Protein 6PV5 (pdb70)

Organism: Clostridium perfringens (strain ATCC 13124 / DSM 756 / JCM 1290 / NCIMB 6125 / NCTC 8237 / Type A) (NCBI:txid195103)

Solvent-accessible surface area: 23393 Å² total; per-residue (Å²): 153,37,50,9,8,0,57,9,60,65,68,78,100,39,116,49,57,20,75,64,76,87,53,22,29,38,66,44,108,19,6,72,81,1,49,42,42,15,106,104,43,42,104,116,43,55,88,40,112,87,156,84,60,24,16,4,7,6,83,96,69,86,41,84,82,9,69,67,59,37,122,105,30,93,88,107,21,104,92,105,19,0,0,17,0,27,3,79,70,72,42,21,12,5,36,0,33,43,96,28,0,0,4,0,0,1,17,0,14,46,53,10,58,60,102,153,70,44,34,6,63,22,2,39,0,34,0,35,2,26,0,116,18,1,0,0,0,1,5,5,124,44,95,54,3,57,46,72,47,16,38,62,1,0,47,20,0,0,67,29,1,2,9,0,0,0,1,6,3,89,72,17,46,30,6,74,96,81,0,74,82,68,17,46,102,98,50,42,123,66,0,46,86,0,4,44,32,0,73,87,22,39,3,52,8,0,0,0,0,12,0,6,76,58,14,84,41,96,60,88,100,8,98,60,14,14,60,23,0,37,82,0,0,55,28,0,39,120,45,19,0,91,5,0,0,0,7,0,29,94,36,95,44,136,28,0,54,69,0,0,91,18,0,26,80,0,11,119,80,2,12,133,110,55,80,57,21,59,70,0,6,0,4,0,12,3,23,75,5,69,9,0,24,94,65,103,114,48,64,93,7,0,128,65,0,8,86,42,5,54,140,96,1,20,0,0,0,4,0,57,54,56,37,2,57,112,7,2,46,50,76,30,0,98,102,2,6,92,28,0,88,29,102,0,4,0,25,2,14,3,0,4,1,26,63,65,82,45,0,3,0,0,0,0,0,63,74,18,43,117,54,0,32,98,28,1,12,0,0,0,0,5,0,0,68,40,0,16,1,0,18,1,0,1,1,0,0,1,5,1,0,0,11,0,82,52,22,113,20,74,55,5,0,60,80,0,2,76,63,25,7,35,105,16,76,118,40,1,58,37,1,0,26,0,0,0,57,12,60,1,5,13,67,3,0,54,143,19,91,99,23,11,66,45,0,28,135,74,60,138,81,72,59,108,6,63,125,11,13,57,64,0,83,87,17,0,38,96,0,40,86,6,0,93,81,1,85,80,85,1,92,36,104,51,0,15,115,42,1,48,64,14,1,39,18,0,51,35,4,0,56,1,0,46,33,0,1,67,0,4,75,8,78,103,102,92,60,85,90,81,72,62,55,6,44,130,71,1,61,115,36,19,170,77,0,88,66,48,162,5,33,0,0,47,68,8,0,16,62,3,0,96,113,21,64

Radius of gyration: 26.77 Å; Cα contacts (8 Å, |Δi|>4): 1108; chains: 1; bounding box: 56×76×81 Å

InterPro domains:
  IPR000421 Coagulation factor 5/8, C-terminal domain [PF00754] (666-769)
  IPR000421 Coagulation factor 5/8, C-terminal domain [PF00754] (915-1022)
  IPR000421 Coagulation factor 5/8, C-terminal domain [PS50022] (675-780)
  IPR000421 Coagulation factor 5/8, C-terminal domain [PS50022] (892-1007)
  IPR008979 Galactose-binding-like domain superfamily [SSF49785] (647-778)
  IPR008979 Galactose-binding-like domain superfamily [SSF49785] (913-1024)
  IPR011496 Beta-N-acetylglucosaminidase, catalytic domain [PF07555] (196-494)
  IPR011496 Beta-N-acetylglucosaminidase, catalytic domain [PS52009] (194-467)
  IPR015882 Beta-hexosaminidase, bacterial type, N-terminal [PF02838] (47-189)
  IPR017853 Glycoside hydrolase superfamily [SSF51445] (194-503)
  IPR029018 Beta-hexosaminidase-like, domain 2 [G3DSA:3.30.379.10] (35-189)
  IPR029018 Beta-hexosaminidase-like, domain 2 [SSF55545] (45-191)
  IPR049019 NagJ-like, helical domain [PF21774] (509-623)
  IPR051822 Glycosyl Hydrolase Family 84 [PTHR13170] (182-484)

Sequence (565 aa):
DISIYPTPKDMTVGNSEFTLEDSVNIVGLADTYAFELLKNMLTEIKINESEYIGESDDNIEEMENTLEEMNVDTSSISKDEGYVLVTDENKIVIRGNDETGTFYGVKSLKQLIKKNKVILDEVVIKDEPSFKMRAVVEGFYGTPWSQEERLDQIKMYGEYKMNAYIYAPKSDPYHREKWREPYPASELDRMKELIKTANENKVDFVFAISPGLDIKFEGEEGEADFKALINKAETLYDMGVRSFAIILWDDIENRSGVQQAEVLNRFNKEFIKNKEGVKPLITVPVEYWGSSSMFNGEEVKTYTKEFAETLDKDIEVMWTGNDVIPPNNGVSLEDAKKVSNVYNRKMMLWWNYPVNDYKEDKMALGPIYDLDRNLDEEVSGFIVNPMRFSDASKISTLTGADYGWNSVSYEAEKSWDKAIEIIAGEMKEEFKIIFANHSTRLDTGRPDSPEIKNTIDSLWEKWEAGSDISLELSNLQNNEFSKMVQVPNKLRSNLENKALLNQLDSHLSKFEIYGNAGLKSIIEILQDIVNKDMSEFWSDNFEGIKLLRNLDGIKATIANNVVDPFIRKVH

Structure (mmCIF, N/CA/C/O backbone):
data_6PV5
#
_entry.id   6PV5
#
_cell.length_a   171.389
_cell.length_b   171.389
_cell.length_c   128.797
_cell.angle_alpha   90.000
_cell.angle_beta   90.000
_cell.angle_gamma   120.000
#
_symmetry.space_group_name_H-M   'H 3 2'
#
loop_
_entity.id
_entity.type
_entity.pdbx_description
1 polymer 'Putative O-GlcNAcase nagJ'
2 non-polymer 1,2-ETHANEDIOL
3 water water
#
loop_
_atom_site.group_PDB
_atom_site.id
_atom_site.type_symbol
_atom_site.label_atom_id
_atom_site.label_alt_id
_atom_site.label_comp_id
_atom_site.label_asym_id
_atom_site.label_entity_id
_atom_site.label_seq_id
_atom_site.pdbx_PDB_ins_code
_atom_site.Cartn_x
_atom_site.Cartn_y
_atom_site.Cartn_z
_atom_site.occupancy
_atom_site.B_iso_or_equiv
_atom_site.auth_seq_id
_atom_site.auth_comp_id
_atom_site.auth_asym_id
_atom_site.auth_atom_id
_atom_site.pdbx_PDB_model_num
ATOM 1 N N . ASP A 1 39 ? 3.409 56.685 -9.381 1.00 87.67 16 ASP A N 1
ATOM 2 C CA . ASP A 1 39 ? 2.266 57.122 -8.521 1.00 90.00 16 ASP A CA 1
ATOM 3 C C . ASP A 1 39 ? 2.699 57.124 -7.055 1.00 90.10 16 ASP A C 1
ATOM 4 O O . ASP A 1 39 ? 3.381 56.204 -6.603 1.00 97.69 16 ASP A O 1
ATOM 6 N N . ILE A 1 40 ? 2.312 58.181 -6.328 1.00 82.79 17 ILE A N 1
ATOM 7 C CA . ILE A 1 40 ? 2.484 58.229 -4.886 1.00 78.61 17 ILE A CA 1
ATOM 8 C C . ILE A 1 40 ? 1.684 57.067 -4.303 1.00 70.30 17 ILE A C 1
ATOM 9 O O . ILE A 1 40 ? 0.576 56.799 -4.761 1.00 72.81 17 ILE A O 1
ATOM 11 N N . SER A 1 41 ? 2.270 56.365 -3.327 1.00 69.08 18 SER A N 1
ATOM 12 C CA . SER A 1 41 ? 1.630 55.214 -2.706 1.00 64.48 18 SER A CA 1
ATOM 13 C C . SER A 1 41 ? 1.757 55.284 -1.186 1.00 58.41 18 SER A C 1
ATOM 14 O O . SER A 1 41 ? 2.856 55.169 -0.646 1.00 56.12 18 SER A O 1
ATOM 17 N N . ILE A 1 42 ? 0.614 55.466 -0.514 1.00 52.51 19 ILE A N 1
ATOM 18 C CA . ILE A 1 42 ? 0.557 55.448 0.937 1.00 48.76 19 ILE A CA 1
ATOM 19 C C . ILE A 1 42 ? -0.308 54.269 1.358 1.00 42.78 19 ILE A C 1
ATOM 20 O O . ILE A 1 42 ? -1.414 54.090 0.868 1.00 46.19 19 ILE A O 1
ATOM 25 N N . TYR A 1 43 ? 0.219 53.474 2.281 1.00 41.96 20 TYR A N 1
ATOM 26 C CA . TYR A 1 43 ? -0.462 52.283 2.739 1.00 36.50 20 TYR A CA 1
ATOM 27 C C . TYR A 1 43 ? -0.452 52.336 4.257 1.00 34.63 20 TYR A C 1
ATOM 28 O O . TYR A 1 43 ? 0.606 52.571 4.832 1.00 36.88 20 TYR A O 1
ATOM 37 N N . PRO A 1 44 ? -1.597 52.142 4.957 1.00 33.41 21 PRO A N 1
ATOM 38 C CA . PRO A 1 44 ? -2.909 51.946 4.325 1.00 35.16 21 PRO A CA 1
ATOM 39 C C . PRO A 1 44 ? -3.377 53.152 3.514 1.00 38.15 21 PRO A C 1
ATOM 40 O O . PRO A 1 44 ? -2.874 54.250 3.730 1.00 37.84 21 PRO A O 1
ATOM 44 N N . THR A 1 45 ? -4.324 52.924 2.586 1.00 36.29 22 THR A N 1
ATOM 45 C CA . THR A 1 45 ? -4.842 53.957 1.700 1.00 40.38 22 THR A CA 1
ATOM 46 C C . THR A 1 45 ? -5.496 55.085 2.504 1.00 40.09 22 THR A C 1
ATOM 47 O O . THR A 1 45 ? -6.473 54.857 3.216 1.00 38.30 22 THR A O 1
ATOM 51 N N . PRO A 1 46 ? -4.987 56.338 2.416 1.00 44.49 23 PRO A N 1
ATOM 52 C CA . PRO A 1 46 ? -5.596 57.469 3.129 1.00 46.52 23 PRO A CA 1
ATOM 53 C C . PRO A 1 46 ? -7.050 57.737 2.736 1.00 42.29 23 PRO A C 1
ATOM 54 O O . PRO A 1 46 ? -7.440 57.507 1.591 1.00 35.99 23 PRO A O 1
ATOM 58 N N . LYS A 1 47 ? -7.853 58.182 3.713 1.00 45.10 24 LYS A N 1
ATOM 59 C CA . LYS A 1 47 ? -9.227 58.599 3.448 1.00 49.26 24 LYS A CA 1
ATOM 60 C C . LYS A 1 47 ? -9.247 59.574 2.271 1.00 50.71 24 LYS A C 1
ATOM 61 O O . LYS A 1 47 ? -9.938 59.338 1.284 1.00 48.15 24 LYS A O 1
ATOM 63 N N . ASP A 1 48 ? -8.451 60.646 2.356 1.00 56.49 25 ASP A N 1
ATOM 64 C CA . ASP A 1 48 ? -8.510 61.700 1.351 1.00 63.92 25 ASP A CA 1
ATOM 65 C C . ASP A 1 48 ? -7.092 62.124 0.974 1.00 61.93 25 ASP A C 1
ATOM 66 O O . ASP A 1 48 ? -6.319 62.560 1.826 1.00 65.32 25 ASP A O 1
ATOM 71 N N . MET A 1 49 ? -6.754 61.978 -0.309 1.00 58.79 26 MET A N 1
ATOM 72 C CA . MET A 1 49 ? -5.441 62.387 -0.773 1.00 63.36 26 MET A CA 1
ATOM 73 C C . MET A 1 49 ? -5.547 63.042 -2.147 1.00 62.73 26 MET A C 1
ATOM 74 O O . MET A 1 49 ? -6.118 62.476 -3.077 1.00 59.63 26 MET A O 1
ATOM 79 N N . THR A 1 50 ? -4.966 64.242 -2.248 1.00 69.22 27 THR A N 1
ATOM 80 C CA . THR A 1 50 ? -4.861 64.975 -3.499 1.00 74.77 27 THR A CA 1
ATOM 81 C C . THR A 1 50 ? -3.388 65.283 -3.760 1.00 77.90 27 THR A C 1
ATOM 82 O O . THR A 1 50 ? -2.711 65.867 -2.912 1.00 79.50 27 THR A O 1
ATOM 86 N N . VAL A 1 51 ? -2.903 64.855 -4.932 1.00 81.61 28 VAL A N 1
ATOM 87 C CA . VAL A 1 51 ? -1.532 65.095 -5.357 1.00 84.67 28 VAL A CA 1
ATOM 88 C C . VAL A 1 51 ? -1.470 66.455 -6.052 1.00 87.57 28 VAL A C 1
ATOM 89 O O . VAL A 1 51 ? -2.416 66.841 -6.737 1.00 96.16 28 VAL A O 1
ATOM 93 N N . GLY A 1 52 ? -0.349 67.169 -5.872 1.00 90.23 29 GLY A N 1
ATOM 94 C CA . GLY A 1 52 ? -0.136 68.474 -6.484 1.00 89.68 29 GLY A CA 1
ATOM 95 C C . GLY A 1 52 ? 0.655 68.394 -7.790 1.00 88.95 29 GLY A C 1
ATOM 96 O O . GLY A 1 52 ? 1.130 67.324 -8.167 1.00 90.63 29 GLY A O 1
ATOM 97 N N . ASN A 1 53 ? 0.798 69.542 -8.469 1.00 89.38 30 ASN A N 1
ATOM 98 C CA . ASN A 1 53 ? 1.462 69.607 -9.763 1.00 87.58 30 ASN A CA 1
ATOM 99 C C . ASN A 1 53 ? 2.971 69.436 -9.587 1.00 94.80 30 ASN A C 1
ATOM 100 O O . ASN A 1 53 ? 3.585 68.633 -10.287 1.00 101.47 30 ASN A O 1
ATOM 102 N N . SER A 1 54 ? 3.554 70.172 -8.631 1.00 96.16 31 SER A N 1
ATOM 103 C CA . SER A 1 54 ? 5.000 70.298 -8.519 1.00 93.35 31 SER A CA 1
ATOM 104 C C . SER A 1 54 ? 5.577 69.292 -7.523 1.00 90.81 31 SER A C 1
ATOM 105 O O . SER A 1 54 ? 4.845 68.684 -6.747 1.00 92.07 31 SER A O 1
ATOM 107 N N . GLU A 1 55 ? 6.904 69.115 -7.585 1.00 90.76 32 GLU A N 1
ATOM 108 C CA . GLU A 1 55 ? 7.685 68.444 -6.557 1.00 88.76 32 GLU A CA 1
ATOM 109 C C . GLU A 1 55 ? 8.526 69.493 -5.834 1.00 89.94 32 GLU A C 1
ATOM 110 O O . GLU A 1 55 ? 8.323 70.692 -6.020 1.00 88.59 32 GLU A O 1
ATOM 112 N N . PHE A 1 56 ? 9.455 69.023 -4.994 1.00 90.03 33 PHE A N 1
ATOM 113 C CA . PHE A 1 56 ? 10.539 69.857 -4.497 1.00 92.52 33 PHE A CA 1
ATOM 114 C C . PHE A 1 56 ? 11.636 68.990 -3.883 1.00 91.97 33 PHE A C 1
ATOM 115 O O . PHE A 1 56 ? 11.473 67.778 -3.743 1.00 92.45 33 PHE A O 1
ATOM 123 N N . THR A 1 57 ? 12.763 69.637 -3.557 1.00 89.16 34 THR A N 1
ATOM 124 C CA . THR A 1 57 ? 13.932 68.985 -2.985 1.00 85.04 34 THR A CA 1
ATOM 125 C C . THR A 1 57 ? 14.197 69.566 -1.596 1.00 80.55 34 THR A C 1
ATOM 126 O O . THR A 1 57 ? 13.564 70.539 -1.191 1.00 73.35 34 THR A O 1
ATOM 130 N N . LEU A 1 58 ? 15.140 68.959 -0.870 1.00 80.55 35 LEU A N 1
ATOM 131 C CA . LEU A 1 58 ? 15.442 69.375 0.489 1.00 88.55 35 LEU A CA 1
ATOM 132 C C . LEU A 1 58 ? 16.896 69.833 0.575 1.00 92.51 35 LEU A C 1
ATOM 133 O O . LEU A 1 58 ? 17.787 69.184 0.032 1.00 102.99 35 LEU A O 1
ATOM 138 N N . GLU A 1 59 ? 17.122 70.957 1.268 1.00 90.43 36 GLU A N 1
ATOM 139 C CA . GLU A 1 59 ? 18.464 71.412 1.599 1.00 88.34 36 GLU A CA 1
ATOM 140 C C . GLU A 1 59 ? 19.053 70.476 2.654 1.00 87.59 36 GLU A C 1
ATOM 141 O O . GLU A 1 59 ? 18.381 69.553 3.112 1.00 91.23 36 GLU A O 1
ATOM 143 N N . ASP A 1 60 ? 20.316 70.712 3.027 1.00 85.82 37 ASP A N 1
ATOM 144 C CA . ASP A 1 60 ? 20.976 69.893 4.032 1.00 84.86 37 ASP A CA 1
ATOM 145 C C . ASP A 1 60 ? 20.581 70.370 5.430 1.00 84.15 37 ASP A C 1
ATOM 146 O O . ASP A 1 60 ? 20.857 69.689 6.417 1.00 91.79 37 ASP A O 1
ATOM 148 N N . SER A 1 61 ? 19.938 71.544 5.499 1.00 80.78 38 SER A N 1
ATOM 149 C CA . SER A 1 61 ? 19.402 72.082 6.741 1.00 81.48 38 SER A CA 1
ATOM 150 C C . SER A 1 61 ? 17.902 72.312 6.585 1.00 82.55 38 SER A C 1
ATOM 151 O O . SER A 1 61 ? 17.446 72.706 5.513 1.00 84.94 38 SER A O 1
ATOM 153 N N . VAL A 1 62 ? 17.151 72.077 7.667 1.00 83.50 39 VAL A N 1
ATOM 154 C CA . VAL A 1 62 ? 15.701 71.998 7.591 1.00 84.31 39 VAL A CA 1
ATOM 155 C C . VAL A 1 62 ? 15.062 73.049 8.499 1.00 83.76 39 VAL A C 1
ATOM 156 O O . VAL A 1 62 ? 14.378 73.944 8.009 1.00 81.01 39 VAL A O 1
ATOM 158 N N . ASN A 1 63 ? 15.279 72.923 9.816 1.00 82.71 40 ASN A N 1
ATOM 159 C CA . ASN A 1 63 ? 14.558 73.696 10.821 1.00 89.24 40 ASN A CA 1
ATOM 160 C C . ASN A 1 63 ? 13.113 73.203 10.938 1.00 95.54 40 ASN A C 1
ATOM 161 O O . ASN A 1 63 ? 12.279 73.461 10.067 1.00 97.14 40 ASN A O 1
ATOM 163 N N . ILE A 1 64 ? 12.830 72.496 12.038 1.00 90.75 41 ILE A N 1
ATOM 164 C CA . ILE A 1 64 ? 11.496 72.007 12.338 1.00 88.23 41 ILE A CA 1
ATOM 165 C C . ILE A 1 64 ? 10.894 72.897 13.423 1.00 90.19 41 ILE A C 1
ATOM 166 O O . ILE A 1 64 ? 11.532 73.129 14.446 1.00 92.22 41 ILE A O 1
ATOM 168 N N . VAL A 1 65 ? 9.667 73.384 13.186 1.00 92.97 42 VAL A N 1
ATOM 169 C CA . VAL A 1 65 ? 8.970 74.289 14.091 1.00 91.00 42 VAL A CA 1
ATOM 170 C C . VAL A 1 65 ? 7.971 73.506 14.949 1.00 95.47 42 VAL A C 1
ATOM 171 O O . VAL A 1 65 ? 6.824 73.305 14.544 1.00 97.79 42 VAL A O 1
ATOM 173 N N . GLY A 1 66 ? 8.418 73.082 16.142 1.00 84.62 43 GLY A N 1
ATOM 174 C CA . GLY A 1 66 ? 7.603 72.317 17.074 1.00 79.32 43 GLY A CA 1
ATOM 175 C C . GLY A 1 66 ? 8.443 71.344 17.885 1.00 78.58 43 GLY A C 1
ATOM 176 O O . GLY A 1 66 ? 8.052 71.074 19.036 1.00 76.23 43 GLY A O 1
ATOM 177 N N . LEU A 1 69 ? 6.943 70.379 22.649 1.00 76.70 46 LEU A N 1
ATOM 178 C CA . LEU A 1 69 ? 5.626 70.775 22.073 1.00 87.49 46 LEU A CA 1
ATOM 179 C C . LEU A 1 69 ? 4.931 69.566 21.440 1.00 93.74 46 LEU A C 1
ATOM 180 O O . LEU A 1 69 ? 3.765 69.302 21.734 1.00 95.76 46 LEU A O 1
ATOM 182 N N . ALA A 1 70 ? 5.653 68.838 20.576 1.00 98.34 47 ALA A N 1
ATOM 183 C CA . ALA A 1 70 ? 5.093 67.733 19.807 1.00 95.38 47 ALA A CA 1
ATOM 184 C C . ALA A 1 70 ? 5.392 66.389 20.477 1.00 94.10 47 ALA A C 1
ATOM 185 O O . ALA A 1 70 ? 6.313 66.287 21.289 1.00 89.63 47 ALA A O 1
ATOM 187 N N . ASP A 1 71 ? 4.602 65.362 20.117 1.00 91.09 48 ASP A N 1
ATOM 188 C CA . ASP A 1 71 ? 4.738 64.015 20.657 1.00 84.55 48 ASP A CA 1
ATOM 189 C C . ASP A 1 71 ? 6.192 63.567 20.562 1.00 78.48 48 ASP A C 1
ATOM 190 O O . ASP A 1 71 ? 6.779 63.612 19.483 1.00 80.71 48 ASP A O 1
ATOM 195 N N . THR A 1 72 ? 6.745 63.123 21.698 1.00 77.96 49 THR A N 1
ATOM 196 C CA . THR A 1 72 ? 8.101 62.597 21.763 1.00 79.17 49 THR A CA 1
ATOM 197 C C . THR A 1 72 ? 8.375 61.738 20.531 1.00 78.06 49 THR A C 1
ATOM 198 O O . THR A 1 72 ? 9.331 61.986 19.797 1.00 83.07 49 THR A O 1
ATOM 200 N N . TYR A 1 73 ? 7.494 60.758 20.293 1.00 75.11 50 TYR A N 1
ATOM 201 C CA . TYR A 1 73 ? 7.748 59.725 19.303 1.00 63.63 50 TYR A CA 1
ATOM 202 C C . TYR A 1 73 ? 7.561 60.275 17.891 1.00 60.02 50 TYR A C 1
ATOM 203 O O . TYR A 1 73 ? 8.459 60.152 17.062 1.00 58.22 50 TYR A O 1
ATOM 212 N N . ALA A 1 74 ? 6.416 60.916 17.633 1.00 54.96 51 ALA A N 1
ATOM 213 C CA . ALA A 1 74 ? 6.191 61.541 16.340 1.00 60.54 51 ALA A CA 1
ATOM 214 C C . ALA A 1 74 ? 7.414 62.371 15.951 1.00 68.59 51 ALA A C 1
ATOM 215 O O . ALA A 1 74 ? 7.829 62.349 14.793 1.00 64.33 51 ALA A O 1
ATOM 217 N N . PHE A 1 75 ? 7.992 63.066 16.948 1.00 76.08 52 PHE A N 1
ATOM 218 C CA . PHE A 1 75 ? 9.105 63.989 16.765 1.00 78.14 52 PHE A CA 1
ATOM 219 C C . PHE A 1 75 ? 10.416 63.236 16.528 1.00 72.36 52 PHE A C 1
ATOM 220 O O . PHE A 1 75 ? 11.138 63.541 15.580 1.00 70.90 52 PHE A O 1
ATOM 228 N N . GLU A 1 76 ? 10.720 62.266 17.403 1.00 69.59 53 GLU A N 1
ATOM 229 C CA . GLU A 1 76 ? 11.900 61.427 17.268 1.00 70.34 53 GLU A CA 1
ATOM 230 C C . GLU A 1 76 ? 11.877 60.686 15.928 1.00 77.98 53 GLU A C 1
ATOM 231 O O . GLU A 1 76 ? 12.933 60.425 15.355 1.00 84.68 53 GLU A O 1
ATOM 233 N N . LEU A 1 77 ? 10.673 60.353 15.436 1.00 74.08 54 LEU A N 1
ATOM 234 C CA . LEU A 1 77 ? 10.497 59.764 14.116 1.00 69.29 54 LEU A CA 1
ATOM 235 C C . LEU A 1 77 ? 10.950 60.753 13.048 1.00 67.92 54 LEU A C 1
ATOM 236 O O . LEU A 1 77 ? 11.753 60.411 12.183 1.00 64.03 54 LEU A O 1
ATOM 241 N N . LEU A 1 78 ? 10.403 61.973 13.111 1.00 69.83 55 LEU A N 1
ATOM 242 C CA . LEU A 1 78 ? 10.706 63.005 12.133 1.00 74.01 55 LEU A CA 1
ATOM 243 C C . LEU A 1 78 ? 12.219 63.183 12.012 1.00 75.09 55 LEU A C 1
ATOM 244 O O . LEU A 1 78 ? 12.729 63.273 10.897 1.00 72.78 55 LEU A O 1
ATOM 249 N N . LYS A 1 79 ? 12.910 63.203 13.165 1.00 77.48 56 LYS A N 1
ATOM 250 C CA . LYS A 1 79 ? 14.352 63.409 13.248 1.00 82.70 56 LYS A CA 1
ATOM 251 C C . LYS A 1 79 ? 15.097 62.277 12.545 1.00 84.72 56 LYS A C 1
ATOM 252 O O . LYS A 1 79 ? 15.824 62.524 11.585 1.00 84.58 56 LYS A O 1
ATOM 258 N N . ASN A 1 80 ? 14.897 61.045 13.037 1.00 87.94 57 ASN A N 1
ATOM 259 C CA . ASN A 1 80 ? 15.620 59.866 12.585 1.00 90.20 57 ASN A CA 1
ATOM 260 C C . ASN A 1 80 ? 15.496 59.721 11.074 1.00 92.74 57 ASN A C 1
ATOM 261 O O . ASN A 1 80 ? 16.367 59.142 10.424 1.00 95.59 57 ASN A O 1
ATOM 266 N N . MET A 1 81 ? 14.397 60.255 10.537 1.00 89.79 58 MET A N 1
ATOM 267 C CA . MET A 1 81 ? 14.119 60.187 9.117 1.00 87.34 58 MET A CA 1
ATOM 268 C C . MET A 1 81 ? 14.956 61.237 8.393 1.00 87.85 58 MET A C 1
ATOM 269 O O . MET A 1 81 ? 15.602 60.922 7.398 1.00 89.97 58 MET A O 1
ATOM 274 N N . LEU A 1 82 ? 14.931 62.478 8.901 1.00 89.35 59 LEU A N 1
ATOM 275 C CA . LEU A 1 82 ? 15.682 63.577 8.308 1.00 89.46 59 LEU A CA 1
ATOM 276 C C . LEU A 1 82 ? 17.162 63.209 8.252 1.00 95.20 59 LEU A C 1
ATOM 277 O O . LEU A 1 82 ? 17.831 63.469 7.255 1.00 104.14 59 LEU A O 1
ATOM 282 N N . THR A 1 83 ? 17.653 62.592 9.331 1.00 95.85 60 THR A N 1
ATOM 283 C CA . THR A 1 83 ? 19.068 62.293 9.469 1.00 99.76 60 THR A CA 1
ATOM 284 C C . THR A 1 83 ? 19.432 61.032 8.682 1.00 99.04 60 THR A C 1
ATOM 285 O O . THR A 1 83 ? 20.610 60.769 8.450 1.00 104.91 60 THR A O 1
ATOM 289 N N . GLU A 1 84 ? 18.419 60.265 8.259 1.00 93.40 61 GLU A N 1
ATOM 290 C CA . GLU A 1 84 ? 18.643 59.095 7.423 1.00 93.45 61 GLU A CA 1
ATOM 291 C C . GLU A 1 84 ? 18.921 59.537 5.988 1.00 95.16 61 GLU A C 1
ATOM 292 O O . GLU A 1 84 ? 19.608 58.836 5.246 1.00 92.18 61 GLU A O 1
ATOM 294 N N . ILE A 1 87 ? 19.254 65.651 6.250 1.00 88.13 64 ILE A N 1
ATOM 295 C CA . ILE A 1 87 ? 18.826 66.996 6.603 1.00 89.71 64 ILE A CA 1
ATOM 296 C C . ILE A 1 87 ? 19.176 67.247 8.071 1.00 91.96 64 ILE A C 1
ATOM 297 O O . ILE A 1 87 ? 19.354 66.303 8.839 1.00 93.19 64 ILE A O 1
ATOM 299 N N . LYS A 1 88 ? 19.297 68.529 8.443 1.00 95.97 65 LYS A N 1
ATOM 300 C CA . LYS A 1 88 ? 19.649 68.918 9.801 1.00 98.31 65 LYS A CA 1
ATOM 301 C C . LYS A 1 88 ? 18.727 70.048 10.258 1.00 100.84 65 LYS A C 1
ATOM 302 O O . LYS A 1 88 ? 18.075 70.691 9.439 1.00 102.00 65 LYS A O 1
ATOM 304 N N . ILE A 1 89 ? 18.679 70.288 11.573 1.00 100.70 66 ILE A N 1
ATOM 305 C CA . ILE A 1 89 ? 17.757 71.273 12.119 1.00 103.70 66 ILE A CA 1
ATOM 306 C C . ILE A 1 89 ? 18.440 72.638 12.204 1.00 101.31 66 ILE A C 1
ATOM 307 O O . ILE A 1 89 ? 19.331 72.845 13.023 1.00 100.93 66 ILE A O 1
ATOM 309 N N . ASN A 1 90 ? 17.996 73.564 11.345 1.00 102.02 67 ASN A N 1
ATOM 310 C CA . ASN A 1 90 ? 18.417 74.955 11.368 1.00 97.61 67 ASN A CA 1
ATOM 311 C C . ASN A 1 90 ? 17.681 75.688 12.492 1.00 102.85 67 ASN A C 1
ATOM 312 O O . ASN A 1 90 ? 16.739 75.151 13.075 1.00 99.26 67 ASN A O 1
ATOM 314 N N . GLU A 1 91 ? 18.120 76.922 12.787 1.00 106.40 68 GLU A N 1
ATOM 315 C CA . GLU A 1 91 ? 17.567 77.714 13.877 1.00 100.71 68 GLU A CA 1
ATOM 316 C C . GLU A 1 91 ? 16.808 78.932 13.346 1.00 96.99 68 GLU A C 1
ATOM 317 O O . GLU A 1 91 ? 16.055 79.559 14.092 1.00 88.69 68 GLU A O 1
ATOM 319 N N . SER A 1 92 ? 16.999 79.255 12.058 1.00 96.48 69 SER A N 1
ATOM 320 C CA . SER A 1 92 ? 16.397 80.440 11.462 1.00 99.86 69 SER A CA 1
ATOM 321 C C . SER A 1 92 ? 16.177 80.267 9.958 1.00 100.57 69 SER A C 1
ATOM 322 O O . SER A 1 92 ? 16.711 79.341 9.346 1.00 105.68 69 SER A O 1
ATOM 324 N N . GLU A 1 93 ? 15.404 81.202 9.382 1.00 93.92 70 GLU A N 1
ATOM 325 C CA . GLU A 1 93 ? 14.949 81.193 7.998 1.00 86.20 70 GLU A CA 1
ATOM 326 C C . GLU A 1 93 ? 16.131 81.315 7.028 1.00 83.06 70 GLU A C 1
ATOM 327 O O . GLU A 1 93 ? 15.856 81.431 5.808 1.00 76.51 70 GLU A O 1
ATOM 329 N N . TYR A 1 101 ? 11.839 73.756 2.842 1.00 75.84 78 TYR A N 1
ATOM 330 C CA . TYR A 1 101 ? 12.416 74.713 3.823 1.00 79.53 78 TYR A CA 1
ATOM 331 C C . TYR A 1 101 ? 11.745 74.530 5.184 1.00 77.20 78 TYR A C 1
ATOM 332 O O . TYR A 1 101 ? 12.398 74.106 6.134 1.00 74.36 78 TYR A O 1
ATOM 334 N N . ILE A 1 102 ? 10.439 74.830 5.263 1.00 75.91 79 ILE A N 1
ATOM 335 C CA . ILE A 1 102 ? 9.723 74.863 6.532 1.00 79.59 79 ILE A CA 1
ATOM 336 C C . ILE A 1 102 ? 8.909 73.579 6.716 1.00 79.28 79 ILE A C 1
ATOM 337 O O . ILE A 1 102 ? 8.294 73.081 5.774 1.00 77.72 79 ILE A O 1
ATOM 339 N N . GLY A 1 103 ? 8.925 73.058 7.951 1.00 77.54 80 GLY A N 1
ATOM 340 C CA . GLY A 1 103 ? 8.174 71.879 8.351 1.00 78.16 80 GLY A CA 1
ATOM 341 C C . GLY A 1 103 ? 7.555 72.059 9.736 1.00 79.06 80 GLY A C 1
ATOM 342 O O . GLY A 1 103 ? 8.275 72.084 10.733 1.00 76.54 80 GLY A O 1
ATOM 343 N N . GLU A 1 104 ? 6.219 72.169 9.784 1.00 78.28 81 GLU A N 1
ATOM 344 C CA . GLU A 1 104 ? 5.492 72.436 11.020 1.00 84.92 81 GLU A CA 1
ATOM 345 C C . GLU A 1 104 ? 4.730 71.190 11.474 1.00 83.97 81 GLU A C 1
ATOM 346 O O . GLU A 1 104 ? 3.775 70.769 10.823 1.00 88.04 81 GLU A O 1
ATOM 348 N N . SER A 1 105 ? 5.151 70.630 12.616 1.00 85.03 82 SER A N 1
ATOM 349 C CA . SER A 1 105 ? 4.637 69.369 13.129 1.00 88.23 82 SER A CA 1
ATOM 350 C C . SER A 1 105 ? 3.991 69.589 14.493 1.00 90.93 82 SER A C 1
ATOM 351 O O . SER A 1 105 ? 4.682 69.879 15.469 1.00 86.96 82 SER A O 1
ATOM 354 N N . ASP A 1 106 ? 2.667 69.400 14.551 1.00 90.77 83 ASP A N 1
ATOM 355 C CA . ASP A 1 106 ? 1.885 69.834 15.695 1.00 93.14 83 ASP A CA 1
ATOM 356 C C . ASP A 1 106 ? 0.614 68.999 15.829 1.00 90.24 83 ASP A C 1
ATOM 357 O O . ASP A 1 106 ? 0.087 68.483 14.844 1.00 87.85 83 ASP A O 1
ATOM 359 N N . ASP A 1 107 ? 0.130 68.898 17.073 1.00 85.35 84 ASP A N 1
ATOM 360 C CA . ASP A 1 107 ? -1.160 68.310 17.391 1.00 85.83 84 ASP A CA 1
ATOM 361 C C . ASP A 1 107 ? -2.167 69.449 17.539 1.00 88.92 84 ASP A C 1
ATOM 362 O O . ASP A 1 107 ? -1.781 70.616 17.553 1.00 97.21 84 ASP A 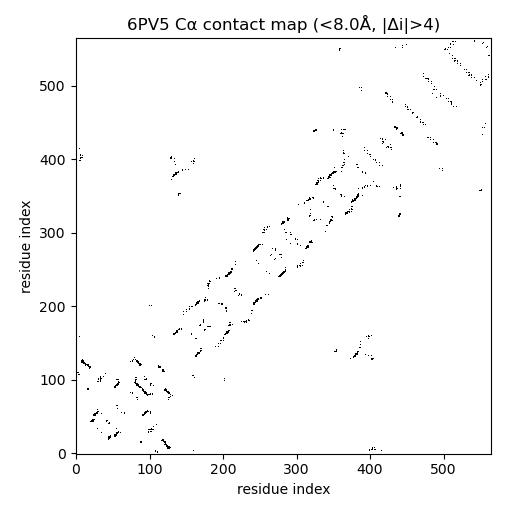O 1
ATOM 367 N N . ASN A 1 108 ? -3.458 69.113 17.642 1.00 92.33 85 ASN A N 1
ATOM 368 C CA . ASN A 1 108 ? -4.495 70.127 17.769 1.00 92.25 85 ASN A CA 1
ATOM 369 C C . ASN A 1 108 ? -4.497 70.711 19.181 1.00 91.79 85 ASN A C 1
ATOM 370 O O . ASN A 1 108 ? -4.862 71.870 19.362 1.00 90.86 85 ASN A O 1
ATOM 375 N N . ILE A 1 109 ? -4.070 69.902 20.161 1.00 95.56 86 ILE A N 1
ATOM 376 C CA . ILE A 1 109 ? -4.048 70.275 21.569 1.00 98.47 86 ILE A CA 1
ATOM 377 C C . ILE A 1 109 ? -2.952 71.314 21.826 1.00 104.62 86 ILE A C 1
ATOM 378 O O . ILE A 1 109 ? -2.827 71.826 22.939 1.00 103.71 86 ILE A O 1
ATOM 380 N N . GLU A 1 110 ? -2.163 71.621 20.789 1.00 103.31 87 GLU A N 1
ATOM 381 C CA . GLU A 1 110 ? -1.061 72.563 20.898 1.00 99.26 87 GLU A CA 1
ATOM 382 C C . GLU A 1 110 ? -1.530 73.952 20.467 1.00 101.07 87 GLU A C 1
ATOM 383 O O . GLU A 1 110 ? -1.090 74.956 21.022 1.00 99.97 87 GLU A O 1
ATOM 389 N N . GLU A 1 111 ? -2.426 73.987 19.471 1.00 102.51 88 GLU A N 1
ATOM 390 C CA . GLU A 1 111 ? -2.952 75.217 18.896 1.00 95.53 88 GLU A CA 1
ATOM 391 C C . GLU A 1 111 ? -1.795 76.134 18.499 1.00 96.16 88 GLU A C 1
ATOM 392 O O . GLU A 1 111 ? -1.839 77.332 18.766 1.00 97.21 88 GLU A O 1
ATOM 394 N N . MET A 1 112 ? -0.771 75.550 17.856 1.00 97.65 89 MET A N 1
ATOM 395 C CA . MET A 1 112 ? 0.443 76.252 17.461 1.00 92.96 89 MET A CA 1
ATOM 396 C C . MET A 1 112 ? 0.131 77.243 16.339 1.00 95.95 89 MET A C 1
ATOM 397 O O . MET A 1 112 ? -0.540 76.903 15.364 1.00 90.94 89 MET A O 1
ATOM 399 N N . GLU A 1 113 ? 0.650 78.469 16.499 1.00 101.86 90 GLU A N 1
ATOM 400 C CA . GLU A 1 113 ? 0.233 79.642 15.743 1.00 96.89 90 GLU A CA 1
ATOM 401 C C . GLU A 1 113 ? 0.714 79.564 14.294 1.00 89.74 90 GLU A C 1
ATOM 402 O O . GLU A 1 113 ? -0.099 79.623 13.372 1.00 86.36 90 GLU A O 1
ATOM 404 N N . ASN A 1 114 ? 2.036 79.432 14.108 1.00 88.33 91 ASN A N 1
ATOM 405 C CA . ASN A 1 114 ? 2.657 79.479 12.790 1.00 93.82 91 ASN A CA 1
ATOM 406 C C . ASN A 1 114 ? 2.149 78.330 11.915 1.00 98.26 91 ASN A C 1
ATOM 407 O O . ASN A 1 114 ? 2.194 78.411 10.687 1.00 104.34 91 ASN A O 1
ATOM 409 N N . THR A 1 115 ? 1.647 77.270 12.562 1.00 96.16 92 THR A N 1
ATOM 410 C CA . THR A 1 115 ? 1.132 76.098 11.873 1.00 92.01 92 THR A CA 1
ATOM 411 C C . THR A 1 115 ? -0.295 76.362 11.394 1.00 90.22 92 THR A C 1
ATOM 412 O O . THR A 1 115 ? -0.568 76.266 10.199 1.00 87.02 92 THR A O 1
ATOM 414 N N . LEU A 1 116 ? -1.186 76.707 12.337 1.00 94.09 93 LEU A N 1
ATOM 415 C CA . LEU A 1 116 ? -2.611 76.867 12.077 1.00 89.26 93 LEU A CA 1
ATOM 416 C C . LEU A 1 116 ? -2.831 77.985 11.061 1.00 94.16 93 LEU A C 1
ATOM 417 O O . LEU A 1 116 ? -3.723 77.891 10.217 1.00 87.11 93 LEU A O 1
ATOM 419 N N . GLU A 1 117 ? -1.993 79.029 11.156 1.00 99.71 94 GLU A N 1
ATOM 420 C CA . GLU A 1 117 ? -1.999 80.153 10.232 1.00 98.11 94 GLU A CA 1
ATOM 421 C C . GLU A 1 117 ? -1.689 79.662 8.819 1.00 96.26 94 GLU A C 1
ATOM 422 O O . GLU A 1 117 ? -2.475 79.903 7.903 1.00 96.07 94 GLU A O 1
ATOM 424 N N . GLU A 1 118 ? -0.559 78.947 8.673 1.00 95.44 95 GLU A N 1
ATOM 425 C CA . GLU A 1 118 ? -0.040 78.466 7.397 1.00 93.94 95 GLU A CA 1
ATOM 426 C C . GLU A 1 118 ? -1.050 77.558 6.693 1.00 96.47 95 GLU A C 1
ATOM 427 O O . GLU A 1 118 ? -1.156 77.587 5.466 1.00 87.90 95 GLU A O 1
ATOM 429 N N . MET A 1 119 ? -1.787 76.764 7.484 1.00 99.74 96 MET A N 1
ATOM 430 C CA . MET A 1 119 ? -2.657 75.716 6.970 1.00 100.63 96 MET A CA 1
ATOM 431 C C . MET A 1 119 ? -4.037 76.286 6.648 1.00 100.03 96 MET A C 1
ATOM 432 O O . MET A 1 119 ? -5.053 75.655 6.932 1.00 107.18 96 MET A O 1
ATOM 434 N N . ASN A 1 120 ? -4.055 77.470 6.025 1.00 98.67 97 ASN A N 1
ATOM 435 C CA . ASN A 1 120 ? -5.283 78.179 5.699 1.00 98.83 97 ASN A CA 1
ATOM 436 C C . ASN A 1 120 ? -5.863 77.655 4.383 1.00 104.57 97 ASN A C 1
ATOM 437 O O . ASN 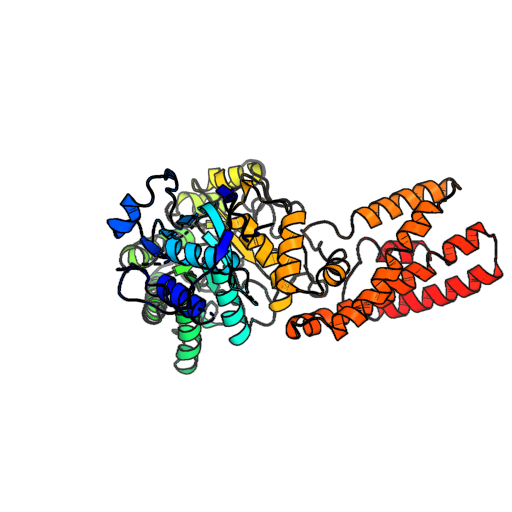A 1 120 ? -7.072 77.738 4.164 1.00 115.62 97 ASN A O 1
ATOM 442 N N . VAL A 1 121 ? -4.990 77.112 3.522 1.00 100.49 98 VAL A N 1
ATOM 443 C CA . VAL A 1 121 ? -5.333 76.735 2.157 1.00 95.54 98 VAL A CA 1
ATOM 444 C C . VAL A 1 121 ? -6.299 75.547 2.163 1.00 99.55 98 VAL A C 1
ATOM 445 O O . VAL A 1 121 ? -7.182 75.466 1.310 1.00 98.11 98 VAL A O 1
ATOM 447 N N . ASP A 1 122 ? -6.132 74.642 3.140 1.00 98.73 99 ASP A N 1
ATOM 448 C CA . ASP A 1 122 ? -6.906 73.410 3.228 1.00 93.20 99 ASP A CA 1
ATOM 449 C C . ASP A 1 122 ? -7.750 73.408 4.505 1.00 83.92 99 ASP A C 1
ATOM 450 O O . ASP A 1 122 ? -7.283 73.833 5.558 1.00 74.83 99 ASP A O 1
ATOM 452 N N . THR A 1 123 ? -8.988 72.899 4.395 1.00 82.95 100 THR A N 1
ATOM 453 C CA . THR A 1 123 ? -9.987 72.937 5.457 1.00 82.51 100 THR A CA 1
ATOM 454 C C . THR A 1 123 ? -10.036 71.598 6.200 1.00 87.53 100 THR A C 1
ATOM 455 O O . THR A 1 123 ? -9.881 70.539 5.590 1.00 86.19 100 THR A O 1
ATOM 457 N N . SER A 1 124 ? -10.291 71.652 7.517 1.00 89.19 101 SER A N 1
ATOM 458 C CA . SER A 1 124 ? -10.220 70.477 8.375 1.00 85.96 101 SER A CA 1
ATOM 459 C C . SER A 1 124 ? -11.604 70.027 8.847 1.00 92.65 101 SER A C 1
ATOM 460 O O . SER A 1 124 ? -12.198 70.632 9.740 1.00 100.49 101 SER A O 1
ATOM 463 N N . SER A 1 125 ? -12.107 68.956 8.224 1.00 91.91 102 SER A N 1
ATOM 464 C CA . SER A 1 125 ? -13.115 68.090 8.817 1.00 83.01 102 SER A CA 1
ATOM 465 C C . SER A 1 125 ? -12.531 66.681 8.947 1.00 85.15 102 SER A C 1
ATOM 466 O O . SER A 1 125 ? -13.018 65.718 8.352 1.00 74.74 102 SER A O 1
ATOM 469 N N . ILE A 1 126 ? -11.420 66.612 9.688 1.00 77.95 103 ILE A N 1
ATOM 470 C CA . ILE A 1 126 ? -10.881 65.385 10.243 1.00 71.65 103 ILE A CA 1
ATOM 471 C C . ILE A 1 126 ? -11.110 65.478 11.747 1.00 68.43 103 ILE A C 1
ATOM 472 O O . ILE A 1 126 ? -10.413 66.221 12.434 1.00 78.58 103 ILE A O 1
ATOM 477 N N . SER A 1 127 ? -12.108 64.745 12.247 1.00 69.29 104 SER A N 1
ATOM 478 C CA . SER A 1 127 ? -12.540 64.903 13.628 1.00 68.39 104 SER A CA 1
ATOM 479 C C . SER A 1 127 ? -12.096 63.730 14.499 1.00 66.48 104 SER A C 1
ATOM 480 O O . SER A 1 127 ? -11.871 63.899 15.697 1.00 72.07 104 SER A O 1
ATOM 483 N N . LYS A 1 128 ? -11.977 62.543 13.893 1.00 64.29 105 LYS A N 1
ATOM 484 C CA . LYS A 1 128 ? -11.807 61.318 14.656 1.00 57.95 105 LYS A CA 1
ATOM 485 C C . LYS A 1 128 ? -10.441 61.318 15.326 1.00 51.34 105 LYS A C 1
ATOM 486 O O . LYS A 1 128 ? -9.500 61.946 14.844 1.00 50.02 105 LYS A O 1
ATOM 492 N N . ASP A 1 129 ? -10.345 60.579 16.431 1.00 53.87 106 ASP A N 1
ATOM 493 C CA . ASP A 1 129 ? -9.073 60.259 17.060 1.00 56.70 106 ASP A CA 1
ATOM 494 C C . ASP A 1 129 ? -8.181 59.523 16.058 1.00 55.78 106 ASP A C 1
ATOM 495 O O . ASP A 1 129 ? -8.679 58.774 15.212 1.00 47.82 106 ASP A O 1
ATOM 500 N N . GLU A 1 130 ? -6.867 59.790 16.154 1.00 47.96 107 GLU A N 1
ATOM 501 C CA . GLU A 1 130 ? -5.821 59.248 15.294 1.00 47.14 107 GLU A CA 1
ATOM 502 C C . GLU A 1 130 ? -5.861 59.894 13.911 1.00 42.43 107 GLU A C 1
ATOM 503 O O . GLU A 1 130 ? -5.016 59.595 13.073 1.00 43.15 107 GLU A O 1
ATOM 509 N N . GLY A 1 131 ? -6.837 60.772 13.664 1.00 42.17 108 GLY A N 1
ATOM 510 C CA . GLY A 1 131 ? -6.862 61.536 12.423 1.00 45.80 108 GLY A CA 1
ATOM 511 C C . GLY A 1 131 ? -5.640 62.451 12.306 1.00 48.31 108 GLY A C 1
ATOM 512 O O . GLY A 1 131 ? -5.007 62.763 13.314 1.00 47.63 108 GLY A O 1
ATOM 513 N N . TYR A 1 132 ? -5.287 62.837 11.070 1.00 46.47 109 TYR A N 1
ATOM 514 C CA . TYR A 1 132 ? -4.206 63.782 10.832 1.00 46.63 109 TYR A CA 1
ATOM 515 C C . TYR A 1 132 ? -4.408 64.445 9.479 1.00 51.84 109 TYR A C 1
ATOM 516 O O . TYR A 1 132 ? -5.140 63.928 8.632 1.00 54.61 109 TYR A O 1
ATOM 525 N N . VAL A 1 133 ? -3.758 65.602 9.304 1.00 53.30 110 VAL A N 1
ATOM 526 C CA . VAL A 1 133 ? -3.575 66.185 7.983 1.00 56.23 110 VAL A CA 1
ATOM 527 C C . VAL A 1 133 ? -2.075 66.255 7.697 1.00 57.68 110 VAL A C 1
ATOM 528 O O . VAL A 1 133 ? -1.276 66.467 8.608 1.00 50.04 110 VAL A O 1
ATOM 532 N N . LEU A 1 134 ? -1.718 66.015 6.428 1.00 59.47 111 LEU A N 1
ATOM 533 C CA . LEU A 1 134 ? -0.342 66.046 5.965 1.00 60.36 111 LEU A CA 1
ATOM 534 C C . LEU A 1 134 ? -0.317 66.814 4.648 1.00 66.41 111 LEU A C 1
ATOM 535 O O . LEU A 1 134 ? -1.033 66.464 3.708 1.00 63.61 111 LEU A O 1
ATOM 540 N N . VAL A 1 135 ? 0.478 67.894 4.621 1.00 75.71 112 VAL A N 1
ATOM 541 C CA . VAL A 1 135 ? 0.581 68.761 3.455 1.00 71.57 112 VAL A CA 1
ATOM 542 C C . VAL A 1 135 ? 2.053 68.904 3.076 1.00 68.32 112 VAL A C 1
ATOM 543 O O . VAL A 1 135 ? 2.926 68.933 3.938 1.00 69.63 112 VAL A O 1
ATOM 547 N N . THR A 1 136 ? 2.312 68.975 1.771 1.00 68.04 113 THR A N 1
ATOM 548 C CA . THR A 1 136 ? 3.610 69.378 1.257 1.00 76.88 113 THR A CA 1
ATOM 549 C C . THR A 1 136 ? 3.373 70.299 0.061 1.00 87.19 113 THR A C 1
ATOM 550 O O . THR A 1 136 ? 2.492 70.028 -0.755 1.00 82.80 113 THR A O 1
ATOM 554 N N . ASP A 1 137 ? 4.135 71.402 -0.021 1.00 98.03 114 ASP A N 1
ATOM 555 C CA . ASP A 1 137 ? 3.921 72.377 -1.082 1.00 92.38 114 ASP A CA 1
ATOM 556 C C . ASP A 1 137 ? 5.211 73.111 -1.434 1.00 86.95 114 ASP A C 1
ATOM 557 O O . ASP A 1 137 ? 6.027 73.392 -0.558 1.00 82.02 114 ASP A O 1
ATOM 562 N N . GLU A 1 138 ? 5.354 73.419 -2.733 1.00 87.59 115 GLU A N 1
ATOM 563 C CA . GLU A 1 138 ? 6.432 74.226 -3.286 1.00 83.84 115 GLU A CA 1
ATOM 564 C C . GLU A 1 138 ? 5.897 75.624 -3.612 1.00 81.01 115 GLU A C 1
ATOM 565 O O . GLU A 1 138 ? 6.408 76.587 -3.005 1.00 91.81 115 GLU A O 1
ATOM 567 N N . ASN A 1 143 ? 8.784 76.447 0.195 1.00 105.01 120 ASN A N 1
ATOM 568 C CA . ASN A 1 143 ? 8.710 74.994 0.513 1.00 102.92 120 ASN A CA 1
ATOM 569 C C . ASN A 1 143 ? 8.325 74.802 1.980 1.00 106.24 120 ASN A C 1
ATOM 570 O O . ASN A 1 143 ? 9.113 75.090 2.883 1.00 105.70 120 ASN A O 1
ATOM 575 N N . LYS A 1 144 ? 7.100 74.309 2.197 1.00 101.72 121 LYS A N 1
ATOM 576 C CA . LYS A 1 144 ? 6.627 73.969 3.530 1.00 99.18 121 LYS A CA 1
ATOM 577 C C . LYS A 1 144 ? 6.040 72.556 3.521 1.00 98.12 121 LYS A C 1
ATOM 578 O O . LYS A 1 144 ? 5.582 72.068 2.485 1.00 102.78 121 LYS A O 1
ATOM 580 N N . ILE A 1 145 ? 6.090 71.901 4.690 1.00 85.68 122 ILE A N 1
ATOM 581 C CA . ILE A 1 145 ? 5.491 70.595 4.914 1.00 81.36 122 ILE A CA 1
ATOM 582 C C . ILE A 1 145 ? 4.865 70.584 6.312 1.00 75.18 122 ILE A C 1
ATOM 583 O O . ILE A 1 145 ? 5.553 70.834 7.298 1.00 78.63 122 ILE A O 1
ATOM 585 N N . VAL A 1 146 ? 3.555 70.301 6.388 1.00 71.72 123 VAL A N 1
ATOM 586 C CA . VAL A 1 146 ? 2.801 70.366 7.635 1.00 68.17 123 VAL A CA 1
ATOM 587 C C . VAL A 1 146 ? 2.332 68.966 8.042 1.00 71.94 123 VAL A C 1
ATOM 588 O O . VAL A 1 146 ? 1.761 68.238 7.226 1.00 71.75 123 VAL A O 1
ATOM 592 N N . ILE A 1 147 ? 2.539 68.636 9.328 1.00 67.91 124 ILE A N 1
ATOM 593 C CA . ILE A 1 147 ? 2.135 67.386 9.955 1.00 66.10 124 ILE A CA 1
ATOM 594 C C . ILE A 1 147 ? 1.254 67.703 11.165 1.00 63.13 124 ILE A C 1
ATOM 595 O O . ILE A 1 147 ? 1.749 67.791 12.287 1.00 65.78 124 ILE A O 1
ATOM 600 N N . ARG A 1 148 ? -0.058 67.846 10.939 1.00 63.04 125 ARG A N 1
ATOM 601 C CA . ARG A 1 148 ? -0.985 68.215 12.004 1.00 62.67 125 ARG A CA 1
ATOM 602 C C . ARG A 1 148 ? -1.905 67.045 12.357 1.00 57.11 125 ARG A C 1
ATOM 603 O O . ARG A 1 148 ? -2.811 66.707 11.600 1.00 61.67 125 ARG A O 1
ATOM 607 N N . GLY A 1 149 ? -1.683 66.460 13.535 1.00 53.44 126 GLY A N 1
ATOM 608 C CA . GLY A 1 149 ? -2.549 65.415 14.049 1.00 58.54 126 GLY A CA 1
ATOM 609 C C . GLY A 1 149 ? -3.744 65.999 14.791 1.00 62.30 126 GLY A C 1
ATOM 610 O O . GLY A 1 149 ? -3.808 67.207 15.004 1.00 66.48 126 GLY A O 1
ATOM 611 N N . ASN A 1 150 ? -4.692 65.130 15.161 1.00 58.83 127 ASN A N 1
ATOM 612 C CA . ASN A 1 150 ? -5.756 65.496 16.080 1.00 58.99 127 ASN A CA 1
ATOM 613 C C . ASN A 1 150 ? -5.334 65.101 17.486 1.00 55.70 127 ASN A C 1
ATOM 614 O O . ASN A 1 150 ? -6.056 65.366 18.439 1.00 66.71 127 ASN A O 1
ATOM 619 N N . ASP A 1 151 ? -4.170 64.455 17.593 1.00 53.25 128 ASP A N 1
ATOM 620 C CA . ASP A 1 151 ? -3.711 63.893 18.854 1.00 51.18 128 ASP A CA 1
ATOM 621 C C . ASP A 1 151 ? -2.307 63.327 18.659 1.00 48.76 128 ASP A C 1
ATOM 622 O O . ASP A 1 151 ? -1.776 63.347 17.554 1.00 55.14 128 ASP A O 1
ATOM 627 N N . GLU A 1 152 ? -1.721 62.808 19.741 1.00 51.75 129 GLU A N 1
ATOM 628 C CA . GLU A 1 152 ? -0.342 62.353 19.735 1.00 61.41 129 GLU A CA 1
ATOM 629 C C . GLU A 1 152 ? -0.161 61.192 18.761 1.00 61.75 129 GLU A C 1
ATOM 630 O O . GLU A 1 152 ? 0.883 61.083 18.119 1.00 62.06 129 GLU A O 1
ATOM 636 N N . THR A 1 153 ? -1.191 60.346 18.645 1.00 59.74 130 THR A N 1
ATOM 637 C CA . THR A 1 153 ? -1.132 59.209 17.740 1.00 54.68 130 THR A CA 1
ATOM 638 C C . THR A 1 153 ? -1.234 59.707 16.307 1.00 51.06 130 THR A C 1
ATOM 639 O O . THR A 1 153 ? -0.454 59.283 15.459 1.00 54.45 130 THR A O 1
ATOM 643 N N . GLY A 1 154 ? -2.185 60.621 16.073 1.00 47.14 131 GLY A N 1
ATOM 644 C CA . GLY A 1 154 ? -2.417 61.217 14.768 1.00 46.23 131 GLY A CA 1
ATOM 645 C C . GLY A 1 154 ? -1.138 61.786 14.154 1.00 51.34 131 GLY A C 1
ATOM 646 O O . GLY A 1 154 ? -0.929 61.686 12.946 1.00 52.55 131 GLY A O 1
ATOM 647 N N . THR A 1 155 ? -0.295 62.385 15.001 1.00 48.96 132 THR A N 1
ATOM 648 C CA . THR A 1 155 ? 0.921 63.064 14.573 1.00 55.26 132 THR A CA 1
ATOM 649 C C . THR A 1 155 ? 1.990 62.029 14.203 1.00 51.31 132 THR A C 1
ATOM 650 O O . THR A 1 155 ? 2.715 62.202 13.226 1.00 52.11 132 THR A O 1
ATOM 654 N N . PHE A 1 156 ? 2.082 60.967 15.013 1.00 50.70 133 PHE A N 1
ATOM 655 C CA . PHE A 1 156 ? 2.900 59.794 14.740 1.00 54.59 133 PHE A CA 1
ATOM 656 C C . PHE A 1 156 ? 2.542 59.179 13.381 1.00 53.54 133 PHE A C 1
ATOM 657 O O . PHE A 1 156 ? 3.433 58.928 12.571 1.00 57.46 133 PHE A O 1
ATOM 665 N N . TYR A 1 157 ? 1.240 58.991 13.113 1.00 47.95 134 TYR A N 1
ATOM 666 C CA . TYR A 1 157 ? 0.780 58.422 11.853 1.00 46.90 134 TYR A CA 1
ATOM 667 C C . TYR A 1 157 ? 1.025 59.383 10.695 1.00 45.54 134 TYR A C 1
ATOM 668 O O . TYR A 1 157 ? 1.212 58.953 9.560 1.00 43.39 134 TYR A O 1
ATOM 677 N N . GLY A 1 158 ? 0.978 60.687 10.982 1.00 51.64 135 GLY A N 1
ATOM 678 C CA . GLY A 1 158 ? 1.287 61.694 9.978 1.00 48.17 135 GLY A CA 1
ATOM 679 C C . GLY A 1 158 ? 2.714 61.523 9.470 1.00 48.86 135 GLY A C 1
ATOM 680 O O . GLY A 1 158 ? 2.961 61.619 8.268 1.00 52.78 135 GLY A O 1
ATOM 681 N N . VAL A 1 159 ? 3.632 61.241 10.403 1.00 46.35 136 VAL A N 1
ATOM 682 C CA . VAL A 1 159 ? 5.041 61.064 10.084 1.00 52.43 136 VAL A CA 1
ATOM 683 C C . VAL A 1 159 ? 5.260 59.735 9.355 1.00 52.89 136 VAL A C 1
ATOM 684 O O . VAL A 1 159 ? 6.091 59.652 8.451 1.00 52.20 136 VAL A O 1
ATOM 688 N N . LYS A 1 160 ? 4.533 58.688 9.776 1.00 57.33 137 LYS A N 1
ATOM 689 C CA . LYS A 1 160 ? 4.591 57.392 9.110 1.00 51.15 137 LYS A CA 1
ATOM 690 C C . LYS A 1 160 ? 4.175 57.557 7.652 1.00 49.50 137 LYS A C 1
ATOM 691 O O . LYS A 1 160 ? 4.767 56.945 6.769 1.00 55.51 137 LYS A O 1
ATOM 697 N N . SER A 1 161 ? 3.168 58.403 7.403 1.00 48.52 138 SER A N 1
ATOM 698 C CA . SER A 1 161 ? 2.749 58.661 6.035 1.00 48.63 138 SER A CA 1
ATOM 699 C C . SER A 1 161 ? 3.799 59.499 5.314 1.00 53.67 138 SER A C 1
ATOM 700 O O . SER A 1 161 ? 4.006 59.314 4.113 1.00 53.72 138 SER A O 1
ATOM 703 N N . LEU A 1 162 ? 4.444 60.425 6.045 1.00 53.47 139 LEU A N 1
ATOM 704 C CA . LEU A 1 162 ? 5.496 61.231 5.443 1.00 52.78 139 LEU A CA 1
ATOM 705 C C . LEU A 1 162 ? 6.644 60.323 5.005 1.00 49.74 139 LEU A C 1
ATOM 706 O O . LEU A 1 162 ? 7.114 60.458 3.883 1.00 46.67 139 LEU A O 1
ATOM 711 N N . LYS A 1 163 ? 7.042 59.381 5.879 1.00 51.70 140 LYS A N 1
ATOM 712 C CA . LYS A 1 163 ? 8.157 58.469 5.644 1.00 53.69 140 LYS A CA 1
ATOM 713 C C . LYS A 1 163 ? 7.957 57.654 4.365 1.00 54.30 140 LYS A C 1
ATOM 714 O O . LYS A 1 163 ? 8.936 57.201 3.780 1.00 65.21 140 LYS A O 1
ATOM 716 N N . GLN A 1 164 ? 6.702 57.496 3.924 1.00 50.93 141 GLN A N 1
ATOM 717 C CA . GLN A 1 164 ? 6.375 56.757 2.710 1.00 52.68 141 GLN A CA 1
ATOM 718 C C . GLN A 1 164 ? 6.272 57.692 1.507 1.00 55.29 141 GLN A C 1
ATOM 719 O O . GLN A 1 164 ? 6.139 57.230 0.376 1.00 55.60 141 GLN A O 1
ATOM 725 N N . LEU A 1 165 ? 6.306 59.008 1.746 1.00 67.00 142 LEU A N 1
ATOM 726 C CA . LEU A 1 165 ? 6.213 59.970 0.655 1.00 69.85 142 LEU A CA 1
ATOM 727 C C . LEU A 1 165 ? 7.591 60.265 0.066 1.00 66.98 142 LEU A C 1
ATOM 728 O O . LEU A 1 165 ? 7.706 60.532 -1.128 1.00 75.47 142 LEU A O 1
ATOM 733 N N . ILE A 1 166 ? 8.625 60.220 0.911 1.00 67.17 143 ILE A N 1
ATOM 734 C CA . ILE A 1 166 ? 9.971 60.602 0.518 1.00 70.92 143 ILE A CA 1
ATOM 735 C C . ILE A 1 166 ? 10.485 59.636 -0.545 1.00 77.99 143 ILE A C 1
ATOM 736 O O . ILE A 1 166 ? 10.537 58.429 -0.321 1.00 85.64 143 ILE A O 1
ATOM 741 N N . LYS A 1 167 ? 10.842 60.189 -1.710 1.00 79.51 144 LYS A N 1
ATOM 742 C CA . LYS A 1 167 ? 11.658 59.486 -2.684 1.00 82.10 144 LYS A CA 1
ATOM 743 C C . LYS A 1 167 ? 13.092 59.992 -2.542 1.00 87.27 144 LYS A C 1
ATOM 744 O O . LYS A 1 167 ? 13.322 61.201 -2.544 1.00 95.21 144 LYS A O 1
ATOM 746 N N . LYS A 1 168 ? 14.040 59.060 -2.377 1.00 90.79 145 LYS A N 1
ATOM 747 C CA . LYS A 1 168 ? 15.457 59.393 -2.361 1.00 93.13 145 LYS A CA 1
ATOM 748 C C . LYS A 1 168 ? 16.013 59.284 -3.786 1.00 92.78 145 LYS A C 1
ATOM 749 O O . LYS A 1 168 ? 17.230 59.506 -3.940 1.00 96.11 145 LYS A O 1
ATOM 751 N N . ASN A 1 171 ? 22.044 61.046 -6.676 1.00 92.20 148 ASN A N 1
ATOM 752 C CA . ASN A 1 171 ? 20.826 60.954 -5.828 1.00 88.58 148 ASN A CA 1
ATOM 753 C C . ASN A 1 171 ? 20.436 62.349 -5.347 1.00 90.65 148 ASN A C 1
ATOM 754 O O . ASN A 1 171 ? 21.282 63.106 -4.876 1.00 95.59 148 ASN A O 1
ATOM 756 N N . LYS A 1 172 ? 19.146 62.672 -5.496 1.00 91.06 149 LYS A N 1
ATOM 757 C CA . LYS A 1 172 ? 18.514 63.791 -4.813 1.00 93.49 149 LYS A CA 1
ATOM 758 C C . LYS A 1 172 ? 17.443 63.232 -3.872 1.00 95.89 149 LYS A C 1
ATOM 759 O O . LYS A 1 172 ? 16.984 62.107 -4.068 1.00 93.63 149 LYS A O 1
ATOM 761 N N . VAL A 1 173 ? 17.063 64.007 -2.844 1.00 93.84 150 VAL A N 1
ATOM 762 C CA . VAL A 1 173 ? 16.032 63.593 -1.900 1.00 88.67 150 VAL A CA 1
ATOM 763 C C . VAL A 1 173 ? 14.801 64.485 -2.068 1.00 89.09 150 VAL A C 1
ATOM 764 O O . VAL A 1 173 ? 14.720 65.562 -1.475 1.00 88.16 150 VAL A O 1
ATOM 766 N N . ILE A 1 174 ? 13.848 64.019 -2.889 1.00 84.85 151 ILE A N 1
ATOM 767 C CA . ILE A 1 174 ? 12.668 64.790 -3.253 1.00 81.55 151 ILE A CA 1
ATOM 768 C C . ILE A 1 174 ? 11.524 64.445 -2.300 1.00 79.17 151 ILE A C 1
ATOM 769 O O . ILE A 1 174 ? 11.602 63.481 -1.543 1.00 84.08 151 ILE A O 1
ATOM 771 N N . LEU A 1 175 ? 10.473 65.267 -2.338 1.00 75.77 152 LEU A N 1
ATOM 772 C CA . LEU A 1 175 ? 9.268 65.063 -1.552 1.00 75.77 152 LEU A CA 1
ATOM 773 C C . LEU A 1 175 ? 8.115 65.730 -2.292 1.00 78.58 152 LEU A C 1
ATOM 774 O O . LEU A 1 175 ? 8.005 66.953 -2.272 1.00 77.76 152 LEU A O 1
ATOM 776 N N . ASP A 1 176 ? 7.280 64.906 -2.946 1.00 83.62 153 ASP A N 1
ATOM 777 C CA . ASP A 1 176 ? 6.141 65.323 -3.756 1.00 79.06 153 ASP A CA 1
ATOM 778 C C . ASP A 1 176 ? 5.235 66.263 -2.969 1.00 79.86 153 ASP A C 1
ATOM 779 O O . ASP A 1 176 ? 5.287 66.307 -1.742 1.00 82.91 153 ASP A O 1
ATOM 784 N N . GLU A 1 177 ? 4.381 66.999 -3.682 1.00 74.94 154 GLU A N 1
ATOM 785 C CA . GLU A 1 177 ? 3.423 67.835 -2.983 1.00 79.33 154 GLU A CA 1
ATOM 786 C C . GLU A 1 177 ? 2.059 67.145 -2.960 1.00 75.15 154 GLU A C 1
ATOM 787 O O . GLU A 1 177 ? 1.570 66.670 -3.985 1.00 72.10 154 GLU A O 1
ATOM 793 N N . VAL A 1 178 ? 1.481 67.056 -1.756 1.00 72.93 155 VAL A N 1
ATOM 794 C CA . VAL A 1 178 ? 0.187 66.421 -1.547 1.00 73.16 155 VAL A CA 1
ATOM 795 C C . VAL A 1 178 ? -0.546 67.141 -0.423 1.00 66.75 155 VAL A C 1
ATOM 796 O O . VAL A 1 178 ? 0.075 67.765 0.435 1.00 63.74 155 VAL A O 1
ATOM 800 N N . VAL A 1 179 ? -1.876 67.014 -0.446 1.00 67.96 156 VAL A N 1
ATOM 801 C CA . VAL A 1 179 ? -2.712 67.214 0.724 1.00 66.06 156 VAL A CA 1
ATOM 802 C C . VAL A 1 179 ? -3.371 65.870 1.036 1.00 65.36 156 VAL A C 1
ATOM 803 O O . VAL A 1 179 ? -4.045 65.289 0.182 1.00 63.24 156 VAL A O 1
ATOM 807 N N . ILE A 1 180 ? -3.149 65.381 2.262 1.00 57.50 157 ILE A N 1
ATOM 808 C CA . ILE A 1 180 ? -3.800 64.176 2.745 1.00 53.21 157 ILE A CA 1
ATOM 809 C C . ILE A 1 180 ? -4.628 64.554 3.967 1.00 52.24 157 ILE A C 1
ATOM 810 O O . ILE A 1 180 ? -4.109 65.160 4.902 1.00 52.91 157 ILE A O 1
ATOM 815 N N . LYS A 1 181 ? -5.915 64.191 3.929 1.00 47.62 158 LYS A N 1
ATOM 816 C CA . LYS A 1 181 ? -6.800 64.268 5.082 1.00 54.87 158 LYS A CA 1
ATOM 817 C C . LYS A 1 181 ? -7.197 62.836 5.456 1.00 51.94 158 LYS A C 1
ATOM 818 O O . LYS A 1 181 ? -7.819 62.146 4.654 1.00 52.76 158 LYS A O 1
ATOM 822 N N . ASP A 1 182 ? -6.809 62.378 6.657 1.00 49.55 159 ASP A N 1
ATOM 823 C CA . ASP A 1 182 ? -6.784 60.945 6.910 1.00 48.44 159 ASP A CA 1
ATOM 824 C C . ASP A 1 182 ? -7.191 60.608 8.340 1.00 45.66 159 ASP A C 1
ATOM 825 O O . ASP A 1 182 ? -6.828 61.305 9.280 1.00 50.01 159 ASP A O 1
ATOM 830 N N . GLU A 1 183 ? -7.905 59.483 8.480 1.00 47.16 160 GLU A N 1
ATOM 831 C CA . GLU A 1 183 ? -8.357 58.962 9.764 1.00 46.01 160 GLU A CA 1
ATOM 832 C C . GLU A 1 183 ? -8.890 57.539 9.568 1.00 41.60 160 GLU A C 1
ATOM 833 O O . GLU A 1 183 ? -9.284 57.153 8.469 1.00 44.06 160 GLU A O 1
ATOM 839 N N . PRO A 1 184 ? -8.944 56.733 10.646 1.00 36.61 161 PRO A N 1
ATOM 840 C CA . PRO A 1 184 ? -9.334 55.323 10.547 1.00 38.01 161 PRO A CA 1
ATOM 841 C C . PRO A 1 184 ? -10.822 54.976 10.587 1.00 39.78 161 PRO A C 1
ATOM 842 O O . PRO A 1 184 ? -11.579 55.567 11.361 1.00 42.68 161 PRO A O 1
ATOM 846 N N . SER A 1 185 ? -11.200 53.944 9.810 1.00 37.20 162 SER A N 1
ATOM 847 C CA . SER A 1 185 ? -12.531 53.346 9.815 1.00 34.66 162 SER A CA 1
ATOM 848 C C . SER A 1 185 ? -12.832 52.705 11.167 1.00 34.52 162 SER A C 1
ATOM 849 O O . SER A 1 185 ? -13.946 52.814 11.667 1.00 36.72 162 SER A O 1
ATOM 852 N N . PHE A 1 186 ? -11.864 51.971 11.720 1.00 30.61 163 PHE A N 1
ATOM 853 C CA . PHE A 1 186 ? -12.098 51.267 12.971 1.00 32.12 163 PHE A CA 1
ATOM 854 C C . PHE A 1 186 ? -11.174 51.857 14.021 1.00 32.25 163 PHE A C 1
ATOM 855 O O . PHE A 1 186 ? -10.025 52.154 13.707 1.00 32.46 163 PHE A O 1
ATOM 863 N N . LYS A 1 187 ? -11.685 52.001 15.248 1.00 35.45 164 LYS A N 1
ATOM 864 C CA . LYS A 1 187 ? -10.960 52.706 16.292 1.00 40.04 164 LYS A CA 1
ATOM 865 C C . LYS A 1 187 ? -9.944 51.763 16.919 1.00 39.20 164 LYS A C 1
ATOM 866 O O . LYS A 1 187 ? -8.986 52.212 17.551 1.00 37.18 164 LYS A O 1
ATOM 872 N N . MET A 1 188 ? -10.217 50.457 16.802 1.00 37.16 165 MET A N 1
ATOM 873 C CA . MET A 1 188 ? -9.249 49.455 17.207 1.00 35.08 165 MET A CA 1
ATOM 874 C C . MET A 1 188 ? -8.928 48.549 16.017 1.00 33.88 165 MET A C 1
ATOM 875 O O . MET A 1 188 ? -9.825 47.936 15.429 1.00 30.36 165 MET A O 1
ATOM 880 N N . ARG A 1 189 ? -7.634 48.527 15.671 1.00 28.81 166 ARG A N 1
ATOM 881 C CA . ARG A 1 189 ? -7.071 47.759 14.567 1.00 30.32 166 ARG A CA 1
ATOM 882 C C . ARG A 1 189 ? -5.921 46.929 15.129 1.00 31.60 166 ARG A C 1
ATOM 883 O O . ARG A 1 189 ? -4.850 47.465 15.363 1.00 32.58 166 ARG A O 1
ATOM 891 N N . ALA A 1 190 ? -6.180 45.644 15.412 1.00 28.90 167 ALA A N 1
ATOM 892 C CA . ALA A 1 190 ? -5.301 44.876 16.274 1.00 27.60 167 ALA A CA 1
ATOM 893 C C . ALA A 1 190 ? -4.865 43.586 15.579 1.00 30.20 167 ALA A C 1
ATOM 894 O O . ALA A 1 190 ? -5.462 43.136 14.596 1.00 27.55 167 ALA A O 1
ATOM 896 N N . VAL A 1 191 ? -3.831 42.979 16.157 1.00 28.67 168 VAL A N 1
ATOM 897 C CA . VAL A 1 191 ? -3.484 41.593 15.917 1.00 28.04 168 VAL A CA 1
ATOM 898 C C . VAL A 1 191 ? -3.545 40.914 17.273 1.00 27.42 168 VAL A C 1
ATOM 899 O O . VAL A 1 191 ? -3.075 41.490 18.247 1.00 31.27 168 VAL A O 1
ATOM 903 N N . VAL A 1 192 ? -4.157 39.721 17.336 1.00 27.82 169 VAL A N 1
ATOM 904 C CA . VAL A 1 192 ? -4.138 38.916 18.550 1.00 26.54 169 VAL A CA 1
ATOM 905 C C . VAL A 1 192 ? -3.210 37.730 18.305 1.00 30.59 169 VAL A C 1
ATOM 906 O O . VAL A 1 192 ? -3.295 37.087 17.268 1.00 31.31 169 VAL A O 1
ATOM 910 N N . GLU A 1 193 ? -2.318 37.450 19.257 1.00 31.16 170 GLU A N 1
ATOM 911 C CA . GLU A 1 193 ? -1.622 36.174 19.262 1.00 31.50 170 GLU A CA 1
ATOM 912 C C . GLU A 1 193 ? -2.558 35.084 19.780 1.00 30.77 170 GLU A C 1
ATOM 913 O O . GLU A 1 193 ? -2.441 34.635 20.915 1.00 35.33 170 GLU A O 1
ATOM 919 N N . GLY A 1 194 ? -3.472 34.618 18.926 1.00 29.71 171 GLY A N 1
ATOM 920 C CA . GLY A 1 194 ? -4.489 33.699 19.399 1.00 27.85 171 GLY A CA 1
ATOM 921 C C . GLY A 1 194 ? -4.472 32.329 18.720 1.00 29.76 171 GLY A C 1
ATOM 922 O O . GLY A 1 194 ? -5.450 31.605 18.817 1.00 28.66 171 GLY A O 1
ATOM 923 N N . PHE A 1 195 ? -3.365 31.937 18.074 1.00 30.80 172 PHE A N 1
ATOM 924 C CA . PHE A 1 195 ? -3.282 30.601 17.488 1.00 29.95 172 PHE A CA 1
ATOM 925 C C . PHE A 1 195 ? -2.815 29.592 18.537 1.00 35.60 172 PHE A C 1
ATOM 926 O O . PHE A 1 195 ? -2.088 29.965 19.465 1.00 33.30 172 PHE A O 1
ATOM 934 N N . TYR A 1 196 ? -3.232 28.324 18.376 1.00 34.31 173 TYR A N 1
ATOM 935 C CA . TYR A 1 196 ? -2.545 27.203 19.006 1.00 37.53 173 TYR A CA 1
ATOM 936 C C . TYR A 1 196 ? -1.280 26.843 18.218 1.00 38.38 173 TYR A C 1
ATOM 937 O O . TYR A 1 196 ? -1.125 27.203 17.044 1.00 34.67 173 TYR A O 1
ATOM 946 N N . GLY A 1 197 ? -0.352 26.179 18.916 1.00 37.38 174 GLY A N 1
ATOM 947 C CA . GLY A 1 197 ? 0.963 25.846 18.396 1.00 38.32 174 GLY A CA 1
ATOM 948 C C . GLY A 1 197 ? 2.046 26.715 19.029 1.00 38.86 174 GLY A C 1
ATOM 949 O O . GLY A 1 197 ? 1.750 27.567 19.859 1.00 36.29 174 GLY A O 1
ATOM 950 N N . THR A 1 198 ? 3.294 26.511 18.588 1.00 36.84 175 THR A N 1
ATOM 951 C CA . THR A 1 198 ? 4.461 27.208 19.096 1.00 35.93 175 THR A CA 1
ATOM 952 C C . THR A 1 198 ? 4.250 28.720 19.051 1.00 39.25 175 THR A C 1
ATOM 953 O O . THR A 1 198 ? 3.916 29.279 18.000 1.00 40.31 175 THR A O 1
ATOM 957 N N . PRO A 1 199 ? 4.489 29.429 20.180 1.00 40.86 176 PRO A N 1
ATOM 958 C CA . PRO A 1 199 ? 4.311 30.879 20.232 1.00 39.41 176 PRO A CA 1
ATOM 959 C C . PRO A 1 199 ? 5.351 31.629 19.414 1.00 36.76 176 PRO A C 1
ATOM 960 O O . PRO A 1 199 ? 6.400 31.096 19.081 1.00 39.55 176 PRO A O 1
ATOM 964 N N . TRP A 1 200 ? 5.044 32.887 19.113 1.00 35.10 177 TRP A N 1
ATOM 965 C CA . TRP A 1 200 ? 6.058 33.772 18.589 1.00 36.38 177 TRP A CA 1
ATOM 966 C C . TRP A 1 200 ? 7.131 33.958 19.655 1.00 37.61 177 TRP A C 1
ATOM 967 O O . TRP A 1 200 ? 6.833 33.948 20.852 1.00 35.78 177 TRP A O 1
ATOM 978 N N . SER A 1 201 ? 8.372 34.063 19.182 1.00 33.32 178 SER A N 1
ATOM 979 C CA . SER A 1 201 ? 9.515 34.378 20.008 1.00 37.57 178 SER A CA 1
ATOM 980 C C . SER A 1 201 ? 9.500 35.877 20.271 1.00 40.22 178 SER A C 1
ATOM 981 O O . SER A 1 201 ? 8.759 36.623 19.617 1.00 43.88 178 SER A O 1
ATOM 984 N N . GLN A 1 202 ? 10.384 36.295 21.187 1.00 39.04 179 GLN A N 1
ATOM 985 C CA . GLN A 1 202 ? 10.564 37.683 21.566 1.00 38.76 179 GLN A CA 1
ATOM 986 C C . GLN A 1 202 ? 10.922 38.510 20.337 1.00 39.21 179 GLN A C 1
ATOM 987 O O . GLN A 1 202 ? 10.367 39.590 20.143 1.00 41.82 179 GLN A O 1
ATOM 993 N N . GLU A 1 203 ? 11.873 38.020 19.522 1.00 39.04 180 GLU A N 1
ATOM 994 C CA . GLU A 1 203 ? 12.275 38.752 18.327 1.00 38.52 180 GLU A CA 1
ATOM 995 C C . GLU A 1 203 ? 11.082 38.910 17.376 1.00 33.01 180 GLU A C 1
ATOM 996 O O . GLU A 1 203 ? 10.887 39.979 16.805 1.00 36.88 180 GLU A O 1
ATOM 998 N N . GLU A 1 204 ? 10.279 37.854 17.209 1.00 35.35 181 GLU A N 1
ATOM 999 C CA . GLU A 1 204 ? 9.130 37.931 16.301 1.00 35.54 181 GLU A CA 1
ATOM 1000 C C . GLU A 1 204 ? 8.113 38.957 16.817 1.00 31.13 181 GLU A C 1
ATOM 1001 O O . GLU A 1 204 ? 7.678 39.846 16.089 1.00 33.69 181 GLU A O 1
ATOM 1007 N N . ARG A 1 205 ? 7.787 38.867 18.105 1.00 33.05 182 ARG A N 1
ATOM 1008 C CA . ARG A 1 205 ? 6.847 39.787 18.733 1.00 32.31 182 ARG A CA 1
ATOM 1009 C C . ARG A 1 205 ? 7.257 41.238 18.544 1.00 35.55 182 ARG A C 1
ATOM 1010 O O . ARG A 1 205 ? 6.444 42.048 18.083 1.00 35.16 182 ARG A O 1
ATOM 1018 N N . LEU A 1 206 ? 8.540 41.532 18.816 1.00 39.21 183 LEU A N 1
ATOM 1019 C CA . LEU A 1 206 ? 9.047 42.886 18.695 1.00 38.13 183 LEU A CA 1
ATOM 1020 C C . LEU A 1 206 ? 8.996 43.302 17.238 1.00 38.19 183 LEU A C 1
ATOM 1021 O O . LEU A 1 206 ? 8.670 44.446 16.906 1.00 33.72 183 LEU A O 1
ATOM 1026 N N . ASP A 1 207 ? 9.369 42.353 16.374 1.00 40.50 184 ASP A N 1
ATOM 1027 C CA . ASP A 1 207 ? 9.341 42.615 14.946 1.00 35.91 184 ASP A CA 1
ATOM 1028 C C . ASP A 1 207 ? 7.897 42.898 14.526 1.00 32.91 184 ASP A C 1
ATOM 1029 O O . ASP A 1 207 ? 7.632 43.848 13.810 1.00 31.82 184 ASP A O 1
ATOM 1034 N N . GLN A 1 208 ? 6.945 42.095 15.011 1.00 34.60 185 GLN A N 1
ATOM 1035 C CA . GLN A 1 208 ? 5.541 42.335 14.676 1.00 36.75 185 GLN A CA 1
ATOM 1036 C C . GLN A 1 208 ? 5.078 43.723 15.147 1.00 35.86 185 GLN A C 1
ATOM 1037 O O . GLN A 1 208 ? 4.489 44.492 14.378 1.00 35.16 185 GLN A O 1
ATOM 1043 N N . ILE A 1 209 ? 5.367 44.064 16.408 1.00 37.25 186 ILE A N 1
ATOM 1044 C CA . ILE A 1 209 ? 4.926 45.341 16.959 1.00 35.44 186 ILE A CA 1
ATOM 1045 C C . ILE A 1 209 ? 5.404 46.513 16.106 1.00 36.64 186 ILE A C 1
ATOM 1046 O O . ILE A 1 209 ? 4.633 47.436 15.843 1.00 41.69 186 ILE A O 1
ATOM 1051 N N . LYS A 1 210 ? 6.661 46.474 15.650 1.00 36.91 187 LYS A N 1
ATOM 1052 C CA . LYS A 1 210 ? 7.192 47.562 14.842 1.00 35.96 187 LYS A CA 1
ATOM 1053 C C . LYS A 1 210 ? 6.421 47.669 13.530 1.00 38.38 187 LYS A C 1
ATOM 1054 O O . LYS A 1 210 ? 6.218 48.770 13.014 1.00 37.67 187 LYS A O 1
ATOM 1056 N N . MET A 1 211 ? 6.028 46.513 12.972 1.00 36.45 188 MET A N 1
ATOM 1057 C CA . MET A 1 211 ? 5.305 46.501 11.711 1.00 33.78 188 MET A CA 1
ATOM 1058 C C . MET A 1 211 ? 3.924 47.137 11.912 1.00 32.60 188 MET A C 1
ATOM 1059 O O . MET A 1 211 ? 3.428 47.838 11.030 1.00 33.86 188 MET A O 1
ATOM 1064 N N . TYR A 1 212 ? 3.306 46.901 13.074 1.00 31.75 189 TYR A N 1
ATOM 1065 C CA . TYR A 1 212 ? 1.984 47.453 13.349 1.00 33.86 189 TYR A CA 1
ATOM 1066 C C . TYR A 1 212 ? 1.983 48.982 13.329 1.00 34.71 189 TYR A C 1
ATOM 1067 O O . TYR A 1 212 ? 1.113 49.592 12.703 1.00 33.84 189 TYR A O 1
ATOM 1076 N N . GLY A 1 213 ? 2.983 49.588 13.985 1.00 35.42 190 GLY A N 1
ATOM 1077 C CA . GLY A 1 213 ? 3.135 51.037 14.025 1.00 33.12 190 GLY A CA 1
ATOM 1078 C C . GLY A 1 213 ? 3.432 51.614 12.650 1.00 38.93 190 GLY A C 1
ATOM 1079 O O . GLY A 1 213 ? 2.950 52.693 12.298 1.00 42.70 190 GLY A O 1
ATOM 1080 N N . GLU A 1 214 ? 4.208 50.860 11.867 1.00 38.61 191 GLU A N 1
ATOM 1081 C CA . GLU A 1 214 ? 4.532 51.261 10.513 1.00 40.45 191 GLU A CA 1
ATOM 1082 C C . GLU A 1 214 ? 3.268 51.409 9.664 1.00 39.16 191 GLU A C 1
ATOM 1083 O O . GLU A 1 214 ? 3.211 52.267 8.780 1.00 36.11 191 GLU A O 1
ATOM 1089 N N . TYR A 1 215 ? 2.252 50.580 9.950 1.00 35.95 192 TYR A N 1
ATOM 1090 C CA . TYR A 1 215 ? 1.094 50.496 9.074 1.00 37.21 192 TYR A CA 1
ATOM 1091 C C . TYR A 1 215 ? -0.193 50.877 9.810 1.00 38.29 192 TYR A C 1
ATOM 1092 O O . TYR A 1 215 ? -1.294 50.586 9.336 1.00 33.89 192 TYR A O 1
ATOM 1101 N N . LYS A 1 216 ? -0.021 51.527 10.970 1.00 38.85 193 LYS A N 1
ATOM 1102 C CA . LYS A 1 216 ? -1.075 52.237 11.680 1.00 36.92 193 LYS A CA 1
ATOM 1103 C C . LYS A 1 216 ? -2.067 51.256 12.303 1.00 38.63 193 LYS A C 1
ATOM 1104 O O . LYS A 1 216 ? -3.233 51.601 12.480 1.00 40.39 193 LYS A O 1
ATOM 1110 N N . MET A 1 217 ? -1.594 50.058 12.668 1.00 34.40 194 MET A N 1
ATOM 1111 C CA . MET A 1 217 ? -2.368 49.191 13.544 1.00 38.28 194 MET A CA 1
ATOM 1112 C C . MET A 1 217 ? -2.016 49.542 14.983 1.00 38.84 194 MET A C 1
ATOM 1113 O O . MET A 1 217 ? -0.846 49.622 15.323 1.00 37.37 194 MET A O 1
ATOM 1118 N N . ASN A 1 218 ? -3.037 49.662 15.839 1.00 39.05 195 ASN A N 1
ATOM 1119 C CA . ASN A 1 218 ? -2.872 50.392 17.084 1.00 36.06 195 ASN A CA 1
ATOM 1120 C C . ASN A 1 218 ? -2.985 49.458 18.277 1.00 34.84 195 ASN A C 1
ATOM 1121 O O . ASN A 1 218 ? -3.036 49.938 19.397 1.00 37.49 195 ASN A O 1
ATOM 1126 N N . ALA A 1 219 ? -3.048 48.134 18.062 1.00 31.66 196 ALA A N 1
ATOM 1127 C CA . ALA A 1 219 ? -3.089 47.269 19.229 1.00 29.39 196 ALA A CA 1
ATOM 1128 C C . ALA A 1 219 ? -2.493 45.892 18.955 1.00 31.24 196 ALA A C 1
ATOM 1129 O O . ALA A 1 219 ? -2.621 45.342 17.867 1.00 29.36 196 ALA A O 1
ATOM 1131 N N . TYR A 1 220 ? -1.914 45.319 20.007 1.00 30.66 197 TYR A N 1
ATOM 1132 C CA . TYR A 1 220 ? -1.451 43.950 20.011 1.00 33.02 197 TYR A CA 1
ATOM 1133 C C . TYR A 1 220 ? -2.035 43.252 21.225 1.00 31.77 197 TYR A C 1
ATOM 1134 O O . TYR A 1 220 ? -1.747 43.630 22.357 1.00 34.09 197 TYR A O 1
ATOM 1143 N N . ILE A 1 221 ? -2.847 42.218 20.985 1.00 30.39 198 ILE A N 1
ATOM 1144 C CA . ILE A 1 221 ? -3.449 41.488 22.084 1.00 28.17 198 ILE A CA 1
ATOM 1145 C C . ILE A 1 221 ? -2.571 40.301 22.452 1.00 29.96 198 ILE A C 1
ATOM 1146 O O . ILE A 1 221 ? -2.475 39.302 21.733 1.00 33.20 198 ILE A O 1
ATOM 1151 N N . TYR A 1 222 ? -1.928 40.424 23.612 1.00 33.98 199 TYR A N 1
ATOM 1152 C CA . TYR A 1 222 ? -1.049 39.393 24.125 1.00 31.43 199 TYR A CA 1
ATOM 1153 C C . TYR A 1 222 ? -1.873 38.283 24.762 1.00 33.74 199 TYR A C 1
ATOM 1154 O O . TYR A 1 222 ? -2.282 38.368 25.923 1.00 38.09 199 TYR A O 1
ATOM 1163 N N . ALA A 1 223 ? -2.118 37.219 23.996 1.00 34.62 200 ALA A N 1
ATOM 1164 C CA . ALA A 1 223 ? -2.988 36.156 24.485 1.00 36.49 200 ALA A CA 1
ATOM 1165 C C . ALA A 1 223 ? -2.395 34.768 24.222 1.00 37.97 200 ALA A C 1
ATOM 1166 O O . ALA A 1 223 ? -3.122 33.843 23.881 1.00 35.38 200 ALA A O 1
ATOM 1168 N N . PRO A 1 224 ? -1.080 34.531 24.455 1.00 43.68 201 PRO A N 1
ATOM 1169 C CA . PRO A 1 224 ? -0.446 33.292 24.012 1.00 40.66 201 PRO A CA 1
ATOM 1170 C C . PRO A 1 224 ? -0.967 32.118 24.828 1.00 42.63 201 PRO A C 1
ATOM 1171 O O . PRO A 1 224 ? -0.825 32.101 26.054 1.00 44.43 201 PRO A O 1
ATOM 1175 N N . LYS A 1 225 ? -1.525 31.129 24.115 1.00 41.79 202 LYS A N 1
ATOM 1176 C CA . LYS A 1 225 ? -2.196 29.987 24.716 1.00 44.06 202 LYS A CA 1
ATOM 1177 C C . LYS A 1 225 ? -1.260 29.227 25.646 1.00 45.09 202 LYS A C 1
ATOM 1178 O O . LYS A 1 225 ? -1.721 28.641 26.619 1.00 49.91 202 LYS A O 1
ATOM 1184 N N . SER A 1 226 ? 0.044 29.261 25.348 1.00 44.94 203 SER A N 1
ATOM 1185 C CA . SER A 1 226 ? 0.998 28.431 26.062 1.00 45.57 203 SER A CA 1
ATOM 1186 C C . SER A 1 226 ? 1.616 29.166 27.250 1.00 44.94 203 SER A C 1
ATOM 1187 O O . SER A 1 226 ? 2.299 28.537 28.044 1.00 41.04 203 SER A O 1
ATOM 1190 N N . ASP A 1 227 ? 1.408 30.488 27.359 1.00 49.70 204 ASP A N 1
ATOM 1191 C CA . ASP A 1 227 ? 1.922 31.237 28.500 1.00 48.06 204 ASP A CA 1
ATOM 1192 C C . ASP A 1 227 ? 1.004 31.051 29.715 1.00 49.27 204 ASP A C 1
ATOM 1193 O O . ASP A 1 227 ? -0.057 31.667 29.808 1.00 48.54 204 ASP A O 1
ATOM 1198 N N . PRO A 1 228 ? 1.416 30.260 30.732 1.00 51.64 205 PRO A N 1
ATOM 1199 C CA . PRO A 1 228 ? 0.514 29.888 31.823 1.00 50.06 205 PRO A CA 1
ATOM 1200 C C . PRO A 1 228 ? 0.010 31.032 32.707 1.00 44.62 205 PRO A C 1
ATOM 1201 O O . PRO A 1 228 ? -1.021 30.876 33.348 1.00 46.93 205 PRO A O 1
ATOM 1205 N N . TYR A 1 229 ? 0.715 32.172 32.708 1.00 42.35 206 TYR A N 1
ATOM 1206 C CA . TYR A 1 229 ? 0.398 33.315 33.550 1.00 46.88 206 TYR A CA 1
ATOM 1207 C C . TYR A 1 229 ? -0.738 34.134 32.943 1.00 51.83 206 TYR A C 1
ATOM 1208 O O . TYR A 1 229 ? -1.212 35.111 33.529 1.00 42.37 206 TYR A O 1
ATOM 1217 N N . HIS A 1 230 ? -1.164 33.747 31.741 1.00 50.15 207 HIS A N 1
ATOM 1218 C CA . HIS A 1 230 ? -2.337 34.389 31.190 1.00 45.63 207 HIS A CA 1
ATOM 1219 C C . HIS A 1 230 ? -3.557 33.532 31.528 1.00 44.19 207 HIS A C 1
ATOM 1220 O O . HIS A 1 230 ? -4.673 34.025 31.430 1.00 46.88 207 HIS A O 1
ATOM 1227 N N . ARG A 1 231 ? -3.340 32.272 31.956 1.00 43.95 208 ARG A N 1
ATOM 1228 C CA . ARG A 1 231 ? -4.411 31.282 32.023 1.00 45.49 208 ARG A CA 1
ATOM 1229 C C . ARG A 1 231 ? -4.303 30.339 33.226 1.00 49.17 208 ARG A C 1
ATOM 1230 O O . ARG A 1 231 ? -5.058 30.479 34.185 1.00 51.52 208 ARG A O 1
ATOM 1238 N N . GLU A 1 232 ? -3.469 29.291 33.127 1.00 53.58 209 GLU A N 1
ATOM 1239 C CA . GLU A 1 232 ? -3.411 28.283 34.180 1.00 53.93 209 GLU A CA 1
ATOM 1240 C C . GLU A 1 232 ? -3.017 28.949 35.498 1.00 53.05 209 GLU A C 1
ATOM 1241 O O . GLU A 1 232 ? -3.590 28.655 36.545 1.00 56.71 209 GLU A O 1
ATOM 1247 N N . LYS A 1 233 ? -2.035 29.850 35.423 1.00 48.33 210 LYS A N 1
ATOM 1248 C CA . LYS A 1 233 ? -1.551 30.568 36.588 1.00 50.42 210 LYS A CA 1
ATOM 1249 C C . LYS A 1 233 ? -1.969 32.035 36.518 1.00 44.24 210 LYS A C 1
ATOM 1250 O O . LYS A 1 233 ? -1.145 32.912 36.762 1.00 38.92 210 LYS A O 1
ATOM 1256 N N . TRP A 1 234 ? -3.234 32.317 36.167 1.00 44.84 211 TRP A N 1
ATOM 1257 C CA . TRP A 1 234 ? -3.665 33.705 36.001 1.00 42.71 211 TRP A CA 1
ATOM 1258 C C . TRP A 1 234 ? -3.558 34.500 37.302 1.00 40.67 211 TRP A C 1
ATOM 1259 O O . TRP A 1 234 ? -3.389 35.713 37.259 1.00 43.18 211 TRP A O 1
ATOM 1270 N N . ARG A 1 235 ? -3.691 33.821 38.443 1.00 43.46 212 ARG A N 1
ATOM 1271 C CA . ARG A 1 235 ? -3.612 34.499 39.730 1.00 48.06 212 ARG A CA 1
ATOM 1272 C C . ARG A 1 235 ? -2.192 34.995 40.010 1.00 50.95 212 ARG A C 1
ATOM 1273 O O . ARG A 1 235 ? -2.022 36.002 40.692 1.00 50.89 212 ARG A O 1
ATOM 1281 N N . GLU A 1 236 ? -1.183 34.305 39.454 1.00 51.42 213 GLU A N 1
ATOM 1282 C CA . GLU A 1 236 ? 0.203 34.511 39.846 1.00 50.28 213 GLU A CA 1
ATOM 1283 C C . GLU A 1 236 ? 0.829 35.647 39.043 1.00 53.35 213 GLU A C 1
ATOM 1284 O O . GLU A 1 236 ? 0.675 35.727 37.828 1.00 56.43 213 GLU A O 1
ATOM 1290 N N . PRO A 1 237 ? 1.559 36.574 39.700 1.00 56.14 214 PRO A N 1
ATOM 1291 C CA . PRO A 1 237 ? 2.272 37.635 38.984 1.00 60.39 214 PRO A CA 1
ATOM 1292 C C . PRO A 1 237 ? 3.403 37.052 38.137 1.00 58.44 214 PRO A C 1
ATOM 1293 O O . PRO A 1 237 ? 3.777 35.894 38.326 1.00 56.25 214 PRO A O 1
ATOM 1297 N N . TYR A 1 238 ? 3.937 37.849 37.200 1.00 54.22 215 TYR A N 1
ATOM 1298 C CA . TYR A 1 238 ? 5.059 37.371 36.404 1.00 59.76 215 TYR A CA 1
ATOM 1299 C C . TYR A 1 238 ? 6.313 37.251 37.268 1.00 62.64 215 TYR A C 1
ATOM 1300 O O . TYR A 1 238 ? 6.710 38.217 37.923 1.00 59.45 215 TYR A O 1
ATOM 1309 N N . PRO A 1 239 ? 6.962 36.061 37.281 1.00 66.92 216 PRO A N 1
ATOM 1310 C CA . PRO A 1 239 ? 8.241 35.862 37.972 1.00 69.01 216 PRO A CA 1
ATOM 1311 C C . PRO A 1 239 ? 9.278 36.931 37.635 1.00 68.93 216 PRO A C 1
ATOM 1312 O O . PRO A 1 239 ? 9.088 37.727 36.718 1.00 67.34 216 PRO A O 1
ATOM 1316 N N . ALA A 1 240 ? 10.382 36.930 38.389 1.00 68.97 217 ALA A N 1
ATOM 1317 C CA . ALA A 1 240 ? 11.430 37.923 38.230 1.00 68.26 217 ALA A CA 1
ATOM 1318 C C . ALA A 1 240 ? 12.078 37.786 36.854 1.00 67.35 217 ALA A C 1
ATOM 1319 O O . ALA A 1 240 ? 12.397 38.790 36.218 1.00 67.92 217 ALA A O 1
ATOM 1321 N N . SER A 1 241 ? 12.255 36.534 36.414 1.00 64.74 218 SER A N 1
ATOM 1322 C CA . SER A 1 241 ? 12.941 36.211 35.171 1.00 69.81 218 SER A CA 1
ATOM 1323 C C . SER A 1 241 ? 12.232 36.802 33.950 1.00 71.67 218 SER A C 1
ATOM 1324 O O . SER A 1 241 ? 12.862 37.051 32.923 1.00 64.38 218 SER A O 1
ATOM 1327 N N . GLU A 1 242 ? 10.922 37.055 34.077 1.00 76.75 219 GLU A N 1
ATOM 1328 C CA . GLU A 1 242 ? 10.077 37.337 32.927 1.00 71.91 219 GLU A CA 1
ATOM 1329 C C . GLU A 1 242 ? 9.927 38.840 32.691 1.00 70.97 219 GLU A C 1
ATOM 1330 O O . GLU A 1 242 ? 9.511 39.243 31.607 1.00 73.20 219 GLU A O 1
ATOM 1336 N N . LEU A 1 243 ? 10.297 39.660 33.686 1.00 60.81 220 LEU A N 1
ATOM 1337 C CA . LEU A 1 243 ? 9.920 41.066 33.723 1.00 56.10 220 LEU A CA 1
ATOM 1338 C C . LEU A 1 243 ? 10.562 41.866 32.586 1.00 53.56 220 LEU A C 1
ATOM 1339 O O . LEU A 1 243 ? 9.896 42.677 31.935 1.00 58.20 220 LEU A O 1
ATOM 1341 N N . ASP A 1 244 ? 11.862 41.653 32.357 1.00 50.78 221 ASP A N 1
ATOM 1342 C CA . ASP A 1 244 ? 12.582 42.397 31.335 1.00 52.53 221 ASP A CA 1
ATOM 1343 C C . ASP A 1 244 ? 12.023 42.047 29.955 1.00 46.77 221 ASP A C 1
ATOM 1344 O O . ASP A 1 244 ? 12.043 42.865 29.039 1.00 45.39 221 ASP A O 1
ATOM 1349 N N . ARG A 1 245 ? 11.542 40.810 29.828 1.00 46.00 222 ARG A N 1
ATOM 1350 C CA . ARG A 1 245 ? 10.949 40.316 28.594 1.00 54.54 222 ARG A CA 1
ATOM 1351 C C . ARG A 1 245 ? 9.680 41.121 28.297 1.00 49.79 222 ARG A C 1
ATOM 1352 O O . ARG A 1 245 ? 9.505 41.653 27.201 1.00 48.53 222 ARG A O 1
ATOM 1360 N N . MET A 1 246 ? 8.827 41.257 29.318 1.00 50.38 223 MET A N 1
ATOM 1361 C CA . MET A 1 246 ? 7.523 41.883 29.166 1.00 44.15 223 MET A CA 1
ATOM 1362 C C . MET A 1 246 ? 7.655 43.394 28.965 1.00 45.99 223 MET A C 1
ATOM 1363 O O . MET A 1 246 ? 6.969 43.959 28.108 1.00 49.53 223 MET A O 1
ATOM 1368 N N . LYS A 1 247 ? 8.597 44.035 29.683 1.00 45.84 224 LYS A N 1
ATOM 1369 C CA . LYS A 1 247 ? 8.767 45.484 29.638 1.00 43.62 224 LYS A CA 1
ATOM 1370 C C . LYS A 1 247 ? 9.214 45.918 28.249 1.00 42.53 224 LYS A C 1
ATOM 1371 O O . LYS A 1 247 ? 8.797 46.959 27.726 1.00 43.63 224 LYS A O 1
ATOM 1373 N N . GLU A 1 248 ? 10.099 45.110 27.667 1.00 44.52 225 GLU A N 1
ATOM 1374 C CA . GLU A 1 248 ? 10.591 45.383 26.330 1.00 43.97 225 GLU A CA 1
ATOM 1375 C C . GLU A 1 248 ? 9.413 45.365 25.344 1.00 40.11 225 GLU A C 1
ATOM 1376 O O . GLU A 1 248 ? 9.259 46.284 24.539 1.00 46.45 225 GLU A O 1
ATOM 1382 N N . LEU A 1 249 ? 8.543 44.356 25.458 1.00 40.64 226 LEU A N 1
ATOM 1383 C CA . LEU A 1 249 ? 7.322 44.312 24.655 1.00 42.74 226 LEU A CA 1
ATOM 1384 C C . LEU A 1 249 ? 6.515 45.595 24.862 1.00 42.04 226 LEU A C 1
ATOM 1385 O O . LEU A 1 249 ? 6.232 46.310 23.892 1.00 37.70 226 LEU A O 1
ATOM 1390 N N . ILE A 1 250 ? 6.216 45.911 26.136 1.00 41.34 227 ILE A N 1
ATOM 1391 C CA . ILE A 1 250 ? 5.356 47.046 26.461 1.00 38.92 227 ILE A CA 1
ATOM 1392 C C . ILE A 1 250 ? 6.002 48.340 25.978 1.00 37.20 227 ILE A C 1
ATOM 1393 O O . ILE A 1 250 ? 5.365 49.137 25.279 1.00 37.58 227 ILE A O 1
ATOM 1398 N N . LYS A 1 251 ? 7.303 48.499 26.258 1.00 42.63 228 LYS A N 1
ATOM 1399 C CA . LYS A 1 251 ? 8.009 49.702 25.840 1.00 42.56 228 LYS A CA 1
ATOM 1400 C C . LYS A 1 251 ? 8.014 49.813 24.315 1.00 41.27 228 LYS A C 1
ATOM 1401 O O . LYS A 1 251 ? 7.747 50.885 23.759 1.00 42.16 228 LYS A O 1
ATOM 1403 N N . THR A 1 252 ? 8.301 48.700 23.629 1.00 41.79 229 THR A N 1
ATOM 1404 C CA . THR A 1 252 ? 8.330 48.759 22.172 1.00 41.90 229 THR A CA 1
ATOM 1405 C C . THR A 1 252 ? 6.941 49.107 21.640 1.00 38.10 229 THR A C 1
ATOM 1406 O O . THR A 1 252 ? 6.815 49.850 20.665 1.00 39.28 229 THR A O 1
ATOM 1410 N N . ALA A 1 253 ? 5.899 48.567 22.286 1.00 37.86 230 ALA A N 1
ATOM 1411 C CA . ALA A 1 253 ? 4.539 48.863 21.850 1.00 38.38 230 ALA A CA 1
ATOM 1412 C C . ALA A 1 253 ? 4.235 50.346 22.054 1.00 35.97 230 ALA A C 1
ATOM 1413 O O . ALA A 1 253 ? 3.716 51.022 21.158 1.00 33.53 230 ALA A O 1
ATOM 1415 N N . ASN A 1 254 ? 4.614 50.862 23.230 1.00 43.37 231 ASN A N 1
ATOM 1416 C CA . ASN A 1 254 ? 4.398 52.266 23.562 1.00 44.21 231 ASN A CA 1
ATOM 1417 C C . ASN A 1 254 ? 5.066 53.173 22.536 1.00 43.61 231 ASN A C 1
ATOM 1418 O O . ASN A 1 254 ? 4.456 54.110 22.032 1.00 46.31 231 ASN A O 1
ATOM 1423 N N . GLU A 1 255 ? 6.335 52.898 22.227 1.00 49.65 232 GLU A N 1
ATOM 1424 C CA . GLU A 1 255 ? 7.061 53.738 21.286 1.00 50.89 232 GLU A CA 1
ATOM 1425 C C . GLU A 1 255 ? 6.412 53.713 19.905 1.00 50.89 232 GLU A C 1
ATOM 1426 O O . GLU A 1 255 ? 6.650 54.620 19.112 1.00 49.08 232 GLU A O 1
ATOM 1432 N N . ASN A 1 256 ? 5.572 52.700 19.638 1.00 50.17 233 ASN A N 1
ATOM 1433 C CA . ASN A 1 256 ? 5.030 52.493 18.298 1.00 50.62 233 ASN A CA 1
ATOM 1434 C C . ASN A 1 256 ? 3.556 52.888 18.194 1.00 51.41 233 ASN A C 1
ATOM 1435 O O . ASN A 1 256 ? 2.952 52.751 17.127 1.00 48.82 233 ASN A O 1
ATOM 1440 N N . LYS A 1 257 ? 2.996 53.406 19.297 1.00 49.55 234 LYS A N 1
ATOM 1441 C CA . LYS A 1 257 ? 1.601 53.806 19.362 1.00 43.90 234 LYS A CA 1
ATOM 1442 C C . LYS A 1 257 ? 0.734 52.568 19.204 1.00 44.46 234 LYS A C 1
ATOM 1443 O O . LYS A 1 257 ? -0.323 52.613 18.583 1.00 51.49 234 LYS A O 1
ATOM 1449 N N . VAL A 1 258 ? 1.196 51.470 19.800 1.00 42.17 235 VAL A N 1
ATOM 1450 C CA . VAL A 1 258 ? 0.474 50.215 19.766 1.00 39.80 235 VAL A CA 1
ATOM 1451 C C . VAL A 1 258 ? 0.079 49.883 21.192 1.00 39.51 235 VAL A C 1
ATOM 1452 O O . VAL A 1 258 ? 0.950 49.720 22.036 1.00 42.19 235 VAL A O 1
ATOM 1456 N N . ASP A 1 259 ? -1.230 49.769 21.441 1.00 37.25 236 ASP A N 1
ATOM 1457 C CA . ASP A 1 259 ? -1.703 49.339 22.748 1.00 38.61 236 ASP A CA 1
ATOM 1458 C C . ASP A 1 259 ? -1.320 47.889 22.990 1.00 41.29 236 ASP A C 1
ATOM 1459 O O . ASP A 1 259 ? -1.762 46.992 22.268 1.00 39.17 236 ASP A O 1
ATOM 1464 N N . PHE A 1 260 ? -0.509 47.682 24.032 1.00 38.55 237 PHE A N 1
ATOM 1465 C CA . PHE A 1 260 ? -0.264 46.350 24.526 1.00 35.74 237 PHE A CA 1
ATOM 1466 C C . PHE A 1 260 ? -1.460 45.965 25.381 1.00 38.10 237 PHE A C 1
ATOM 1467 O O . PHE A 1 260 ? -1.662 46.531 26.458 1.00 39.52 237 PHE A O 1
ATOM 1475 N N . VAL A 1 261 ? -2.235 44.995 24.888 1.00 34.35 238 VAL A N 1
ATOM 1476 C CA . VAL A 1 261 ? -3.410 44.510 25.596 1.00 34.18 238 VAL A CA 1
ATOM 1477 C C . VAL A 1 261 ? -3.062 43.183 26.258 1.00 34.30 238 VAL A C 1
ATOM 1478 O O . VAL A 1 261 ? -2.724 42.215 25.578 1.00 40.30 238 VAL A O 1
ATOM 1482 N N . PHE A 1 262 ? -3.163 43.123 27.584 1.00 33.45 239 PHE A N 1
ATOM 1483 C CA . PHE A 1 262 ? -2.918 41.863 28.261 1.00 30.82 239 PHE A CA 1
ATOM 1484 C C . PHE A 1 262 ? -4.227 41.112 28.465 1.00 33.96 239 PHE A C 1
ATOM 1485 O O . PHE A 1 262 ? -5.161 41.637 29.082 1.00 33.79 239 PHE A O 1
ATOM 1493 N N . ALA A 1 263 ? -4.256 39.852 28.005 1.00 33.59 240 ALA A N 1
ATOM 1494 C CA . ALA A 1 263 ? -5.447 39.025 28.083 1.00 34.97 240 ALA A CA 1
ATOM 1495 C C . ALA A 1 263 ? -5.311 38.021 29.219 1.00 36.95 240 ALA A C 1
ATOM 1496 O O . ALA A 1 263 ? -4.272 37.378 29.356 1.00 42.43 240 ALA A O 1
ATOM 1498 N N . ILE A 1 264 ? -6.400 37.864 29.985 1.00 41.30 241 ILE A N 1
ATOM 1499 C CA . ILE A 1 264 ? -6.506 36.931 31.094 1.00 42.20 241 ILE A CA 1
ATOM 1500 C C . ILE A 1 264 ? -7.639 35.950 30.793 1.00 40.55 241 ILE A C 1
ATOM 1501 O O . ILE A 1 264 ? -8.735 36.376 30.441 1.00 40.41 241 ILE A O 1
ATOM 1506 N N . SER A 1 265 ? -7.379 34.644 30.962 1.00 36.88 242 SER A N 1
ATOM 1507 C CA . SER A 1 265 ? -8.387 33.615 30.766 1.00 40.20 242 SER A CA 1
ATOM 1508 C C . SER A 1 265 ? -8.565 32.836 32.057 1.00 39.00 242 SER A C 1
ATOM 1509 O O . SER A 1 265 ? -8.004 31.756 32.203 1.00 44.50 242 SER A O 1
ATOM 1512 N N . PRO A 1 266 ? -9.357 33.354 33.019 1.00 43.78 243 PRO A N 1
ATOM 1513 C CA . PRO A 1 266 ? -9.475 32.724 34.337 1.00 40.79 243 PRO A CA 1
ATOM 1514 C C . PRO A 1 266 ? -10.507 31.607 34.366 1.00 45.43 243 PRO A C 1
ATOM 1515 O O . PRO A 1 266 ? -10.668 30.925 35.378 1.00 42.96 243 PRO A O 1
ATOM 1519 N N . GLY A 1 267 ? -11.197 31.440 33.234 1.00 45.09 244 GLY A N 1
ATOM 1520 C CA . GLY A 1 267 ? -12.426 30.665 33.154 1.00 43.40 244 GLY A CA 1
ATOM 1521 C C . GLY A 1 267 ? -12.288 29.203 33.576 1.00 41.52 244 GLY A C 1
ATOM 1522 O O . GLY A 1 267 ? -13.271 28.608 33.998 1.00 47.72 244 GLY A O 1
ATOM 1523 N N . LEU A 1 268 ? -11.091 28.621 33.454 1.00 40.76 245 LEU A N 1
ATOM 1524 C CA . LEU A 1 268 ? -10.925 27.202 33.744 1.00 47.74 245 LEU A CA 1
ATOM 1525 C C . LEU A 1 268 ? -11.188 26.857 35.215 1.00 49.36 245 LEU A C 1
ATOM 1526 O O . LEU A 1 268 ? -11.636 25.748 35.493 1.00 47.31 245 LEU A O 1
ATOM 1531 N N . ASP A 1 269 ? -10.942 27.788 36.155 1.00 50.09 246 ASP A N 1
ATOM 1532 C CA . ASP A 1 269 ? -11.106 27.416 37.557 1.00 55.02 246 ASP A CA 1
ATOM 1533 C C . ASP A 1 269 ? -11.672 28.537 38.435 1.00 58.83 246 ASP A C 1
ATOM 1534 O O . ASP A 1 269 ? -11.931 28.298 39.615 1.00 63.14 246 ASP A O 1
ATOM 1539 N N . ILE A 1 270 ? -11.864 29.742 37.877 1.00 55.27 247 ILE A N 1
ATOM 1540 C CA . ILE A 1 270 ? -12.338 30.876 38.656 1.00 54.44 247 ILE A CA 1
ATOM 1541 C C . ILE A 1 270 ? -13.607 30.489 39.418 1.00 59.26 247 ILE A C 1
ATOM 1542 O O . ILE A 1 270 ? -14.422 29.691 38.949 1.00 58.59 247 ILE A O 1
ATOM 1547 N N . LYS A 1 271 ? -13.731 31.031 40.634 1.00 58.64 248 LYS A N 1
ATOM 1548 C CA . LYS A 1 271 ? -14.914 30.851 41.457 1.00 57.12 248 LYS A CA 1
ATOM 1549 C C . LYS A 1 271 ? -15.702 32.162 41.493 1.00 53.10 248 LYS A C 1
ATOM 1550 O O . LYS A 1 271 ? -15.139 33.255 41.418 1.00 53.49 248 LYS A O 1
ATOM 1556 N N . PHE A 1 272 ? -17.026 32.036 41.557 1.00 53.54 249 PHE A N 1
ATOM 1557 C CA . PHE A 1 272 ? -17.909 33.187 41.536 1.00 55.50 249 PHE A CA 1
ATOM 1558 C C . PHE A 1 272 ? -18.615 33.287 42.887 1.00 63.43 249 PHE A C 1
ATOM 1559 O O . PHE A 1 272 ? -18.918 34.381 43.356 1.00 57.54 249 PHE A O 1
ATOM 1567 N N . GLU A 1 273 ? -18.819 32.120 43.510 1.00 67.39 250 GLU A N 1
ATOM 1568 C CA . GLU A 1 273 ? -19.705 31.930 44.647 1.00 75.56 250 GLU A CA 1
ATOM 1569 C C . GLU A 1 273 ? -18.936 32.063 45.968 1.00 77.78 250 GLU A C 1
ATOM 1570 O O . GLU A 1 273 ? -17.909 31.412 46.177 1.00 76.16 250 GLU A O 1
ATOM 1576 N N . GLY A 1 274 ? -19.442 32.942 46.844 1.00 76.47 251 GLY A N 1
ATOM 1577 C CA . GLY A 1 274 ? -19.097 32.953 48.260 1.00 74.75 251 GLY A CA 1
ATOM 1578 C C . GLY A 1 274 ? -17.697 33.489 48.558 1.00 75.30 251 GLY A C 1
ATOM 1579 O O . GLY A 1 274 ? -17.255 34.475 47.968 1.00 73.69 251 GLY A O 1
ATOM 1580 N N . GLU A 1 275 ? -17.025 32.827 49.510 1.00 75.17 252 GLU A N 1
ATOM 1581 C CA . GLU A 1 275 ? -15.748 33.264 50.056 1.00 68.61 252 GLU A CA 1
ATOM 1582 C C . GLU A 1 275 ? -14.669 33.157 48.979 1.00 62.72 252 GLU A C 1
ATOM 1583 O O . GLU A 1 275 ? -13.868 34.074 48.786 1.00 56.67 252 GLU A O 1
ATOM 1585 N N . GLU A 1 276 ? -14.686 32.025 48.267 1.00 66.94 253 GLU A N 1
ATOM 1586 C CA . GLU A 1 276 ? -13.751 31.730 47.191 1.00 67.24 253 GLU A CA 1
ATOM 1587 C C . GLU A 1 276 ? -13.871 32.771 46.076 1.00 60.60 253 GLU A C 1
ATOM 1588 O O . GLU A 1 276 ? -12.860 33.243 45.546 1.00 55.75 253 GLU A O 1
ATOM 1594 N N . GLY A 1 277 ? -15.120 33.136 45.756 1.00 58.62 254 GLY A N 1
ATOM 1595 C CA . GLY A 1 277 ? -15.420 34.174 44.785 1.00 57.96 254 GLY A CA 1
ATOM 1596 C C . GLY A 1 277 ? -14.698 35.477 45.106 1.00 56.87 254 GLY A C 1
ATOM 1597 O O . GLY A 1 277 ? -14.035 36.060 44.251 1.00 57.85 254 GLY A O 1
ATOM 1598 N N . GLU A 1 278 ? -14.814 35.906 46.366 1.00 60.26 255 GLU A N 1
ATOM 1599 C CA . GLU A 1 278 ? -14.175 37.135 46.801 1.00 58.39 255 GLU A CA 1
ATOM 1600 C C . GLU A 1 278 ? -12.656 37.016 46.707 1.00 55.31 255 GLU A C 1
ATOM 1601 O O . GLU A 1 278 ? -11.989 37.990 46.353 1.00 62.13 255 GLU A O 1
ATOM 1607 N N . ALA A 1 279 ? -12.118 35.832 47.034 1.00 51.66 256 ALA A N 1
ATOM 1608 C CA . ALA A 1 279 ? -10.678 35.587 46.949 1.00 53.12 256 ALA A CA 1
ATOM 1609 C C . ALA A 1 279 ? -10.210 35.671 45.495 1.00 50.56 256 ALA A C 1
ATOM 1610 O O . ALA A 1 279 ? -9.279 36.420 45.172 1.00 47.69 256 ALA A O 1
ATOM 1612 N N . ASP A 1 280 ? -10.893 34.915 44.621 1.00 54.50 257 ASP A N 1
ATOM 1613 C CA . ASP A 1 280 ? -10.585 34.897 43.196 1.00 47.59 257 ASP A CA 1
ATOM 1614 C C . ASP A 1 280 ? -10.670 36.308 42.631 1.00 46.54 257 ASP A C 1
ATOM 1615 O O . ASP A 1 280 ? -9.785 36.713 41.884 1.00 46.45 257 ASP A O 1
ATOM 1620 N N . PHE A 1 281 ? -11.686 37.080 43.051 1.00 47.98 258 PHE A N 1
ATOM 1621 C CA . PHE A 1 281 ? -11.787 38.458 42.589 1.00 44.04 258 PHE A CA 1
ATOM 1622 C C . PHE A 1 281 ? -10.603 39.307 43.057 1.00 45.71 258 PHE A C 1
ATOM 1623 O O . PHE A 1 281 ? -10.146 40.194 42.328 1.00 46.99 258 PHE A O 1
ATOM 1631 N N . LYS A 1 282 ? -10.128 39.078 44.293 1.00 49.62 259 LYS A N 1
ATOM 1632 C CA . LYS A 1 282 ? -8.996 39.841 44.819 1.00 48.08 259 LYS A CA 1
ATOM 1633 C C . LYS A 1 282 ? -7.727 39.462 44.054 1.00 43.42 259 LYS A C 1
ATOM 1634 O O . LYS A 1 282 ? -6.938 40.325 43.659 1.00 45.76 259 LYS A O 1
ATOM 1636 N N . ALA A 1 283 ? -7.565 38.154 43.815 1.00 44.22 260 ALA A N 1
ATOM 1637 C CA . ALA A 1 283 ? -6.501 37.634 42.966 1.00 45.52 260 ALA A CA 1
ATOM 1638 C C . ALA A 1 283 ? -6.466 38.394 41.637 1.00 47.10 260 ALA A C 1
ATOM 1639 O O . ALA A 1 283 ? -5.408 38.886 41.235 1.00 46.62 260 ALA A O 1
ATOM 1641 N N . LEU A 1 284 ? -7.646 38.547 41.010 1.00 42.98 261 LEU A N 1
ATOM 1642 C CA . LEU A 1 284 ? -7.772 39.182 39.707 1.00 44.67 261 LEU A CA 1
ATOM 1643 C C . LEU A 1 284 ? -7.318 40.634 39.788 1.00 45.67 261 LEU A C 1
ATOM 1644 O O . LEU A 1 284 ? -6.532 41.096 38.951 1.00 46.53 261 LEU A O 1
ATOM 1649 N N . ILE A 1 285 ? -7.800 41.342 40.818 1.00 45.68 262 ILE A N 1
ATOM 1650 C CA . ILE A 1 285 ? -7.426 42.737 40.991 1.00 43.05 262 ILE A CA 1
ATOM 1651 C C . ILE A 1 285 ? -5.910 42.822 41.149 1.00 38.72 262 ILE A C 1
ATOM 1652 O O . ILE A 1 285 ? -5.267 43.669 40.532 1.00 37.89 262 ILE A O 1
ATOM 1657 N N . ASN A 1 286 ? -5.358 41.951 42.000 1.00 40.45 263 ASN A N 1
ATOM 1658 C CA . ASN A 1 286 ? -3.924 41.962 42.267 1.00 48.68 263 ASN A CA 1
ATOM 1659 C C . ASN A 1 286 ? -3.139 41.785 40.966 1.00 43.62 263 ASN A C 1
ATOM 1660 O O . ASN A 1 286 ? -2.331 42.645 40.611 1.00 45.02 263 ASN A O 1
ATOM 1665 N N . LYS A 1 287 ? -3.391 40.674 40.255 1.00 46.08 264 LYS A N 1
ATOM 1666 C CA . LYS A 1 287 ? -2.725 40.405 38.985 1.00 38.75 264 LYS A CA 1
ATOM 1667 C C . LYS A 1 287 ? -2.762 41.643 38.097 1.00 39.03 264 LYS A C 1
ATOM 1668 O O . LYS A 1 287 ? -1.744 42.074 37.551 1.00 40.62 264 LYS A O 1
ATOM 1674 N N . ALA A 1 288 ? -3.944 42.249 37.980 1.00 41.87 265 ALA A N 1
ATOM 1675 C CA . ALA A 1 288 ? -4.059 43.404 37.107 1.00 45.53 265 ALA A CA 1
ATOM 1676 C C . ALA A 1 288 ? -3.164 44.544 37.590 1.00 41.64 265 ALA A C 1
ATOM 1677 O O . ALA A 1 288 ? -2.739 45.369 36.787 1.00 43.16 265 ALA A O 1
ATOM 1679 N N . GLU A 1 289 ? -2.932 44.618 38.908 1.00 50.46 266 GLU A N 1
ATOM 1680 C CA . GLU A 1 289 ? -2.142 45.690 39.519 1.00 59.81 266 GLU A CA 1
ATOM 1681 C C . GLU A 1 289 ? -0.665 45.538 39.142 1.00 50.71 266 GLU A C 1
ATOM 1682 O O . GLU A 1 289 ? -0.011 46.503 38.740 1.00 50.51 266 GLU A O 1
ATOM 1688 N N . THR A 1 290 ? -0.157 44.309 39.296 1.00 52.42 267 THR A N 1
ATOM 1689 C CA . THR A 1 290 ? 1.134 43.884 38.772 1.00 55.39 267 THR A CA 1
ATOM 1690 C C . THR A 1 290 ? 1.309 44.436 37.364 1.00 55.26 267 THR A C 1
ATOM 1691 O O . THR A 1 290 ? 2.198 45.240 37.106 1.00 58.81 267 THR A O 1
ATOM 1695 N N . LEU A 1 291 ? 0.409 44.021 36.469 1.00 52.38 268 LEU A N 1
ATOM 1696 C CA . LEU A 1 291 ? 0.552 44.309 35.055 1.00 47.19 268 LEU A CA 1
ATOM 1697 C C . LEU A 1 291 ? 0.502 45.815 34.847 1.00 48.47 268 LEU A C 1
ATOM 1698 O O . LEU A 1 291 ? 1.186 46.350 33.969 1.00 47.20 268 LEU A O 1
ATOM 1703 N N . TYR A 1 292 ? -0.301 46.498 35.679 1.00 45.51 269 TYR A N 1
ATOM 1704 C CA . TYR A 1 292 ? -0.342 47.949 35.604 1.00 45.65 269 TYR A CA 1
ATOM 1705 C C . TYR A 1 292 ? 1.047 48.509 35.903 1.00 44.38 269 TYR A C 1
ATOM 1706 O O . TYR A 1 292 ? 1.473 49.467 35.259 1.00 45.53 269 TYR A O 1
ATOM 1715 N N . ASP A 1 293 ? 1.721 47.896 36.884 1.00 47.09 270 ASP A N 1
ATOM 1716 C CA . ASP A 1 293 ? 3.039 48.329 37.337 1.00 57.56 270 ASP A CA 1
ATOM 1717 C C . ASP A 1 293 ? 4.069 48.171 36.217 1.00 60.38 270 ASP A C 1
ATOM 1718 O O . ASP A 1 293 ? 4.953 49.020 36.084 1.00 56.82 270 ASP A O 1
ATOM 1723 N N . MET A 1 294 ? 3.929 47.100 35.410 1.00 55.24 271 MET A N 1
ATOM 1724 C CA . MET A 1 294 ? 4.802 46.860 34.268 1.00 52.18 271 MET A CA 1
ATOM 1725 C C . MET A 1 294 ? 4.553 47.891 33.171 1.00 52.97 271 MET A C 1
ATOM 1726 O O . MET A 1 294 ? 5.403 48.111 32.307 1.00 60.90 271 MET A O 1
ATOM 1731 N N . GLY A 1 295 ? 3.381 48.525 33.198 1.00 50.22 272 GLY A N 1
ATOM 1732 C CA . GLY A 1 295 ? 3.073 49.531 32.195 1.00 49.00 272 GLY A CA 1
ATOM 1733 C C . GLY A 1 295 ? 1.885 49.145 31.319 1.00 39.83 272 GLY A C 1
ATOM 1734 O O . GLY A 1 295 ? 1.553 49.875 30.393 1.00 42.75 272 GLY A O 1
ATOM 1735 N N . VAL A 1 296 ? 1.226 48.031 31.643 1.00 42.64 273 VAL A N 1
ATOM 1736 C CA . VAL A 1 296 ? 0.013 47.644 30.922 1.00 43.57 273 VAL A CA 1
ATOM 1737 C C . VAL A 1 296 ? -1.131 48.616 31.226 1.00 43.15 273 VAL A C 1
ATOM 1738 O O . VAL A 1 296 ? -1.545 48.761 32.375 1.00 44.23 273 VAL A O 1
ATOM 1742 N N . ARG A 1 297 ? -1.655 49.233 30.161 1.00 41.68 274 ARG A N 1
ATOM 1743 C CA . ARG A 1 297 ? -2.789 50.140 30.191 1.00 39.11 274 ARG A CA 1
ATOM 1744 C C . ARG A 1 297 ? -4.033 49.568 29.482 1.00 43.89 274 ARG A C 1
ATOM 1745 O O . ARG A 1 297 ? -5.062 50.243 29.447 1.00 42.97 274 ARG A O 1
ATOM 1753 N N . SER A 1 298 ? -3.961 48.361 28.879 1.00 37.26 275 SER A N 1
ATOM 1754 C CA . SER A 1 298 ? -5.128 47.749 28.244 1.00 34.99 275 SER A CA 1
ATOM 1755 C C . SER A 1 298 ? -5.263 46.295 28.667 1.00 37.54 275 SER A C 1
ATOM 1756 O O . SER A 1 298 ? -4.280 45.557 28.664 1.00 39.22 275 SER A O 1
ATOM 1759 N N . PHE A 1 299 ? -6.495 45.887 28.998 1.00 35.40 276 PHE A N 1
ATOM 1760 C CA . PHE A 1 299 ? -6.747 44.572 29.554 1.00 33.06 276 PHE A CA 1
ATOM 1761 C C . PHE A 1 299 ? -7.922 43.915 28.827 1.00 35.80 276 PHE A C 1
ATOM 1762 O O . PHE A 1 299 ? -8.807 44.586 28.291 1.00 30.61 276 PHE A O 1
ATOM 1770 N N . ALA A 1 300 ? -7.928 42.581 28.855 1.00 32.82 277 ALA A N 1
ATOM 1771 C CA . ALA A 1 300 ? -9.029 41.819 28.300 1.00 33.62 277 ALA A CA 1
ATOM 1772 C C . ALA A 1 300 ? -9.231 40.629 29.208 1.00 31.40 277 ALA A C 1
ATOM 1773 O O . ALA A 1 300 ? -8.261 40.060 29.699 1.00 34.23 277 ALA A O 1
ATOM 1775 N N A ILE A 1 301 ? -10.494 40.267 29.452 0.34 31.42 278 ILE A N 1
ATOM 1776 N N B ILE A 1 301 ? -10.497 40.310 29.471 0.66 31.67 278 ILE A N 1
ATOM 1777 C CA A ILE A 1 301 ? -10.793 39.054 30.197 0.34 31.58 278 ILE A CA 1
ATOM 1778 C CA B ILE A 1 301 ? -10.814 39.080 30.168 0.66 33.19 278 ILE A CA 1
ATOM 1779 C C A ILE A 1 301 ? -11.691 38.161 29.342 0.34 34.84 278 ILE A C 1
ATOM 1780 C C B ILE A 1 301 ? -11.630 38.219 29.207 0.66 36.95 278 ILE A C 1
ATOM 1781 O O A ILE A 1 301 ? -12.841 38.505 29.068 0.34 34.34 278 ILE A O 1
ATOM 1782 O O B ILE A 1 301 ? -12.675 38.653 28.719 0.66 37.53 278 ILE A O 1
ATOM 1791 N N . LEU A 1 302 ? -11.146 36.997 28.968 1.00 36.67 279 LEU A N 1
ATOM 1792 C CA . LEU A 1 302 ? -11.685 36.123 27.931 1.00 38.52 279 LEU A CA 1
ATOM 1793 C C . LEU A 1 302 ? -12.471 34.991 28.587 1.00 38.66 279 LEU A C 1
ATOM 1794 O O . LEU A 1 302 ? -11.996 34.422 29.564 1.00 40.48 279 LEU A O 1
ATOM 1799 N N . TRP A 1 303 ? -13.661 34.656 28.048 1.00 37.67 280 TRP A N 1
ATOM 1800 C CA . TRP A 1 303 ? -14.344 33.429 28.453 1.00 36.67 280 TRP A CA 1
ATOM 1801 C C . TRP A 1 303 ? -14.450 32.420 27.306 1.00 37.47 280 TRP A C 1
ATOM 1802 O O . TRP A 1 303 ? -15.228 31.477 27.383 1.00 37.85 280 TRP A O 1
ATOM 1813 N N . ASP A 1 304 ? -13.709 32.630 26.218 1.00 41.31 281 ASP A N 1
ATOM 1814 C CA . ASP A 1 304 ? -13.812 31.711 25.093 1.00 47.08 281 ASP A CA 1
ATOM 1815 C C . ASP A 1 304 ? -13.295 30.338 25.510 1.00 55.71 281 ASP A C 1
ATOM 1816 O O . ASP A 1 304 ? -12.287 30.223 26.207 1.00 58.95 281 ASP A O 1
ATOM 1821 N N . ASP A 1 305 ? -14.004 29.296 25.068 1.00 58.49 282 ASP A N 1
ATOM 1822 C CA . ASP A 1 305 ? -13.509 27.936 25.203 1.00 67.31 282 ASP A CA 1
ATOM 1823 C C . ASP A 1 305 ? -13.254 27.591 26.679 1.00 59.39 282 ASP A C 1
ATOM 1824 O O . ASP A 1 305 ? -12.130 27.263 27.047 1.00 49.50 282 ASP A O 1
ATOM 1829 N N . ILE A 1 306 ? -14.309 27.655 27.507 1.00 54.72 283 ILE A N 1
ATOM 1830 C CA . ILE A 1 306 ? -14.297 27.096 28.850 1.00 55.88 283 ILE A CA 1
ATOM 1831 C C . ILE A 1 306 ? -15.587 26.319 29.117 1.00 61.59 283 ILE A C 1
ATOM 1832 O O . ILE A 1 306 ? -16.405 26.106 28.214 1.00 54.02 283 ILE A O 1
ATOM 1837 N N . GLU A 1 307 ? -15.753 25.940 30.396 1.00 60.96 284 GLU A N 1
ATOM 1838 C CA . GLU A 1 307 ? -16.808 25.057 30.868 1.00 60.33 284 GLU A CA 1
ATOM 1839 C C . GLU A 1 307 ? -18.021 25.858 31.344 1.00 64.20 284 GLU A C 1
ATOM 1840 O O . GLU A 1 307 ? -19.148 25.558 30.952 1.00 64.00 284 GLU A O 1
ATOM 1842 N N . ASN A 1 308 ? -17.792 26.858 32.206 1.00 56.20 285 ASN A N 1
ATOM 1843 C CA . ASN A 1 308 ? -18.883 27.573 32.852 1.00 61.78 285 ASN A CA 1
ATOM 1844 C C . ASN A 1 308 ? -19.798 28.242 31.815 1.00 58.30 285 ASN A C 1
ATOM 1845 O O . ASN A 1 308 ? -19.363 28.880 30.857 1.00 47.28 285 ASN A O 1
ATOM 1850 N N . ARG A 1 309 ? -21.104 28.098 32.029 1.00 59.75 286 ARG A N 1
ATOM 1851 C CA . ARG A 1 309 ? -22.068 28.657 31.105 1.00 57.06 286 ARG A CA 1
ATOM 1852 C C . ARG A 1 309 ? -22.936 29.671 31.840 1.00 51.12 286 ARG A C 1
ATOM 1853 O O . ARG A 1 309 ? -24.088 29.878 31.476 1.00 48.38 286 ARG A O 1
ATOM 1861 N N . SER A 1 310 ? -22.388 30.286 32.891 1.00 51.99 287 SER A N 1
ATOM 1862 C CA . SER A 1 310 ? -23.155 31.301 33.596 1.00 49.89 287 SER A CA 1
ATOM 1863 C C . SER A 1 310 ? -22.815 32.677 33.050 1.00 41.84 287 SER A C 1
ATOM 1864 O O . SER A 1 310 ? -21.777 33.242 33.385 1.00 42.45 287 SER A O 1
ATOM 1867 N N . GLY A 1 311 ? -23.728 33.194 32.224 1.00 43.09 288 GLY A N 1
ATOM 1868 C CA . GLY A 1 311 ? -23.607 34.507 31.619 1.00 37.18 288 GLY A CA 1
ATOM 1869 C C . GLY A 1 311 ? -23.659 35.606 32.674 1.00 38.89 288 GLY A C 1
ATOM 1870 O O . GLY A 1 311 ? -22.936 36.593 32.565 1.00 41.15 288 GLY A O 1
ATOM 1871 N N . VAL A 1 312 ? -24.534 35.441 33.678 1.00 40.76 289 VAL A N 1
ATOM 1872 C CA . VAL A 1 312 ? -24.749 36.505 34.654 1.00 40.81 289 VAL A CA 1
ATOM 1873 C C . VAL A 1 312 ? -23.462 36.696 35.462 1.00 36.97 289 VAL A C 1
ATOM 1874 O O . VAL A 1 312 ? -22.935 37.799 35.528 1.00 37.17 289 VAL A O 1
ATOM 1878 N N . GLN A 1 313 ? -22.912 35.594 35.982 1.00 39.80 290 GLN A N 1
ATOM 1879 C CA . GLN A 1 313 ? -21.728 35.610 36.834 1.00 42.96 290 GLN A CA 1
ATOM 1880 C C . GLN A 1 313 ? -20.507 36.124 36.077 1.00 46.11 290 GLN A C 1
ATOM 1881 O O . GLN A 1 313 ? -19.720 36.897 36.631 1.00 48.39 290 GLN A O 1
ATOM 1887 N N . GLN A 1 314 ? -20.362 35.722 34.803 1.00 41.02 291 GLN A N 1
ATOM 1888 C CA . GLN A 1 314 ? -19.221 36.179 34.016 1.00 37.70 291 GLN A CA 1
ATOM 1889 C C . GLN A 1 314 ? -19.321 37.684 33.758 1.00 36.97 291 GLN A C 1
ATOM 1890 O O . GLN A 1 314 ? -18.325 38.402 33.833 1.00 34.70 291 GLN A O 1
ATOM 1896 N N . ALA A 1 315 ? -20.526 38.156 33.419 1.00 35.61 292 ALA A N 1
ATOM 1897 C CA . ALA A 1 315 ? -20.711 39.565 33.135 1.00 34.32 292 ALA A CA 1
ATOM 1898 C C . ALA A 1 315 ? -20.486 40.373 34.412 1.00 35.20 292 ALA A C 1
ATOM 1899 O O . ALA A 1 315 ? -19.915 41.466 34.363 1.00 36.53 292 ALA A O 1
ATOM 1901 N N . GLU A 1 316 ? -20.924 39.818 35.546 1.00 34.74 293 GLU A N 1
ATOM 1902 C CA . GLU A 1 316 ? -20.774 40.520 36.815 1.00 42.98 293 GLU A CA 1
ATOM 1903 C C . GLU A 1 316 ? -19.301 40.689 37.186 1.00 39.34 293 GLU A C 1
ATOM 1904 O O . GLU A 1 316 ? -18.903 41.791 37.568 1.00 41.59 293 GLU A O 1
ATOM 1910 N N . VAL A 1 317 ? -18.503 39.614 37.040 1.00 40.79 294 VAL A N 1
ATOM 1911 C CA . VAL A 1 317 ? -17.061 39.681 37.260 1.00 39.76 294 VAL A CA 1
ATOM 1912 C C . VAL A 1 317 ? -16.489 40.806 36.408 1.00 38.61 294 VAL A C 1
ATOM 1913 O O . VAL A 1 317 ? -15.713 41.611 36.913 1.00 40.09 294 VAL A O 1
ATOM 1917 N N . LEU A 1 318 ? -16.935 40.889 35.143 1.00 33.89 295 LEU A N 1
ATOM 1918 C CA . LEU A 1 318 ? -16.463 41.911 34.217 1.00 34.97 295 LEU A CA 1
ATOM 1919 C C . LEU A 1 318 ? -16.884 43.319 34.653 1.00 34.76 295 LEU A C 1
ATOM 1920 O O . LEU A 1 318 ? -16.111 44.266 34.496 1.00 35.76 295 LEU A O 1
ATOM 1925 N N . ASN A 1 319 ? -18.140 43.483 35.092 1.00 34.23 296 ASN A N 1
ATOM 1926 C CA . ASN A 1 319 ? -18.645 44.808 35.473 1.00 37.93 296 ASN A CA 1
ATOM 1927 C C . ASN A 1 319 ? -17.919 45.313 36.727 1.00 31.46 296 ASN A C 1
ATOM 1928 O O . ASN A 1 319 ? -17.511 46.468 36.788 1.00 35.05 296 ASN A O 1
ATOM 1933 N N . ARG A 1 320 ? -17.714 44.417 37.691 1.00 32.33 297 ARG A N 1
ATOM 1934 C CA . ARG A 1 320 ? -16.976 44.738 38.900 1.00 34.88 297 ARG A CA 1
ATOM 1935 C C . ARG A 1 320 ? -15.545 45.144 38.559 1.00 40.19 297 ARG A C 1
ATOM 1936 O O . ARG A 1 320 ? -15.065 46.160 39.065 1.00 38.97 297 ARG A O 1
ATOM 1944 N N . PHE A 1 321 ? -14.885 44.375 37.672 1.00 36.02 298 PHE A N 1
ATOM 1945 C CA . PHE A 1 321 ? -13.510 44.661 37.306 1.00 33.87 298 PHE A CA 1
ATOM 1946 C C . PHE A 1 321 ? -13.444 46.022 36.630 1.00 37.11 298 PHE A C 1
ATOM 1947 O O . PHE A 1 321 ? -12.517 46.800 36.869 1.00 37.89 298 PHE A O 1
ATOM 1955 N N . ASN A 1 322 ? -14.429 46.280 35.762 1.00 37.90 299 ASN A N 1
ATOM 1956 C CA . ASN A 1 322 ? -14.522 47.526 35.022 1.00 38.50 299 ASN A CA 1
ATOM 1957 C C . ASN A 1 322 ? -14.708 48.691 36.004 1.00 45.94 299 ASN A C 1
ATOM 1958 O O . ASN A 1 322 ? -14.145 49.773 35.816 1.00 43.00 299 ASN A O 1
ATOM 1963 N N . LYS A 1 323 ? -15.514 48.445 37.051 1.00 46.63 300 LYS A N 1
ATOM 1964 C CA . LYS A 1 323 ? -15.891 49.462 38.020 1.00 49.26 300 LYS A CA 1
ATOM 1965 C C . LYS A 1 323 ? -14.738 49.704 39.000 1.00 45.83 300 LYS A C 1
ATOM 1966 O O . LYS A 1 323 ? -14.345 50.844 39.214 1.00 40.97 300 LYS A O 1
ATOM 1972 N N . GLU A 1 324 ? -14.195 48.622 39.569 1.00 42.12 301 GLU A N 1
ATOM 1973 C CA . GLU A 1 324 ? -13.299 48.686 40.715 1.00 42.44 301 GLU A CA 1
ATOM 1974 C C . GLU A 1 324 ? -11.822 48.730 40.301 1.00 46.94 301 GLU A C 1
ATOM 1975 O O . GLU A 1 324 ? -10.964 48.947 41.159 1.00 48.37 301 GLU A O 1
ATOM 1981 N N . PHE A 1 325 ? -11.525 48.558 38.997 1.00 45.00 302 PHE A N 1
ATOM 1982 C CA . PHE A 1 325 ? -10.163 48.633 38.476 1.00 38.68 302 PHE A CA 1
ATOM 1983 C C . PHE A 1 325 ? -10.095 49.606 37.300 1.00 41.06 302 PHE A C 1
ATOM 1984 O O . PHE A 1 325 ? -9.457 50.649 37.399 1.00 43.21 302 PHE A O 1
ATOM 1992 N N . ILE A 1 326 ? -10.765 49.275 36.185 1.00 41.16 303 ILE A N 1
ATOM 1993 C CA . ILE A 1 326 ? -10.585 50.025 34.949 1.00 43.17 303 ILE A CA 1
ATOM 1994 C C . ILE A 1 326 ? -10.760 51.527 3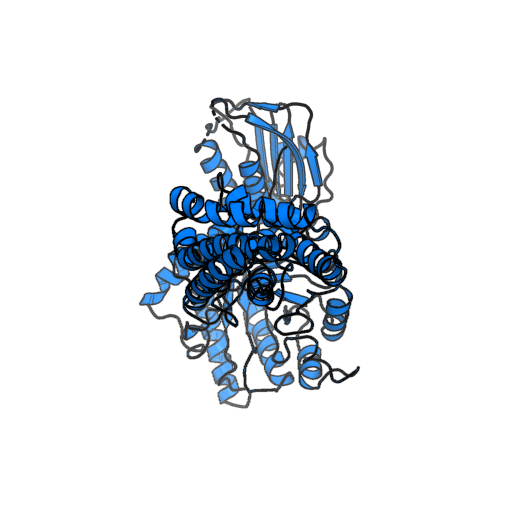5.170 1.00 42.16 303 ILE A C 1
ATOM 1995 O O . ILE A 1 326 ? -9.886 52.313 34.808 1.00 43.40 303 ILE A O 1
ATOM 2000 N N . LYS A 1 327 ? -11.928 51.940 35.674 1.00 47.23 304 LYS A N 1
ATOM 2001 C CA . LYS A 1 327 ? -12.272 53.357 35.606 1.00 47.50 304 LYS A CA 1
ATOM 2002 C C . LYS A 1 327 ? -11.460 54.220 36.577 1.00 42.61 304 LYS A C 1
ATOM 2003 O O . LYS A 1 327 ? -11.331 55.417 36.333 1.00 43.12 304 LYS A O 1
ATOM 2009 N N . ASN A 1 328 ? -10.921 53.622 37.653 1.00 43.22 305 ASN A N 1
ATOM 2010 C CA . ASN A 1 328 ? -10.168 54.351 38.675 1.00 50.66 305 ASN A CA 1
ATOM 2011 C C . ASN A 1 328 ? -8.670 54.416 38.388 1.00 48.43 305 ASN A C 1
ATOM 2012 O O . ASN A 1 328 ? -7.971 55.189 39.031 1.00 55.89 305 ASN A O 1
ATOM 2017 N N . LYS A 1 329 ? -8.160 53.587 37.473 1.00 50.18 306 LYS A N 1
ATOM 2018 C CA . LYS A 1 329 ? -6.730 53.579 37.188 1.00 46.51 306 LYS A CA 1
ATOM 2019 C C . LYS A 1 329 ? -6.451 54.524 36.029 1.00 49.79 306 LYS A C 1
ATOM 2020 O O . LYS A 1 329 ? -7.182 54.507 35.044 1.00 54.85 306 LYS A O 1
ATOM 2026 N N . GLU A 1 330 ? -5.416 55.366 36.157 1.00 48.77 307 GLU A N 1
ATOM 2027 C CA . GLU A 1 330 ? -5.207 56.422 35.175 1.00 52.34 307 GLU A CA 1
ATOM 2028 C C . GLU A 1 330 ? -4.608 55.808 33.915 1.00 48.76 307 GLU A C 1
ATOM 2029 O O . GLU A 1 330 ? -3.748 54.938 34.010 1.00 49.51 307 GLU A O 1
ATOM 2031 N N . GLY A 1 331 ? -5.095 56.271 32.758 1.00 52.72 308 GLY A N 1
ATOM 2032 C CA . GLY A 1 331 ? -4.607 55.839 31.457 1.00 51.69 308 GLY A CA 1
ATOM 2033 C C . GLY A 1 331 ? -5.041 54.422 31.072 1.00 51.18 308 GLY A C 1
ATOM 2034 O O . GLY A 1 331 ? -4.640 53.936 30.018 1.00 56.67 308 GLY A O 1
ATOM 2035 N N . VAL A 1 332 ? -5.844 53.750 31.909 1.00 44.34 309 VAL A N 1
ATOM 2036 C CA . VAL A 1 332 ? -6.324 52.424 31.539 1.00 45.78 309 VAL A CA 1
ATOM 2037 C C . VAL A 1 332 ? -7.499 52.565 30.572 1.00 45.32 309 VAL A C 1
ATOM 2038 O O . VAL A 1 332 ? -8.390 53.382 30.783 1.00 46.63 309 VAL A O 1
ATOM 2042 N N . LYS A 1 333 ? -7.461 51.788 29.480 1.00 43.20 310 LYS A N 1
ATOM 2043 C CA . LYS A 1 333 ? -8.426 51.893 28.393 1.00 37.51 310 LYS A CA 1
ATOM 2044 C C . LYS A 1 333 ? -9.611 50.961 28.667 1.00 31.91 310 LYS A C 1
ATOM 2045 O O . LYS A 1 333 ? -9.570 50.166 29.611 1.00 31.31 310 LYS A O 1
ATOM 2049 N N . PRO A 1 334 ? -10.705 51.025 27.874 1.00 31.40 311 PRO A N 1
ATOM 2050 C CA . PRO A 1 334 ? -11.877 50.163 28.091 1.00 31.90 311 PRO A CA 1
ATOM 2051 C C . PRO A 1 334 ? -11.520 48.677 28.137 1.00 33.21 311 PRO A C 1
ATOM 2052 O O . PRO A 1 334 ? -10.603 48.245 27.447 1.00 36.45 311 PRO A O 1
ATOM 2056 N N . LEU A 1 335 ? -12.203 47.920 29.000 1.00 28.82 312 LEU A N 1
ATOM 2057 C CA . LEU A 1 335 ? -12.004 46.489 29.120 1.00 32.77 312 LEU A CA 1
ATOM 2058 C C . LEU A 1 335 ? -12.514 45.822 27.841 1.00 36.57 312 LEU A C 1
ATOM 2059 O O . LEU A 1 335 ? -13.418 46.343 27.186 1.00 31.12 312 LEU A O 1
ATOM 2064 N N . ILE A 1 336 ? -11.911 44.675 27.502 1.00 35.78 313 ILE A N 1
ATOM 2065 C CA . ILE A 1 336 ? -12.272 43.912 26.316 1.00 34.52 313 ILE A CA 1
ATOM 2066 C C . ILE A 1 336 ? -12.632 42.512 26.777 1.00 31.53 313 ILE A C 1
ATOM 2067 O O . ILE A 1 336 ? -11.997 41.995 27.693 1.00 31.90 313 ILE A O 1
ATOM 2072 N N . THR A 1 337 ? -13.671 41.924 26.174 1.00 27.69 314 THR A N 1
ATOM 2073 C CA . THR A 1 337 ? -14.021 40.560 26.545 1.00 27.33 314 THR A CA 1
ATOM 2074 C C . THR A 1 337 ? -14.383 39.741 25.305 1.00 26.72 314 THR A C 1
ATOM 2075 O O . THR A 1 337 ? -14.570 40.288 24.218 1.00 27.60 314 THR A O 1
ATOM 2079 N N . VAL A 1 338 ? -14.495 38.423 25.499 1.00 28.58 315 VAL A N 1
ATOM 2080 C CA . VAL A 1 338 ? -15.061 37.531 24.498 1.00 31.28 315 VAL A CA 1
ATOM 2081 C C . VAL A 1 338 ? -15.952 36.531 25.225 1.00 28.80 315 VAL A C 1
ATOM 2082 O O . VAL A 1 338 ? -15.537 35.909 26.200 1.00 31.36 315 VAL A O 1
ATOM 2086 N N . PRO A 1 339 ? -17.205 36.342 24.756 1.00 27.86 316 PRO A N 1
ATOM 2087 C CA . PRO A 1 339 ? -18.158 35.467 25.432 1.00 29.34 316 PRO A CA 1
ATOM 2088 C C . PRO A 1 339 ? -17.872 33.986 25.185 1.00 32.69 316 PRO A C 1
ATOM 2089 O O . PRO A 1 339 ? -17.055 33.640 24.329 1.00 33.52 316 PRO A O 1
ATOM 2093 N N . VAL A 1 340 ? -18.580 33.130 25.932 1.00 29.13 317 VAL A N 1
ATOM 2094 C CA . VAL A 1 340 ? -18.595 31.701 25.684 1.00 34.04 317 VAL A CA 1
ATOM 2095 C C . VAL A 1 340 ? -19.209 31.445 24.301 1.00 34.53 317 VAL A C 1
ATOM 2096 O O . VAL A 1 340 ? -18.658 30.667 23.532 1.00 34.59 317 VAL A O 1
ATOM 2100 N N . GLU A 1 341 ? -20.335 32.111 23.996 1.00 31.94 318 GLU A N 1
ATOM 2101 C CA . GLU A 1 341 ? -21.007 31.990 22.709 1.00 29.68 318 GLU A CA 1
ATOM 2102 C C . GLU A 1 341 ? -20.442 33.054 21.773 1.00 28.44 318 GLU A C 1
ATOM 2103 O O . GLU A 1 341 ? -21.015 34.129 21.625 1.00 28.33 318 GLU A O 1
ATOM 2109 N N . TYR A 1 342 ? -19.291 32.769 21.148 1.00 27.25 319 TYR A N 1
ATOM 2110 C CA . TYR A 1 342 ? -18.556 33.857 20.529 1.00 24.57 319 TYR A CA 1
ATOM 2111 C C . TYR A 1 342 ? -18.783 33.904 19.027 1.00 24.58 319 TYR A C 1
ATOM 2112 O O . TYR A 1 342 ? -18.288 34.823 18.391 1.00 26.06 319 TYR A O 1
ATOM 2121 N N . TRP A 1 343 ? -19.514 32.929 18.473 1.00 26.10 320 TRP A N 1
ATOM 2122 C CA . TRP A 1 343 ? -19.897 33.019 17.069 1.00 26.09 320 TRP A CA 1
ATOM 2123 C C . TRP A 1 343 ? -21.408 33.229 16.945 1.00 25.21 320 TRP A C 1
ATOM 2124 O O . TRP A 1 343 ? -22.177 32.833 17.812 1.00 27.72 320 TRP A O 1
ATOM 2135 N N . GLY A 1 344 ? -21.824 33.928 15.891 1.00 26.62 321 GLY A N 1
ATOM 2136 C CA . GLY A 1 344 ? -23.212 34.333 15.736 1.00 28.43 321 GLY A CA 1
ATOM 2137 C C . GLY A 1 344 ? -24.214 33.194 15.916 1.00 29.26 321 GLY A C 1
ATOM 2138 O O . GLY A 1 344 ? -25.185 33.328 16.671 1.00 27.94 321 GLY A O 1
ATOM 2139 N N A SER A 1 345 ? -23.970 32.052 15.262 0.27 27.69 322 SER A N 1
ATOM 2140 N N B SER A 1 345 ? -23.967 32.074 15.227 0.73 26.92 322 SER A N 1
ATOM 2141 C CA A SER A 1 345 ? -24.942 30.968 15.316 0.27 27.37 322 SER A CA 1
ATOM 2142 C CA B SER A 1 345 ? -24.887 30.946 15.293 0.73 26.94 322 SER A CA 1
ATOM 2143 C C A SER A 1 345 ? -24.988 30.294 16.690 0.27 28.42 322 SER A C 1
ATOM 2144 C C B SER A 1 345 ? -25.003 30.362 16.702 0.73 28.93 322 SER A C 1
ATOM 2145 O O A SER A 1 345 ? -25.992 29.663 17.020 0.27 28.16 322 SER A O 1
ATOM 2146 O O B SER A 1 345 ? -26.069 29.850 17.058 0.73 28.51 322 SER A O 1
ATOM 2151 N N . SER A 1 346 ? -23.916 30.422 17.490 1.00 28.19 323 SER A N 1
ATOM 2152 C CA . SER A 1 346 ? -23.950 29.933 18.868 1.00 30.27 323 SER A CA 1
ATOM 2153 C C . SER A 1 346 ? -24.892 30.782 19.736 1.00 30.38 323 SER A C 1
ATOM 2154 O O . SER A 1 346 ? -25.322 30.328 20.790 1.00 30.09 323 SER A O 1
ATOM 2157 N N . MET A 1 347 ? -25.245 31.987 19.269 1.00 30.88 324 MET A N 1
ATOM 2158 C CA . MET A 1 347 ? -25.932 32.969 20.102 1.00 33.09 324 MET A CA 1
ATOM 2159 C C . MET A 1 347 ? -27.448 32.841 19.947 1.00 37.77 324 MET A C 1
ATOM 2160 O O . MET A 1 347 ? -28.189 33.410 20.750 1.00 34.01 324 MET A O 1
ATOM 2165 N N . PHE A 1 348 ? -27.889 32.136 18.888 1.00 34.76 325 PHE A N 1
ATOM 2166 C CA . PHE A 1 348 ? -29.292 32.111 18.497 1.00 37.46 325 PHE A CA 1
ATOM 2167 C C . PHE A 1 348 ? -29.779 30.679 18.348 1.00 38.13 325 PHE A C 1
ATOM 2168 O O . PHE A 1 348 ? -29.101 29.838 17.767 1.00 37.30 325 PHE A O 1
ATOM 2176 N N . ASN A 1 349 ? -30.968 30.436 18.892 1.00 44.87 326 ASN A N 1
ATOM 2177 C CA . ASN A 1 349 ? -31.742 29.241 18.613 1.00 50.94 326 ASN A CA 1
ATOM 2178 C C . ASN A 1 349 ? -32.897 29.665 17.716 1.00 53.19 326 ASN A C 1
ATOM 2179 O O . ASN A 1 349 ? -33.892 30.194 18.209 1.00 50.56 326 ASN A O 1
ATOM 2184 N N . GLY A 1 350 ? -32.738 29.467 16.399 1.00 52.23 327 GLY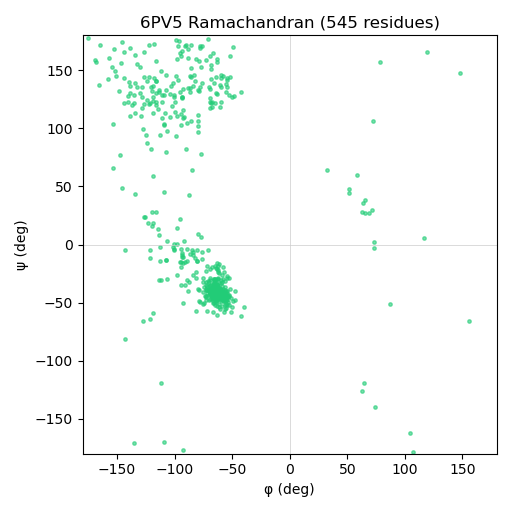 A N 1
ATOM 2185 C CA . GLY A 1 350 ? -33.712 29.981 15.450 1.00 51.18 327 GLY A CA 1
ATOM 2186 C C . GLY A 1 350 ? -33.715 31.506 15.496 1.00 52.28 327 GLY A C 1
ATOM 2187 O O . GLY A 1 350 ? -32.682 32.129 15.274 1.00 50.62 327 GLY A O 1
ATOM 2188 N N . GLU A 1 351 ? -34.861 32.097 15.847 1.00 51.35 328 GLU A N 1
ATOM 2189 C CA . GLU A 1 351 ? -34.975 33.549 15.906 1.00 51.81 328 GLU A CA 1
ATOM 2190 C C . GLU A 1 351 ? -34.714 34.058 17.328 1.00 49.48 328 GLU A C 1
ATOM 2191 O O . GLU A 1 351 ? -34.410 35.227 17.516 1.00 55.89 328 GLU A O 1
ATOM 2193 N N . GLU A 1 352 ? -34.819 33.171 18.322 1.00 44.89 329 GLU A N 1
ATOM 2194 C CA . GLU A 1 352 ? -34.674 33.524 19.724 1.00 50.21 329 GLU A CA 1
ATOM 2195 C C . GLU A 1 352 ? -33.192 33.562 20.127 1.00 47.07 329 GLU A C 1
ATOM 2196 O O . GLU A 1 352 ? -32.380 32.775 19.639 1.00 43.33 329 GLU A O 1
ATOM 2202 N N . VAL A 1 353 ? -32.861 34.482 21.047 1.00 41.79 330 VAL A N 1
ATOM 2203 C CA . VAL A 1 353 ? -31.528 34.611 21.617 1.00 36.84 330 VAL A CA 1
ATOM 2204 C C . VAL A 1 353 ? -31.338 33.525 22.672 1.00 36.56 330 VAL A C 1
ATOM 2205 O O . VAL A 1 353 ? -32.234 33.261 23.465 1.00 40.24 330 VAL A O 1
ATOM 2209 N N . LYS A 1 354 ? -30.180 32.860 22.670 1.00 36.37 331 LYS A N 1
ATOM 2210 C CA . LYS A 1 354 ? -29.962 31.779 23.630 1.00 38.24 331 LYS A CA 1
ATOM 2211 C C . LYS A 1 354 ? -29.759 32.331 25.046 1.00 35.39 331 LYS A C 1
ATOM 2212 O O . LYS A 1 354 ? -29.378 33.478 25.214 1.00 33.12 331 LYS A O 1
ATOM 2218 N N . THR A 1 355 ? -29.988 31.489 26.058 1.00 35.90 332 THR A N 1
ATOM 2219 C CA . THR A 1 355 ? -29.955 31.922 27.447 1.00 39.56 332 THR A CA 1
ATOM 2220 C C . THR A 1 355 ? -28.614 32.567 27.797 1.00 39.76 332 THR A C 1
ATOM 2221 O O . THR A 1 355 ? -28.587 33.680 28.327 1.00 42.89 332 THR A O 1
ATOM 2225 N N . TYR A 1 356 ? -27.495 31.885 27.512 1.00 35.77 333 TYR A N 1
ATOM 2226 C CA . TYR A 1 356 ? -26.214 32.458 27.921 1.00 33.22 333 TYR A CA 1
ATOM 2227 C C . TYR A 1 356 ? -26.051 33.880 27.381 1.00 32.87 333 TYR A C 1
ATOM 2228 O O . TYR A 1 356 ? -25.670 34.794 28.115 1.00 31.45 333 TYR A O 1
ATOM 2237 N N . THR A 1 357 ? -26.333 34.063 26.086 1.00 31.92 334 THR A N 1
ATOM 2238 C CA . THR A 1 357 ? -26.101 35.342 25.433 1.00 33.83 334 THR A CA 1
ATOM 2239 C C . THR A 1 357 ? -27.052 36.387 26.003 1.00 36.81 334 THR A C 1
ATOM 2240 O O . THR A 1 357 ? -26.680 37.558 26.150 1.00 34.16 334 THR A O 1
ATOM 2244 N N . LYS A 1 358 ? -28.290 35.947 26.269 1.00 34.58 335 LYS A N 1
ATOM 2245 C CA . LYS A 1 358 ? -29.316 36.831 26.791 1.00 43.10 335 LYS A CA 1
ATOM 2246 C C . LYS A 1 358 ? -28.828 37.414 28.120 1.00 35.45 335 LYS A C 1
ATOM 2247 O O . LYS A 1 358 ? -28.773 38.616 28.284 1.00 36.70 335 LYS A O 1
ATOM 2253 N N . GLU A 1 359 ? -28.420 36.537 29.027 1.00 36.84 336 GLU A N 1
ATOM 2254 C CA . GLU A 1 359 ? -27.975 36.910 30.357 1.00 40.28 336 GLU A CA 1
ATOM 2255 C C . GLU A 1 359 ? -26.656 37.674 30.298 1.00 43.02 336 GLU A C 1
ATOM 2256 O O . GLU A 1 359 ? -26.513 38.698 30.966 1.00 42.44 336 GLU A O 1
ATOM 2262 N N . PHE A 1 360 ? -25.702 37.186 29.486 1.00 38.06 337 PHE A N 1
ATOM 2263 C CA . PHE A 1 360 ? -24.418 37.857 29.370 1.00 33.87 337 PHE A CA 1
ATOM 2264 C C . PHE A 1 360 ? -24.612 39.278 28.837 1.00 34.76 337 PHE A C 1
ATOM 2265 O O . PHE A 1 360 ? -24.101 40.234 29.430 1.00 34.79 337 PHE A O 1
ATOM 2273 N N . ALA A 1 361 ? -25.350 39.419 27.724 1.00 31.34 338 ALA A N 1
ATOM 2274 C CA . ALA A 1 361 ? -25.486 40.709 27.066 1.00 32.74 338 ALA A CA 1
ATOM 2275 C C . ALA A 1 361 ? -26.304 41.694 27.914 1.00 36.87 338 ALA A C 1
ATOM 2276 O O . ALA A 1 361 ? -25.995 42.883 27.958 1.00 39.17 338 ALA A O 1
ATOM 2278 N N . GLU A 1 362 ? -27.366 41.202 28.554 1.00 34.86 339 GLU A N 1
ATOM 2279 C CA . GLU A 1 362 ? -28.260 42.050 29.331 1.00 38.47 339 GLU A CA 1
ATOM 2280 C C . GLU A 1 362 ? -27.526 42.586 30.556 1.00 37.51 339 GLU A C 1
ATOM 2281 O O . GLU A 1 362 ? -27.700 43.744 30.898 1.00 45.48 339 GLU A O 1
ATOM 2283 N N . THR A 1 363 ? -26.685 41.751 31.187 1.00 39.94 340 THR A N 1
ATOM 2284 C CA . THR A 1 363 ? -25.960 42.145 32.386 1.00 39.02 340 THR A CA 1
ATOM 2285 C C . THR A 1 363 ? -24.782 43.078 32.099 1.00 40.44 340 THR A C 1
ATOM 2286 O O . THR A 1 363 ? -24.466 43.915 32.934 1.00 39.71 340 THR A O 1
ATOM 2290 N N . LEU A 1 364 ? -24.115 42.938 30.946 1.00 41.31 341 LEU A N 1
ATOM 2291 C CA . LEU A 1 364 ? -22.779 43.497 30.765 1.00 34.70 341 LEU A CA 1
ATOM 2292 C C . LEU A 1 364 ? -22.844 44.993 30.476 1.00 36.67 341 LEU A C 1
ATOM 2293 O O . LEU A 1 364 ? -23.564 45.389 29.573 1.00 37.56 341 LEU A O 1
ATOM 2298 N N . ASP A 1 365 ? -22.021 45.801 31.181 1.00 36.11 342 ASP A N 1
ATOM 2299 C CA . ASP A 1 365 ? -21.912 47.236 30.949 1.00 35.10 342 ASP A CA 1
ATOM 2300 C C . ASP A 1 365 ? -21.560 47.564 29.498 1.00 36.70 342 ASP A C 1
ATOM 2301 O O . ASP A 1 365 ? -20.600 47.028 28.936 1.00 38.43 342 ASP A O 1
ATOM 2306 N N . LYS A 1 366 ? -22.229 48.586 28.966 1.00 35.66 343 LYS A N 1
ATOM 2307 C CA . LYS A 1 366 ? -22.185 48.949 27.558 1.00 38.67 343 LYS A CA 1
ATOM 2308 C C . LYS A 1 366 ? -20.823 49.477 27.105 1.00 43.33 343 LYS A C 1
ATOM 2309 O O . LYS A 1 366 ? -20.532 49.480 25.902 1.00 45.62 343 LYS A O 1
ATOM 2315 N N . ASP A 1 367 ? -19.983 49.926 28.042 1.00 42.35 344 ASP A N 1
ATOM 2316 C CA . ASP A 1 367 ? -18.701 50.486 27.641 1.00 40.47 344 ASP A CA 1
ATOM 2317 C C . ASP A 1 367 ? -17.612 49.404 27.633 1.00 39.63 344 ASP A C 1
ATOM 2318 O O . ASP A 1 367 ? -16.444 49.705 27.381 1.00 44.09 344 ASP A O 1
ATOM 2323 N N . ILE A 1 368 ? -17.996 48.148 27.923 1.00 36.94 345 ILE A N 1
ATOM 2324 C CA . ILE A 1 368 ? -17.089 47.017 27.787 1.00 36.85 345 ILE A CA 1
ATOM 2325 C C . ILE A 1 368 ? -17.168 46.512 26.348 1.00 36.43 345 ILE A C 1
ATOM 2326 O O . ILE A 1 368 ? -18.259 46.302 25.839 1.00 35.18 345 ILE A O 1
ATOM 2331 N N . GLU A 1 369 ? -16.000 46.315 25.717 1.00 38.56 346 GLU A N 1
ATOM 2332 C CA . GLU A 1 369 ? -15.891 45.889 24.330 1.00 34.59 346 GLU A CA 1
ATOM 2333 C C . GLU A 1 369 ? -16.059 44.375 24.274 1.00 31.77 346 GLU A C 1
ATOM 2334 O O . GLU A 1 369 ? -15.601 43.683 25.178 1.00 30.04 346 GLU A O 1
ATOM 2340 N N . VAL A 1 370 ? -16.766 43.895 23.235 1.00 30.24 347 VAL A N 1
ATOM 2341 C CA . VAL A 1 370 ? -17.084 42.483 23.059 1.00 29.63 347 VAL A CA 1
ATOM 2342 C C . VAL A 1 370 ? -16.668 42.035 21.657 1.00 28.91 347 VAL A C 1
ATOM 2343 O O . VAL A 1 370 ? -17.090 42.624 20.659 1.00 27.46 347 VAL A O 1
ATOM 2347 N N . MET A 1 371 ? -15.868 40.956 21.623 1.00 27.75 348 MET A N 1
ATOM 2348 C CA . MET A 1 371 ? -15.336 40.365 20.400 1.00 28.30 348 MET A CA 1
ATOM 2349 C C . MET A 1 371 ? -16.217 39.191 19.990 1.00 26.83 348 MET A C 1
ATOM 2350 O O . MET A 1 371 ? -16.728 38.452 20.828 1.00 24.98 348 MET A O 1
ATOM 2355 N N . TRP A 1 372 ? -16.417 39.052 18.682 1.00 23.59 349 TRP A N 1
ATOM 2356 C CA . TRP A 1 372 ? -17.059 37.855 18.177 1.00 23.10 349 TRP A CA 1
ATOM 2357 C C . TRP A 1 372 ? -16.420 37.507 16.837 1.00 22.41 349 TRP A C 1
ATOM 2358 O O . TRP A 1 372 ? -15.691 38.330 16.272 1.00 23.05 349 TRP A O 1
ATOM 2369 N N . THR A 1 373 ? -16.662 36.283 16.347 1.00 23.41 350 THR A N 1
ATOM 2370 C CA . THR A 1 373 ? -15.898 35.832 15.187 1.00 25.03 350 THR A CA 1
ATOM 2371 C C . THR A 1 373 ? -16.691 35.941 13.882 1.00 25.33 350 THR A C 1
ATOM 2372 O O . THR A 1 373 ? -16.143 35.665 12.808 1.00 22.75 350 THR A O 1
ATOM 2376 N N . GLY A 1 374 ? -17.962 36.376 13.963 1.00 24.38 351 GLY A N 1
ATOM 2377 C CA . GLY A 1 374 ? -18.862 36.330 12.815 1.00 23.15 351 GLY A CA 1
ATOM 2378 C C . GLY A 1 374 ? -19.849 35.184 12.977 1.00 21.97 351 GLY A C 1
ATOM 2379 O O . GLY A 1 374 ? -20.000 34.666 14.082 1.00 23.30 351 GLY A O 1
ATOM 2380 N N . ASN A 1 375 ? -20.502 34.757 11.890 1.00 23.77 352 ASN A N 1
ATOM 2381 C CA . ASN A 1 375 ? -21.564 33.758 12.044 1.00 23.70 352 ASN A CA 1
ATOM 2382 C C . ASN A 1 375 ? -20.995 32.437 12.551 1.00 24.23 352 ASN A C 1
ATOM 2383 O O . ASN A 1 375 ? -21.671 31.713 13.263 1.00 27.24 352 ASN A O 1
ATOM 2388 N N . ASP A 1 376 ? -19.759 32.120 12.150 1.00 25.19 353 ASP A N 1
ATOM 2389 C CA . ASP A 1 376 ? -19.109 30.877 12.543 1.00 26.19 353 ASP A CA 1
ATOM 2390 C C . ASP A 1 376 ? -17.798 31.168 13.262 1.00 23.62 353 ASP A C 1
ATOM 2391 O O . ASP A 1 376 ? -17.329 32.301 13.272 1.00 23.37 353 ASP A O 1
ATOM 2396 N N . VAL A 1 377 ? -17.194 30.110 13.815 1.00 23.44 354 VAL A N 1
ATOM 2397 C CA . VAL A 1 377 ? -15.831 30.186 14.307 1.00 23.71 354 VAL A CA 1
ATOM 2398 C C . VAL A 1 377 ? -14.875 30.654 13.212 1.00 27.03 354 VAL A C 1
ATOM 2399 O O . VAL A 1 377 ? -14.071 31.564 13.431 1.00 29.53 354 VAL A O 1
ATOM 2403 N N . ILE A 1 378 ? -14.967 30.035 12.028 1.00 26.69 355 ILE A N 1
ATOM 2404 C CA . ILE A 1 378 ? -14.229 30.501 10.860 1.00 28.21 355 ILE A CA 1
ATOM 2405 C C . ILE A 1 378 ? -15.239 30.738 9.728 1.00 29.21 355 ILE A C 1
ATOM 2406 O O . ILE A 1 378 ? -15.591 29.809 9.016 1.00 25.90 355 ILE A O 1
ATOM 2411 N N . PRO A 1 379 ? -15.759 31.973 9.517 1.00 29.18 356 PRO A N 1
ATOM 2412 C CA . PRO A 1 379 ? -16.829 32.200 8.532 1.00 28.03 356 PRO A CA 1
ATOM 2413 C C . PRO A 1 379 ? -16.330 32.032 7.096 1.00 27.44 356 PRO A C 1
ATOM 2414 O O . PRO A 1 379 ? -15.445 32.770 6.648 1.00 25.44 356 PRO A O 1
ATOM 2418 N N . PRO A 1 380 ? -16.886 31.044 6.351 1.00 25.51 357 PRO A N 1
ATOM 2419 C CA . PRO A 1 380 ? -16.356 30.659 5.042 1.00 26.38 357 PRO A CA 1
ATOM 2420 C C . PRO A 1 380 ? -16.519 31.754 3.998 1.00 26.18 357 PRO A C 1
ATOM 2421 O O . PRO A 1 380 ? -15.736 31.839 3.055 1.00 26.99 357 PRO A O 1
ATOM 2425 N N A ASN A 1 381 ? -17.501 32.634 4.198 0.46 25.75 358 ASN A N 1
ATOM 2426 N N B ASN A 1 381 ? -17.493 32.630 4.226 0.54 25.48 358 ASN A N 1
ATOM 2427 C CA A ASN A 1 381 ? -17.793 33.658 3.208 0.46 26.98 358 ASN A CA 1
ATOM 2428 C CA B ASN A 1 381 ? -17.837 33.642 3.247 0.54 26.94 358 ASN A CA 1
ATOM 2429 C C A ASN A 1 381 ? -17.737 35.059 3.816 0.46 27.42 358 ASN A C 1
ATOM 2430 C C B ASN A 1 381 ? -17.786 35.039 3.872 0.54 27.42 358 ASN A C 1
ATOM 2431 O O A ASN A 1 381 ? -18.529 35.920 3.429 0.46 25.84 358 ASN A O 1
ATOM 2432 O O B ASN A 1 381 ? -18.619 35.886 3.547 0.54 25.67 358 ASN A O 1
ATOM 2441 N N . GLY A 1 382 ? -16.788 35.289 4.735 1.00 26.51 359 GLY A N 1
ATOM 2442 C CA . GLY A 1 382 ? -16.615 36.593 5.366 1.00 24.89 359 GLY A CA 1
ATOM 2443 C C . GLY A 1 382 ? -17.788 36.971 6.282 1.00 28.33 359 GLY A C 1
ATOM 2444 O O . GLY A 1 382 ? -18.418 36.105 6.887 1.00 28.08 359 GLY A O 1
ATOM 2445 N N . VAL A 1 383 ? -18.047 38.282 6.405 1.00 27.46 360 VAL A N 1
ATOM 2446 C CA . VAL A 1 383 ? -18.964 38.828 7.394 1.00 26.15 360 VAL A CA 1
ATOM 2447 C C . VAL A 1 383 ? -19.670 39.999 6.721 1.00 27.48 360 VAL A C 1
ATOM 2448 O O . VAL A 1 383 ? -19.023 40.924 6.217 1.00 30.05 360 VAL A O 1
ATOM 2452 N N . SER A 1 384 ? -20.996 39.909 6.663 1.00 24.68 361 SER A N 1
ATOM 2453 C CA . SER A 1 384 ? -21.790 40.936 6.013 1.00 27.56 361 SER A CA 1
ATOM 2454 C C . SER A 1 384 ? -22.268 41.955 7.054 1.00 28.43 361 SER A C 1
ATOM 2455 O O . SER A 1 384 ? -22.300 41.663 8.253 1.00 27.29 361 SER A O 1
ATOM 2458 N N . LEU A 1 385 ? -22.694 43.134 6.581 1.00 28.62 362 LEU A N 1
ATOM 2459 C CA . LEU A 1 385 ? -23.275 44.132 7.478 1.00 30.57 362 LEU A CA 1
ATOM 2460 C C . LEU A 1 385 ? -24.432 43.533 8.260 1.00 27.78 362 LEU A C 1
ATOM 2461 O O . LEU A 1 385 ? -24.541 43.770 9.459 1.00 29.14 362 LEU A O 1
ATOM 2466 N N . GLU A 1 386 ? -25.271 42.732 7.594 1.00 28.77 363 GLU A N 1
ATOM 2467 C CA . GLU A 1 386 ? -26.442 42.182 8.261 1.00 28.72 363 GLU A CA 1
ATOM 2468 C C . GLU A 1 386 ? -26.031 41.179 9.340 1.00 31.69 363 GLU A C 1
ATOM 2469 O O . GLU A 1 386 ? -26.656 41.158 10.387 1.00 30.12 363 GLU A O 1
ATOM 2471 N N . ASP A 1 387 ? -25.022 40.315 9.088 1.00 29.45 364 ASP A N 1
ATOM 2472 C CA . ASP A 1 387 ? -24.479 39.453 10.146 1.00 30.11 364 ASP A CA 1
ATOM 2473 C C . ASP A 1 387 ? -24.111 40.261 11.401 1.00 29.41 364 ASP A C 1
ATOM 2474 O O . ASP A 1 387 ? -24.383 39.839 12.520 1.00 31.64 364 ASP A O 1
ATOM 2479 N N . ALA A 1 388 ? -23.427 41.394 11.217 1.00 28.02 365 ALA A N 1
ATOM 2480 C CA . ALA A 1 388 ? -22.918 42.181 12.333 1.00 29.79 365 ALA A CA 1
ATOM 2481 C C . ALA A 1 388 ? -24.069 42.901 13.039 1.00 33.93 365 ALA A C 1
ATOM 2482 O O . ALA A 1 388 ? -24.096 42.982 14.269 1.00 28.76 365 ALA A O 1
ATOM 2484 N N . LYS A 1 389 ? -25.022 43.402 12.233 1.00 33.69 366 LYS A N 1
ATOM 2485 C CA . LYS A 1 389 ? -26.211 44.069 12.738 1.00 36.57 366 LYS A CA 1
ATOM 2486 C C . LYS A 1 389 ? -26.963 43.154 13.698 1.00 32.19 366 LYS A C 1
ATOM 2487 O O . LYS A 1 389 ? -27.372 43.578 14.769 1.00 32.74 366 LYS A O 1
ATOM 2493 N N . LYS A 1 390 ? -27.119 41.883 13.322 1.00 32.20 367 LYS A N 1
ATOM 2494 C CA . LYS A 1 390 ? -27.882 40.956 14.132 1.00 34.59 367 LYS A CA 1
ATOM 2495 C C . LYS A 1 390 ? -27.233 40.813 15.506 1.00 34.40 367 LYS A C 1
ATOM 2496 O O . LYS A 1 390 ? -27.916 40.592 16.496 1.00 35.84 367 LYS A O 1
ATOM 2502 N N . VAL A 1 391 ? -25.906 40.916 15.555 1.00 31.67 368 VAL A N 1
ATOM 2503 C CA . VAL A 1 391 ? -25.197 40.675 16.801 1.00 30.46 368 VAL A CA 1
ATOM 2504 C C . VAL A 1 391 ? -25.123 41.989 17.583 1.00 28.65 368 VAL A C 1
ATOM 2505 O O . VAL A 1 391 ? -25.292 41.965 18.794 1.00 27.79 368 VAL A O 1
ATOM 2509 N N . SER A 1 392 ? -24.886 43.113 16.888 1.00 28.17 369 SER A N 1
ATOM 2510 C CA . SER A 1 392 ? -24.799 44.406 17.558 1.00 34.10 369 SER A CA 1
ATOM 2511 C C . SER A 1 392 ? -26.153 44.793 18.162 1.00 34.60 369 SER A C 1
ATOM 2512 O O . SER A 1 392 ? -26.190 45.426 19.205 1.00 34.37 369 SER A O 1
ATOM 2515 N N . ASN A 1 393 ? -27.251 44.337 17.544 1.00 35.19 370 ASN A N 1
ATOM 2516 C CA . ASN A 1 393 ? -28.592 44.563 18.072 1.00 39.90 370 ASN A CA 1
ATOM 2517 C C . ASN A 1 393 ? -28.801 43.814 19.379 1.00 39.66 370 ASN A C 1
ATOM 2518 O O . ASN A 1 393 ? -29.475 44.314 20.271 1.00 39.65 370 ASN A O 1
ATOM 2523 N N . VAL A 1 394 ? -28.208 42.626 19.502 1.00 36.89 371 VAL A N 1
ATOM 2524 C CA . VAL A 1 394 ? -28.401 41.858 20.722 1.00 34.15 371 VAL A CA 1
ATOM 2525 C C . VAL A 1 394 ? -27.582 42.493 21.848 1.00 35.10 371 VAL A C 1
ATOM 2526 O O . VAL A 1 394 ? -28.028 42.509 22.989 1.00 33.59 371 VAL A O 1
ATOM 2530 N N . TYR A 1 395 ? -26.382 43.007 21.519 1.00 34.05 372 TYR A N 1
ATOM 2531 C CA . TYR A 1 395 ? -25.421 43.466 22.515 1.00 31.97 372 TYR A CA 1
ATOM 2532 C C . TYR A 1 395 ? -25.572 44.964 22.780 1.00 33.63 372 TYR A C 1
ATOM 2533 O O . TYR A 1 395 ? -24.946 45.494 23.702 1.00 31.44 372 TYR A O 1
ATOM 2542 N N . ASN A 1 396 ? -26.359 45.654 21.944 1.00 35.03 373 ASN A N 1
ATOM 2543 C CA . ASN A 1 396 ? -26.684 47.051 22.193 1.00 38.47 373 ASN A CA 1
ATOM 2544 C C . ASN A 1 396 ? -25.417 47.902 22.139 1.00 41.37 373 ASN A C 1
ATOM 2545 O O . AS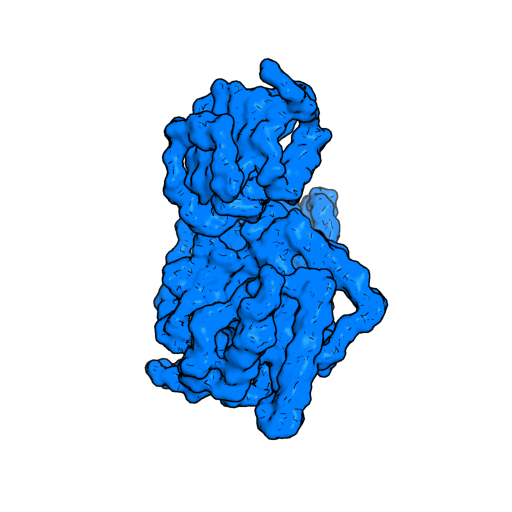N A 1 396 ? -25.286 48.849 22.914 1.00 38.01 373 ASN A O 1
ATOM 2550 N N . ARG A 1 397 ? -24.485 47.533 21.241 1.00 39.94 374 ARG A N 1
ATOM 2551 C CA . ARG A 1 397 ? -23.204 48.209 21.108 1.00 36.16 374 ARG A CA 1
ATOM 2552 C C . ARG A 1 397 ? -22.531 47.730 19.825 1.00 37.63 374 ARG A C 1
ATOM 2553 O O . ARG A 1 397 ? -22.842 46.656 19.312 1.00 34.51 374 ARG A O 1
ATOM 2561 N N . LYS A 1 398 ? -21.622 48.561 19.319 1.00 35.20 375 LYS A N 1
ATOM 2562 C CA . LYS A 1 398 ? -20.722 48.175 18.250 1.00 36.91 375 LYS A CA 1
ATOM 2563 C C . LYS A 1 398 ? -19.810 47.031 18.704 1.00 32.77 375 LYS A C 1
ATOM 2564 O O . LYS A 1 398 ? -19.209 47.066 19.771 1.00 28.75 375 LYS A O 1
ATOM 2570 N N . MET A 1 399 ? -19.750 45.987 17.880 1.00 31.48 376 MET A N 1
ATOM 2571 C CA . MET A 1 399 ? -19.003 44.790 18.238 1.00 33.29 376 MET A CA 1
ATOM 2572 C C . MET A 1 399 ? -17.549 44.958 17.786 1.00 29.68 376 MET A C 1
ATOM 2573 O O . MET A 1 399 ? -17.245 45.873 17.020 1.00 31.35 376 MET A O 1
ATOM 2578 N N . MET A 1 400 ? -16.667 44.061 18.241 1.00 29.18 377 MET A N 1
ATOM 2579 C CA . MET A 1 400 ? -15.319 43.958 17.683 1.00 29.39 377 MET A CA 1
ATOM 2580 C C . MET A 1 400 ? -15.156 42.616 16.952 1.00 25.93 377 MET A C 1
ATOM 2581 O O . MET A 1 400 ? -15.513 41.572 17.478 1.00 24.69 377 MET A O 1
ATOM 2586 N N . LEU A 1 401 ? -14.642 42.641 15.722 1.00 24.81 378 LEU A N 1
ATOM 2587 C CA . LEU A 1 401 ? -14.562 41.405 14.958 1.00 24.36 378 LEU A CA 1
ATOM 2588 C C . LEU A 1 401 ? -13.197 40.733 15.165 1.00 23.62 378 LEU A C 1
ATOM 2589 O O . LEU A 1 401 ? -12.167 41.301 14.821 1.00 26.59 378 LEU A O 1
ATOM 2594 N N . TRP A 1 402 ? -13.205 39.547 15.775 1.00 20.61 379 TRP A N 1
ATOM 2595 C CA . TRP A 1 402 ? -12.035 38.704 15.862 1.00 23.21 379 TRP A CA 1
ATOM 2596 C C . TRP A 1 402 ? -11.988 37.868 14.578 1.00 26.27 379 TRP A C 1
ATOM 2597 O O . TRP A 1 402 ? -12.820 36.991 14.355 1.00 23.79 379 TRP A O 1
ATOM 2608 N N . TRP A 1 403 ? -11.065 38.221 13.689 1.00 25.00 380 TRP A N 1
ATOM 2609 C CA . TRP A 1 403 ? -11.089 37.637 12.357 1.00 26.00 380 TRP A CA 1
ATOM 2610 C C . TRP A 1 403 ? -10.072 36.505 12.248 1.00 23.70 380 TRP A C 1
ATOM 2611 O O . TRP A 1 403 ? -8.864 36.748 12.318 1.00 23.90 380 TRP A O 1
ATOM 2622 N N . ASN A 1 404 ? -10.584 35.288 12.063 1.00 23.62 381 ASN A N 1
ATOM 2623 C CA . ASN A 1 404 ? -9.767 34.080 12.088 1.00 24.54 381 ASN A CA 1
ATOM 2624 C C . ASN A 1 404 ? -9.139 33.807 10.713 1.00 25.24 381 ASN A C 1
ATOM 2625 O O . ASN A 1 404 ? -9.402 32.788 10.069 1.00 26.70 381 ASN A O 1
ATOM 2630 N N . TYR A 1 405 ? -8.272 34.716 10.288 1.00 24.90 382 TYR A N 1
ATOM 2631 C CA . TYR A 1 405 ? -7.449 34.560 9.097 1.00 24.09 382 TYR A CA 1
ATOM 2632 C C . TYR A 1 405 ? -6.370 35.635 9.194 1.00 25.45 382 TYR A C 1
ATOM 2633 O O . TYR A 1 405 ? -6.688 36.771 9.570 1.00 26.93 382 TYR A O 1
ATOM 2642 N N . PRO A 1 406 ? -5.074 35.368 8.883 1.00 26.01 383 PRO A N 1
ATOM 2643 C CA . PRO A 1 406 ? -4.607 34.107 8.285 1.00 23.76 383 PRO A CA 1
ATOM 2644 C C . PRO A 1 406 ? -4.395 32.856 9.132 1.00 23.89 383 PRO A C 1
ATOM 2645 O O . PRO A 1 406 ? -3.913 31.841 8.613 1.00 21.06 383 PRO A O 1
ATOM 2649 N N . VAL A 1 407 ? -4.815 32.885 10.407 1.00 22.95 384 VAL A N 1
ATOM 2650 C CA . VAL A 1 407 ? -4.563 31.760 11.292 1.00 21.58 384 VAL A CA 1
ATOM 2651 C C . VAL A 1 407 ? -4.816 30.439 10.565 1.00 24.56 384 VAL A C 1
ATOM 2652 O O . VAL A 1 407 ? -5.906 30.213 10.034 1.00 24.29 384 VAL A O 1
ATOM 2656 N N . ASN A 1 408 ? -3.856 29.504 10.677 1.00 25.02 385 ASN A N 1
ATOM 2657 C CA . ASN A 1 408 ? -4.018 28.224 10.005 1.00 25.79 385 ASN A CA 1
ATOM 2658 C C . ASN A 1 408 ? -3.837 27.066 10.995 1.00 28.04 385 ASN A C 1
ATOM 2659 O O . ASN A 1 408 ? -3.553 25.937 10.583 1.00 25.37 385 ASN A O 1
ATOM 2664 N N . ASP A 1 409 ? -4.058 27.316 12.296 1.00 26.09 386 ASP A N 1
ATOM 2665 C CA . ASP A 1 409 ? -3.761 26.291 13.294 1.00 26.46 386 ASP A CA 1
ATOM 2666 C C . ASP A 1 409 ? -4.616 25.036 13.092 1.00 26.85 386 ASP A C 1
ATOM 2667 O O . ASP A 1 409 ? -4.239 23.948 13.498 1.00 31.19 386 ASP A O 1
ATOM 2672 N N . TYR A 1 410 ? -5.767 25.175 12.444 1.00 26.57 387 TYR A N 1
ATOM 2673 C CA . TYR A 1 410 ? -6.653 24.045 12.217 1.00 27.56 387 TYR A CA 1
ATOM 2674 C C . TYR A 1 410 ? -6.310 23.344 10.893 1.00 28.83 387 TYR A C 1
ATOM 2675 O O . TYR A 1 410 ? -6.909 22.325 10.587 1.00 30.20 387 TYR A O 1
ATOM 2684 N N . LYS A 1 411 ? -5.347 23.880 10.120 1.00 28.35 388 LYS A N 1
ATOM 2685 C CA . LYS A 1 411 ? -4.927 23.313 8.841 1.00 29.30 388 LYS A CA 1
ATOM 2686 C C . LYS A 1 411 ? -3.477 23.712 8.566 1.00 26.67 388 LYS A C 1
ATOM 2687 O O . LYS A 1 411 ? -3.176 24.482 7.645 1.00 25.08 388 LYS A O 1
ATOM 2693 N N . GLU A 1 412 ? -2.580 23.207 9.408 1.00 23.79 389 GLU A N 1
ATOM 2694 C CA . GLU A 1 412 ? -1.314 23.881 9.623 1.00 29.81 389 GLU A CA 1
ATOM 2695 C C . GLU A 1 412 ? -0.349 23.654 8.456 1.00 27.58 389 GLU A C 1
ATOM 2696 O O . GLU A 1 412 ? 0.647 24.345 8.389 1.00 27.55 389 GLU A O 1
ATOM 2702 N N . ASP A 1 413 ? -0.654 22.714 7.553 1.00 28.59 390 ASP A N 1
ATOM 2703 C CA . ASP A 1 413 ? 0.231 22.413 6.430 1.00 28.76 390 ASP A CA 1
ATOM 2704 C C . ASP A 1 413 ? -0.051 23.327 5.245 1.00 25.25 390 ASP A C 1
ATOM 2705 O O . ASP A 1 413 ? 0.695 23.305 4.267 1.00 25.31 390 ASP A O 1
ATOM 2710 N N . LYS A 1 414 ? -1.125 24.119 5.326 1.00 23.22 391 LYS A N 1
ATOM 2711 C CA . LYS A 1 414 ? -1.361 25.116 4.286 1.00 24.11 391 LYS A CA 1
ATOM 2712 C C . LYS A 1 414 ? -1.128 26.523 4.838 1.00 26.07 391 LYS A C 1
ATOM 2713 O O . LYS A 1 414 ? -1.730 26.872 5.848 1.00 27.25 391 LYS A O 1
ATOM 2719 N N . MET A 1 415 ? -0.311 27.339 4.147 1.00 26.33 392 MET A N 1
ATOM 2720 C CA . MET A 1 415 ? -0.112 28.733 4.512 1.00 28.82 392 MET A CA 1
ATOM 2721 C C . MET A 1 415 ? -1.234 29.590 3.915 1.00 31.31 392 MET A C 1
ATOM 2722 O O . MET A 1 415 ? -1.571 29.446 2.746 1.00 27.46 392 MET A O 1
ATOM 2727 N N . ALA A 1 416 ? -1.769 30.527 4.716 1.00 27.85 393 ALA A N 1
ATOM 2728 C CA . ALA A 1 416 ? -2.718 31.512 4.211 1.00 25.28 393 ALA A CA 1
ATOM 2729 C C . ALA A 1 416 ? -1.928 32.758 3.842 1.00 25.19 393 ALA A C 1
ATOM 2730 O O . ALA A 1 416 ? -1.361 33.410 4.719 1.00 25.86 393 ALA A O 1
ATOM 2732 N N . LEU A 1 417 ? -1.872 33.057 2.540 1.00 22.82 394 LEU A N 1
ATOM 2733 C CA . LEU A 1 417 ? -1.056 34.149 2.037 1.00 23.29 394 LEU A CA 1
ATOM 2734 C C . LEU A 1 417 ? -1.929 35.134 1.264 1.00 23.71 394 LEU A C 1
ATOM 2735 O O . LEU A 1 417 ? -1.402 35.928 0.490 1.00 25.44 394 LEU A O 1
ATOM 2740 N N . GLY A 1 418 ? -3.250 35.094 1.478 1.00 24.92 395 GLY A N 1
ATOM 2741 C CA . GLY A 1 418 ? -4.142 35.978 0.737 1.00 26.26 395 GLY A CA 1
ATOM 2742 C C . GLY A 1 418 ? -4.577 37.246 1.480 1.00 27.99 395 GLY A C 1
ATOM 2743 O O . GLY A 1 418 ? -4.288 37.438 2.665 1.00 25.16 395 GLY A O 1
ATOM 2744 N N . PRO A 1 419 ? -5.342 38.144 0.810 1.00 27.92 396 PRO A N 1
ATOM 2745 C CA . PRO A 1 419 ? -5.872 39.341 1.464 1.00 26.26 396 PRO A CA 1
ATOM 2746 C C . PRO A 1 419 ? -7.077 38.999 2.335 1.00 25.77 396 PRO A C 1
ATOM 2747 O O . PRO A 1 419 ? -7.780 38.010 2.097 1.00 24.75 396 PRO A O 1
ATOM 2751 N N . ILE A 1 420 ? -7.287 39.820 3.371 1.00 25.39 397 ILE A N 1
ATOM 2752 C CA . ILE A 1 420 ? -8.565 39.870 4.078 1.00 24.11 397 ILE A CA 1
ATOM 2753 C C . ILE A 1 420 ? -9.674 39.970 3.033 1.00 23.89 397 ILE A C 1
ATOM 2754 O O . ILE A 1 420 ? -9.641 40.817 2.160 1.00 21.67 397 ILE A O 1
ATOM 2759 N N . TYR A 1 421 ? -10.662 39.095 3.103 1.00 26.21 398 TYR A N 1
ATOM 2760 C CA . TYR A 1 421 ? -11.527 38.920 1.946 1.00 25.75 398 TYR A CA 1
ATOM 2761 C C . TYR A 1 421 ? -12.970 38.766 2.412 1.00 25.09 398 TYR A C 1
ATOM 2762 O O . TYR A 1 421 ? -13.206 38.093 3.417 1.00 24.99 398 TYR A O 1
ATOM 2771 N N . ASP A 1 422 ? -13.915 39.391 1.682 1.00 26.69 399 ASP A N 1
ATOM 2772 C CA . ASP A 1 422 ? -15.353 39.211 1.888 1.00 30.22 399 ASP A CA 1
ATOM 2773 C C . ASP A 1 422 ? -15.778 39.825 3.224 1.00 27.52 399 ASP A C 1
ATOM 2774 O O . ASP A 1 422 ? -16.731 39.372 3.837 1.00 25.95 399 ASP A O 1
ATOM 2779 N N . LEU A 1 423 ? -15.059 40.836 3.706 1.00 26.41 400 LEU A N 1
ATOM 2780 C CA . LEU A 1 423 ? -15.568 41.577 4.853 1.00 28.06 400 LEU A CA 1
ATOM 2781 C C . LEU A 1 423 ? -16.307 42.817 4.348 1.00 27.72 400 LEU A C 1
ATOM 2782 O O . LEU A 1 423 ? -15.815 43.534 3.488 1.00 25.23 400 LEU A O 1
ATOM 2787 N N . ASP A 1 424 ? -17.516 43.038 4.856 1.00 29.29 401 ASP A N 1
ATOM 2788 C CA . ASP A 1 424 ? -18.368 44.097 4.331 1.00 29.98 401 ASP A CA 1
ATOM 2789 C C . ASP A 1 424 ? -17.633 45.439 4.372 1.00 28.50 401 ASP A C 1
ATOM 2790 O O . ASP A 1 424 ? -17.031 45.807 5.377 1.00 27.58 401 ASP A O 1
ATOM 2795 N N . ARG A 1 425 ? -17.676 46.148 3.243 1.00 30.73 402 ARG A N 1
ATOM 2796 C CA . ARG A 1 425 ? -17.125 47.488 3.081 1.00 37.53 402 ARG A CA 1
ATOM 2797 C C . ARG A 1 425 ? -17.670 48.459 4.135 1.00 38.03 402 ARG A C 1
ATOM 2798 O O . ARG A 1 425 ? -16.969 49.387 4.522 1.00 35.98 402 ARG A O 1
ATOM 2806 N N . ASN A 1 426 ? -18.891 48.221 4.633 1.00 32.72 403 ASN A N 1
ATOM 2807 C CA . ASN A 1 426 ? -19.516 49.139 5.577 1.00 36.80 403 ASN A CA 1
ATOM 2808 C C . ASN A 1 426 ? -19.745 48.474 6.934 1.00 36.79 403 ASN A C 1
ATOM 2809 O O . ASN A 1 426 ? -20.671 48.854 7.655 1.00 33.32 403 ASN A O 1
ATOM 2814 N N . LEU A 1 427 ? -18.897 47.490 7.270 1.00 32.88 404 LEU A N 1
ATOM 2815 C CA . LEU A 1 427 ? -18.908 46.819 8.564 1.00 32.10 404 LEU A CA 1
ATOM 2816 C C . LEU A 1 427 ? -18.764 47.824 9.698 1.00 31.68 404 LEU A C 1
ATOM 2817 O O . LEU A 1 427 ? -19.256 47.572 10.802 1.00 32.89 404 LEU A O 1
ATOM 2822 N N . ASP A 1 428 ? -18.035 48.919 9.426 1.00 31.61 405 ASP A N 1
ATOM 2823 C CA . ASP A 1 428 ? -17.742 49.950 10.412 1.00 36.18 405 ASP A CA 1
ATOM 2824 C C . ASP A 1 428 ? -19.023 50.566 11.000 1.00 37.68 405 ASP A C 1
ATOM 2825 O O . ASP A 1 428 ? -18.989 51.134 12.091 1.00 35.68 405 ASP A O 1
ATOM 2830 N N . GLU A 1 429 ? -20.163 50.410 10.315 1.00 37.51 406 GLU A N 1
ATOM 2831 C CA . GLU A 1 429 ? -21.432 50.913 10.834 1.00 38.04 406 GLU A CA 1
ATOM 2832 C C . GLU A 1 429 ? -21.834 50.172 12.107 1.00 39.13 406 GLU A C 1
ATOM 2833 O O . GLU A 1 429 ? -22.524 50.742 12.944 1.00 42.05 406 GLU A O 1
ATOM 2839 N N . GLU A 1 430 ? -21.423 48.898 12.245 1.00 35.00 407 GLU A N 1
ATOM 2840 C CA . GLU A 1 430 ? -21.869 48.072 13.363 1.00 32.62 407 GLU A CA 1
ATOM 2841 C C . GLU A 1 430 ? -20.691 47.552 14.194 1.00 29.18 407 GLU A C 1
ATOM 2842 O O . GLU A 1 430 ? -20.879 46.885 15.218 1.00 29.20 407 GLU A O 1
ATOM 2848 N N . VAL A 1 431 ? -19.471 47.836 13.739 1.00 28.17 408 VAL A N 1
ATOM 2849 C CA . VAL A 1 431 ? -18.285 47.191 14.279 1.00 27.82 408 VAL A CA 1
ATOM 2850 C C . VAL A 1 431 ? -17.224 48.264 14.499 1.00 26.55 408 VAL A C 1
ATOM 2851 O O . VAL A 1 431 ? -16.912 49.007 13.571 1.00 28.31 408 VAL A O 1
ATOM 2855 N N . SER A 1 432 ? -16.648 48.302 15.707 1.00 27.98 409 SER A N 1
ATOM 2856 C CA . SER A 1 432 ? -15.711 49.354 16.099 1.00 31.46 409 SER A CA 1
ATOM 2857 C C . SER A 1 432 ? -14.275 48.832 16.167 1.00 34.77 409 SER A C 1
ATOM 2858 O O . SER A 1 432 ? -13.329 49.614 16.315 1.00 35.20 409 SER A O 1
ATOM 2861 N N . GLY A 1 433 ? -14.119 47.503 16.150 1.00 31.03 410 GLY A N 1
ATOM 2862 C CA . GLY A 1 433 ? -12.792 46.907 16.224 1.00 33.58 410 GLY A CA 1
ATOM 2863 C C . GLY A 1 433 ? -12.597 45.794 15.194 1.00 29.63 410 GLY A C 1
ATOM 2864 O O . GLY A 1 433 ? -13.495 44.984 14.965 1.00 26.56 410 GLY A O 1
ATOM 2865 N N . PHE A 1 434 ? -11.410 45.780 14.589 1.00 28.58 411 PHE A N 1
ATOM 2866 C CA . PHE A 1 434 ? -11.002 44.707 13.700 1.00 29.96 411 PHE A CA 1
ATOM 2867 C C . PHE A 1 434 ? -9.710 44.054 14.215 1.00 31.32 411 PHE A C 1
ATOM 2868 O O . PHE A 1 434 ? -8.698 44.718 14.409 1.00 33.80 411 PHE A O 1
ATOM 2876 N N . ILE A 1 435 ? -9.770 42.746 14.471 1.00 31.38 412 ILE A N 1
ATOM 2877 C CA . ILE A 1 435 ? -8.688 42.013 15.105 1.00 30.16 412 ILE A CA 1
ATOM 2878 C C . ILE A 1 435 ? -8.314 40.806 14.243 1.00 29.07 412 ILE A C 1
ATOM 2879 O O . ILE A 1 435 ? -9.147 39.936 13.982 1.00 29.41 412 ILE A O 1
ATOM 2884 N N . VAL A 1 436 ? -7.051 40.768 13.811 1.00 28.26 413 VAL A N 1
ATOM 2885 C CA . VAL A 1 436 ? -6.521 39.687 12.987 1.00 28.96 413 VAL A CA 1
ATOM 2886 C C . VAL A 1 436 ? -5.877 38.628 13.870 1.00 27.57 413 VAL A C 1
ATOM 2887 O O . VAL A 1 436 ? -5.067 38.952 14.734 1.00 27.93 413 VAL A O 1
ATOM 2891 N N . ASN A 1 437 ? -6.310 37.379 13.687 1.00 23.96 414 ASN A N 1
ATOM 2892 C CA . ASN A 1 437 ? -5.674 36.230 14.303 1.00 23.58 414 ASN A CA 1
ATOM 2893 C C . ASN A 1 437 ? -4.732 35.607 13.265 1.00 25.80 414 ASN A C 1
ATOM 2894 O O . ASN A 1 437 ? -5.181 35.123 12.227 1.00 23.38 414 ASN A O 1
ATOM 2899 N N . PRO A 1 438 ? -3.400 35.695 13.462 1.00 25.93 415 PRO A N 1
ATOM 2900 C CA . PRO A 1 438 ? -2.440 35.286 12.432 1.00 24.73 415 PRO A CA 1
ATOM 2901 C C . PRO A 1 438 ? -2.038 33.828 12.636 1.00 24.21 415 PRO A C 1
ATOM 2902 O O . PRO A 1 438 ? -2.550 33.148 13.527 1.00 25.06 415 PRO A O 1
ATOM 2906 N N . MET A 1 439 ? -1.113 33.359 11.789 1.00 26.82 416 MET A N 1
ATOM 2907 C CA . MET A 1 439 ? -0.542 32.025 11.881 1.00 26.01 416 MET A CA 1
ATOM 2908 C C . MET A 1 439 ? 0.572 32.020 12.927 1.00 27.01 416 MET A C 1
ATOM 2909 O O . MET A 1 439 ? 1.198 33.057 13.168 1.00 24.37 416 MET A O 1
ATOM 2914 N N . ARG A 1 440 ? 0.900 30.827 13.436 1.00 26.35 417 ARG A N 1
ATOM 2915 C CA . ARG A 1 440 ? 2.053 30.712 14.317 1.00 31.35 417 ARG A CA 1
ATOM 2916 C C . ARG A 1 440 ? 3.329 31.110 13.576 1.00 30.87 417 ARG A C 1
ATOM 2917 O O . ARG A 1 440 ? 4.339 31.392 14.221 1.00 32.74 417 ARG A O 1
ATOM 2925 N N . PHE A 1 441 ? 3.266 31.144 12.231 1.00 28.47 418 PHE A N 1
ATOM 2926 C CA . PHE A 1 441 ? 4.388 31.508 11.369 1.00 27.30 418 PHE A CA 1
ATOM 2927 C C . PHE A 1 441 ? 4.377 33.008 11.135 1.00 30.82 418 PHE A C 1
ATOM 2928 O O . PHE A 1 441 ? 3.571 33.516 10.349 1.00 35.45 418 PHE A O 1
ATOM 2936 N N . SER A 1 442 ? 5.293 33.702 11.818 1.00 30.71 419 SER A N 1
ATOM 2937 C CA . SER A 1 442 ? 5.230 35.147 11.937 1.00 30.73 419 SER A CA 1
ATOM 2938 C C . SER A 1 442 ? 5.445 35.817 10.585 1.00 30.87 419 SER A C 1
ATOM 2939 O O . SER A 1 442 ? 4.617 36.603 10.130 1.00 28.72 419 SER A O 1
ATOM 2942 N N . ASP A 1 443 ? 6.588 35.552 9.947 1.00 30.66 420 ASP A N 1
ATOM 2943 C CA . ASP A 1 443 ? 6.857 36.264 8.707 1.00 28.08 420 ASP A CA 1
ATOM 2944 C C . ASP A 1 443 ? 5.812 35.909 7.653 1.00 24.85 420 ASP A C 1
ATOM 2945 O O . ASP A 1 443 ? 5.392 36.761 6.888 1.00 27.04 420 ASP A O 1
ATOM 2950 N N . ALA A 1 444 ? 5.345 34.661 7.652 1.00 25.57 421 ALA A N 1
ATOM 2951 C CA . ALA A 1 444 ? 4.441 34.210 6.601 1.00 26.62 421 ALA A CA 1
ATOM 2952 C C . ALA A 1 444 ? 3.052 34.844 6.778 1.00 29.05 421 ALA A C 1
ATOM 2953 O O . ALA A 1 444 ? 2.278 34.915 5.818 1.00 26.99 421 ALA A O 1
ATOM 2955 N N . SER A 1 445 ? 2.775 35.353 7.993 1.00 28.48 422 SER A N 1
ATOM 2956 C CA . SER A 1 445 ? 1.510 35.997 8.342 1.00 28.58 422 SER A CA 1
ATOM 2957 C C . SER A 1 445 ? 1.478 37.444 7.844 1.00 29.25 422 SER A C 1
ATOM 2958 O O . SER A 1 445 ? 0.439 38.081 7.845 1.00 30.01 422 SER A O 1
ATOM 2961 N N . LYS A 1 446 ? 2.621 37.994 7.455 1.00 27.30 423 LYS A N 1
ATOM 2962 C CA . LYS A 1 446 ? 2.643 39.433 7.252 1.00 28.58 423 LYS A CA 1
ATOM 2963 C C . LYS A 1 446 ? 1.762 39.912 6.094 1.00 27.07 423 LYS A C 1
ATOM 2964 O O . LYS A 1 446 ? 1.131 40.942 6.228 1.00 26.27 423 LYS A O 1
ATOM 2970 N N . ILE A 1 447 ? 1.783 39.231 4.941 1.00 27.01 424 ILE A N 1
ATOM 2971 C CA . ILE A 1 447 ? 1.012 39.681 3.796 1.00 26.51 424 ILE A CA 1
ATOM 2972 C C . ILE A 1 447 ? -0.460 39.860 4.164 1.00 24.80 424 ILE A C 1
ATOM 2973 O O . ILE A 1 447 ? -1.006 40.948 3.949 1.00 26.75 424 ILE A O 1
ATOM 2978 N N . SER A 1 448 ? -1.082 38.833 4.754 1.00 22.64 425 SER A N 1
ATOM 2979 C CA . SER A 1 448 ? -2.489 38.915 5.097 1.00 22.48 425 SER A CA 1
ATOM 2980 C C . SER A 1 448 ? -2.715 40.013 6.134 1.00 25.64 425 SER A C 1
ATOM 2981 O O . SER A 1 448 ? -3.617 40.824 5.973 1.00 26.66 425 SER A O 1
ATOM 2984 N N . THR A 1 449 ? -1.882 40.032 7.190 1.00 25.96 426 THR A N 1
ATOM 2985 C CA . THR A 1 449 ? -1.978 41.011 8.260 1.00 26.66 426 THR A CA 1
ATOM 2986 C C . THR A 1 449 ? -1.948 42.449 7.723 1.00 30.25 426 THR A C 1
ATOM 2987 O O . THR A 1 449 ? -2.676 43.309 8.223 1.00 33.50 426 THR A O 1
ATOM 2991 N N . LEU A 1 450 ? -1.107 42.717 6.724 1.00 27.39 427 LEU A N 1
ATOM 2992 C CA . LEU A 1 450 ? -1.007 44.065 6.192 1.00 29.30 427 LEU A CA 1
ATOM 2993 C C . LEU A 1 450 ? -2.278 44.436 5.428 1.00 29.70 427 LEU A C 1
ATOM 2994 O O . LEU A 1 450 ? -2.665 45.605 5.438 1.00 30.64 427 LEU A O 1
ATOM 2999 N N . THR A 1 451 ? -2.896 43.468 4.729 1.00 29.35 428 THR A N 1
ATOM 3000 C CA . THR A 1 451 ? -4.151 43.769 4.051 1.00 26.75 428 THR A CA 1
ATOM 3001 C C . THR A 1 451 ? -5.191 44.079 5.125 1.00 26.26 428 THR A C 1
ATOM 3002 O O . THR A 1 451 ? -6.065 44.917 4.908 1.00 26.01 428 THR A O 1
ATOM 3006 N N . GLY A 1 452 ? -5.059 43.402 6.272 1.00 25.23 429 GLY A N 1
ATOM 3007 C CA . GLY A 1 452 ? -5.882 43.660 7.441 1.00 29.57 429 GLY A CA 1
ATOM 3008 C C . GLY A 1 452 ? -5.693 45.085 7.981 1.00 32.06 429 GLY A C 1
ATOM 3009 O O . GLY A 1 452 ? -6.655 45.711 8.428 1.00 29.33 429 GLY A O 1
ATOM 3010 N N . ALA A 1 453 ? -4.447 45.583 7.947 1.00 32.83 430 ALA A N 1
ATOM 3011 C CA . ALA A 1 453 ? -4.138 46.953 8.355 1.00 32.88 430 ALA A CA 1
ATOM 3012 C C . ALA A 1 453 ? -4.846 47.945 7.435 1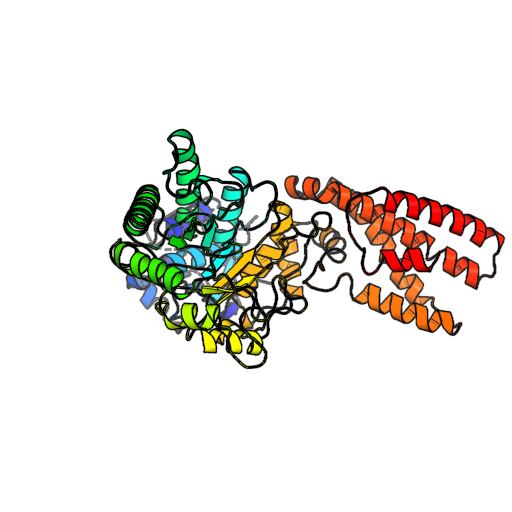.00 32.02 430 ALA A C 1
ATOM 3013 O O . ALA A 1 453 ? -5.317 48.985 7.888 1.00 31.87 430 ALA A O 1
ATOM 3015 N N . ASP A 1 454 ? -4.878 47.615 6.143 1.00 29.43 431 ASP A N 1
ATOM 3016 C CA . ASP A 1 454 ? -5.436 48.473 5.112 1.00 31.46 431 ASP A CA 1
ATOM 3017 C C . ASP A 1 454 ? -6.961 48.535 5.255 1.00 33.35 431 ASP A C 1
ATOM 3018 O O . ASP A 1 454 ? -7.567 49.602 5.127 1.00 32.76 431 ASP A O 1
ATOM 3023 N N . TYR A 1 455 ? -7.571 47.368 5.490 1.00 31.55 432 TYR A N 1
ATOM 3024 C CA . TYR A 1 455 ? -9.005 47.244 5.631 1.00 32.41 432 TYR A CA 1
ATOM 3025 C C . TYR A 1 455 ? -9.449 47.959 6.906 1.00 32.56 432 TYR A C 1
ATOM 3026 O O . TYR A 1 455 ? -10.445 48.669 6.876 1.00 30.04 432 TYR A O 1
ATOM 3035 N N . GLY A 1 456 ? -8.716 47.718 8.006 1.00 32.19 433 GLY A N 1
ATOM 3036 C CA . GLY A 1 456 ? -8.998 48.298 9.304 1.00 33.84 433 GLY A CA 1
ATOM 3037 C C . GLY A 1 456 ? -8.927 49.821 9.245 1.00 39.04 433 GLY A C 1
ATOM 3038 O O . GLY A 1 456 ? -9.744 50.513 9.860 1.00 40.22 433 GLY A O 1
ATOM 3039 N N . TRP A 1 457 ? -7.958 50.333 8.474 1.00 34.77 434 TRP A N 1
ATOM 3040 C CA . TRP A 1 457 ? -7.747 51.766 8.411 1.00 34.74 434 TRP A CA 1
ATOM 3041 C C . TRP A 1 457 ? -8.764 52.415 7.472 1.00 35.49 434 TRP A C 1
ATOM 3042 O O . TRP A 1 457 ? -9.226 53.516 7.736 1.00 37.23 434 TRP A O 1
ATOM 3053 N N . ASN A 1 458 ? -9.081 51.748 6.360 1.00 34.73 435 ASN A N 1
ATOM 3054 C CA . ASN A 1 458 ? -9.855 52.363 5.294 1.00 36.83 435 ASN A CA 1
ATOM 3055 C C . ASN A 1 458 ? -10.704 51.277 4.647 1.00 35.71 435 ASN A C 1
ATOM 3056 O O . ASN A 1 458 ? -10.387 50.815 3.545 1.00 35.27 435 ASN A O 1
ATOM 3061 N N . SER A 1 459 ? -11.791 50.907 5.347 1.00 36.01 436 SER A N 1
ATOM 3062 C CA . SER A 1 459 ? -12.657 49.811 4.939 1.00 37.62 436 SER A CA 1
ATOM 3063 C C . SER A 1 459 ? -13.490 50.204 3.730 1.00 40.56 436 SER A C 1
ATOM 3064 O O . SER A 1 459 ? -13.789 49.383 2.864 1.00 44.47 436 SER A O 1
ATOM 3067 N N . VAL A 1 460 ? -13.835 51.485 3.665 1.00 43.92 437 VAL A N 1
ATOM 3068 C CA . VAL A 1 460 ? -14.655 51.998 2.583 1.00 43.25 437 VAL A CA 1
ATOM 3069 C C . VAL A 1 460 ? -13.944 51.843 1.240 1.00 40.50 437 VAL A C 1
ATOM 3070 O O . VAL A 1 460 ? -14.560 51.424 0.264 1.00 44.74 437 VAL A O 1
ATOM 3074 N N . SER A 1 461 ? -12.655 52.177 1.171 1.00 40.67 438 SER A N 1
ATOM 3075 C CA . SER A 1 461 ? -12.019 52.106 -0.139 1.00 44.95 438 SER A CA 1
ATOM 3076 C C . SER A 1 461 ? -11.234 50.797 -0.348 1.00 38.68 438 SER A C 1
ATOM 3077 O O . SER A 1 461 ? -10.687 50.576 -1.424 1.00 36.79 438 SER A O 1
ATOM 3080 N N . TYR A 1 462 ? -11.226 49.904 0.652 1.00 38.87 439 TYR A N 1
ATOM 3081 C CA . TYR A 1 462 ? -10.447 48.670 0.578 1.00 35.36 439 TYR A CA 1
ATOM 3082 C C . TYR A 1 462 ? -10.892 47.823 -0.604 1.00 32.03 439 TYR A C 1
ATOM 3083 O O . TYR A 1 462 ? -12.054 47.449 -0.669 1.00 34.54 439 TYR A O 1
ATOM 3092 N N . GLU A 1 463 ? -9.952 47.510 -1.502 1.00 34.54 440 GLU A N 1
ATOM 3093 C CA . GLU A 1 463 ? -10.148 46.482 -2.519 1.00 40.16 440 GLU A CA 1
ATOM 3094 C C . GLU A 1 463 ? -9.105 45.386 -2.315 1.00 36.26 440 GLU A C 1
ATOM 3095 O O . GLU A 1 463 ? -7.906 45.672 -2.307 1.00 33.06 440 GLU A O 1
ATOM 3101 N N . ALA A 1 464 ? -9.588 44.150 -2.135 1.00 32.55 441 ALA A N 1
ATOM 3102 C CA . ALA A 1 464 ? -8.783 43.037 -1.652 1.00 32.77 441 ALA A CA 1
ATOM 3103 C C . ALA A 1 464 ? -7.574 42.818 -2.559 1.00 32.52 441 ALA A C 1
ATOM 3104 O O . ALA A 1 464 ? -6.450 42.773 -2.082 1.00 30.53 441 ALA A O 1
ATOM 3106 N N . GLU A 1 465 ? -7.806 42.760 -3.872 1.00 33.88 442 GLU A N 1
ATOM 3107 C CA . GLU A 1 465 ? -6.778 42.338 -4.810 1.00 34.85 442 GLU A CA 1
ATOM 3108 C C . GLU A 1 465 ? -5.707 43.410 -4.943 1.00 34.49 442 GLU A C 1
ATOM 3109 O O . GLU A 1 465 ? -4.519 43.095 -5.002 1.00 32.76 442 GLU A O 1
ATOM 3115 N N . LYS A 1 466 ? -6.136 44.678 -5.003 1.00 35.82 443 LYS A N 1
ATOM 3116 C CA . LYS A 1 466 ? -5.200 45.782 -5.121 1.00 33.45 443 LYS A CA 1
ATOM 3117 C C . LYS A 1 466 ? -4.418 45.916 -3.810 1.00 32.98 443 LYS A C 1
ATOM 3118 O O . LYS A 1 466 ? -3.229 46.218 -3.803 1.00 33.37 443 LYS A O 1
ATOM 3120 N N . SER A 1 467 ? -5.097 45.699 -2.687 1.00 33.00 444 SER A N 1
ATOM 3121 C CA . SER A 1 467 ? -4.455 45.744 -1.384 1.00 32.97 444 SER A CA 1
ATOM 3122 C C . SER A 1 467 ? -3.402 44.634 -1.278 1.00 32.64 444 SER A C 1
ATOM 3123 O O . SER A 1 467 ? -2.300 44.878 -0.815 1.00 29.54 444 SER A O 1
ATOM 3126 N N . TRP A 1 468 ? -3.760 43.418 -1.718 1.00 31.20 445 TRP A N 1
ATOM 3127 C CA . TRP A 1 468 ? -2.872 42.263 -1.721 1.00 29.25 445 TRP A CA 1
ATOM 3128 C C . TRP A 1 468 ? -1.601 42.559 -2.514 1.00 29.24 445 TRP A C 1
ATOM 3129 O O . TRP A 1 468 ? -0.503 42.266 -2.062 1.00 26.92 445 TRP A O 1
ATOM 3140 N N . ASP A 1 469 ? -1.757 43.164 -3.695 1.00 30.19 446 ASP A N 1
ATOM 3141 C CA . ASP A 1 469 ? -0.601 43.549 -4.494 1.00 34.43 446 ASP A CA 1
ATOM 3142 C C . ASP A 1 469 ? 0.377 44.405 -3.691 1.00 32.78 446 ASP A C 1
ATOM 3143 O O . ASP A 1 469 ? 1.585 44.173 -3.774 1.00 31.48 446 ASP A O 1
ATOM 3148 N N . LYS A 1 470 ? -0.136 45.398 -2.946 1.00 31.55 447 LYS A N 1
ATOM 3149 C CA . LYS A 1 470 ? 0.734 46.309 -2.214 1.00 31.76 447 LYS A CA 1
ATOM 3150 C C . LYS A 1 470 ? 1.402 45.588 -1.051 1.00 28.38 447 LYS A C 1
ATOM 3151 O O . LYS A 1 470 ? 2.556 45.866 -0.741 1.00 32.09 447 LYS A O 1
ATOM 3157 N N . ALA A 1 471 ? 0.663 44.712 -0.373 1.00 25.46 448 ALA A N 1
ATOM 3158 C CA . ALA A 1 471 ? 1.256 44.008 0.757 1.00 28.42 448 ALA A CA 1
ATOM 3159 C C . ALA A 1 471 ? 2.373 43.072 0.285 1.00 26.42 448 ALA A C 1
ATOM 3160 O O . ALA A 1 471 ? 3.393 42.930 0.956 1.00 28.16 448 ALA A O 1
ATOM 3162 N N . ILE A 1 472 ? 2.154 42.396 -0.845 1.00 27.51 449 ILE A N 1
ATOM 3163 C CA . ILE A 1 472 ? 3.165 41.505 -1.412 1.00 28.73 449 ILE A CA 1
ATOM 3164 C C . ILE A 1 472 ? 4.401 42.317 -1.784 1.00 29.89 449 ILE A C 1
ATOM 3165 O O . ILE A 1 472 ? 5.520 41.888 -1.536 1.00 31.52 449 ILE A O 1
ATOM 3170 N N . GLU A 1 473 ? 4.198 43.516 -2.339 1.00 32.77 450 GLU A N 1
ATOM 3171 C CA . GLU A 1 473 ? 5.328 44.365 -2.699 1.00 33.06 450 GLU A CA 1
ATOM 3172 C C . GLU A 1 473 ? 6.113 44.747 -1.447 1.00 33.71 450 GLU A C 1
ATOM 3173 O O . GLU A 1 473 ? 7.344 44.759 -1.458 1.00 33.16 450 GLU A O 1
ATOM 3179 N N . ILE A 1 474 ? 5.394 45.071 -0.365 1.00 33.11 451 ILE A N 1
ATOM 3180 C CA . ILE A 1 474 ? 6.046 45.464 0.875 1.00 31.79 451 ILE A CA 1
ATOM 3181 C C . ILE A 1 474 ? 6.894 44.296 1.387 1.00 31.53 451 ILE A C 1
ATOM 3182 O O . ILE A 1 474 ? 7.971 44.507 1.910 1.00 32.56 451 ILE A O 1
ATOM 3187 N N . ILE A 1 475 ? 6.390 43.062 1.269 1.00 31.91 452 ILE A N 1
ATOM 3188 C CA . ILE A 1 475 ? 6.989 41.918 1.940 1.00 30.76 452 ILE A CA 1
ATOM 3189 C C . ILE A 1 475 ? 8.040 41.249 1.042 1.00 31.39 452 ILE A C 1
ATOM 3190 O O . ILE A 1 475 ? 9.083 40.811 1.552 1.00 30.08 452 ILE A O 1
ATOM 3195 N N . ALA A 1 476 ? 7.810 41.233 -0.283 1.00 29.82 453 ALA A N 1
ATOM 3196 C CA . ALA A 1 476 ? 8.646 40.450 -1.193 1.00 28.94 453 ALA A CA 1
ATOM 3197 C C . ALA A 1 476 ? 9.567 41.333 -2.042 1.00 33.96 453 ALA A C 1
ATOM 3198 O O . ALA A 1 476 ? 10.444 40.822 -2.748 1.00 36.56 453 ALA A O 1
ATOM 3200 N N . GLY A 1 477 ? 9.311 42.647 -2.055 1.00 34.70 454 GLY A N 1
ATOM 3201 C CA . GLY A 1 477 ? 10.196 43.594 -2.716 1.00 33.69 454 GLY A CA 1
ATOM 3202 C C . GLY A 1 477 ? 10.287 43.355 -4.223 1.00 36.72 454 GLY A C 1
ATOM 3203 O O . GLY A 1 477 ? 9.280 43.293 -4.921 1.00 36.86 454 GLY A O 1
ATOM 3204 N N . GLU A 1 478 ? 11.524 43.210 -4.709 1.00 38.17 455 GLU A N 1
ATOM 3205 C CA . GLU A 1 478 ? 11.800 42.983 -6.117 1.00 37.87 455 GLU A CA 1
ATOM 3206 C C . GLU A 1 478 ? 11.231 41.634 -6.570 1.00 37.53 455 GLU A C 1
ATOM 3207 O O . GLU A 1 478 ? 11.037 41.431 -7.762 1.00 36.92 455 GLU A O 1
ATOM 3209 N N . MET A 1 479 ? 10.928 40.720 -5.637 1.00 34.46 456 MET A N 1
ATOM 3210 C CA . MET A 1 479 ? 10.405 39.414 -6.023 1.00 35.41 456 MET A CA 1
ATOM 3211 C C . MET A 1 479 ? 8.870 39.356 -5.990 1.00 32.68 456 MET A C 1
ATOM 3212 O O . MET A 1 479 ? 8.286 38.272 -5.905 1.00 30.33 456 MET A O 1
ATOM 3217 N N . LYS A 1 480 ? 8.201 40.512 -6.070 1.00 30.10 457 LYS A N 1
ATOM 3218 C CA . LYS A 1 480 ? 6.760 40.560 -5.825 1.00 29.29 457 LYS A CA 1
ATOM 3219 C C . LYS A 1 480 ? 5.990 39.766 -6.875 1.00 27.81 457 LYS A C 1
ATOM 3220 O O . LYS A 1 480 ? 5.011 39.104 -6.540 1.00 28.84 457 LYS A O 1
ATOM 3226 N N . GLU A 1 481 ? 6.439 39.800 -8.139 1.00 27.42 458 GLU A N 1
ATOM 3227 C CA . GLU A 1 481 ? 5.709 39.089 -9.184 1.00 31.05 458 GLU A CA 1
ATOM 3228 C C . GLU A 1 481 ? 5.829 37.570 -9.020 1.00 30.42 458 GLU A C 1
ATOM 3229 O O . GLU A 1 481 ? 4.860 36.849 -9.256 1.00 29.07 458 GLU A O 1
ATOM 3235 N N . GLU A 1 482 ? 7.036 37.085 -8.695 1.00 28.91 459 GLU A N 1
ATOM 3236 C CA . GLU A 1 482 ? 7.259 35.665 -8.466 1.00 28.37 459 GLU A CA 1
ATOM 3237 C C . GLU A 1 482 ? 6.443 35.231 -7.247 1.00 26.41 459 GLU A C 1
ATOM 3238 O O . GLU A 1 482 ? 5.806 34.185 -7.264 1.00 25.95 459 GLU A O 1
ATOM 3244 N N . PHE A 1 483 ? 6.436 36.064 -6.203 1.00 24.60 460 PHE A N 1
ATOM 3245 C CA . PHE A 1 483 ? 5.726 35.724 -4.978 1.00 23.79 460 PHE A CA 1
ATOM 3246 C C . PHE A 1 483 ? 4.216 35.583 -5.210 1.00 24.53 460 PHE A C 1
ATOM 3247 O O . PHE A 1 483 ? 3.589 34.650 -4.710 1.00 26.51 460 PHE A O 1
ATOM 3255 N N . LYS A 1 484 ? 3.619 36.529 -5.945 1.00 25.27 461 LYS A N 1
ATOM 3256 C CA . LYS A 1 484 ? 2.183 36.502 -6.176 1.00 25.08 461 LYS A CA 1
ATOM 3257 C C . LYS A 1 484 ? 1.790 35.237 -6.941 1.00 24.66 461 LYS A C 1
ATOM 3258 O O . LYS A 1 484 ? 0.784 34.616 -6.606 1.00 25.81 461 LYS A O 1
ATOM 3264 N N A ILE A 1 485 ? 2.601 34.864 -7.946 0.36 24.73 462 ILE A N 1
ATOM 3265 N N B ILE A 1 485 ? 2.595 34.856 -7.947 0.64 24.66 462 ILE A N 1
ATOM 3266 C CA A ILE A 1 485 ? 2.446 33.606 -8.665 0.36 23.82 462 ILE A CA 1
ATOM 3267 C CA B ILE A 1 485 ? 2.381 33.612 -8.678 0.64 23.14 462 ILE A CA 1
ATOM 3268 C C A ILE A 1 485 ? 2.239 32.473 -7.669 0.36 23.28 462 ILE A C 1
ATOM 3269 C C B ILE A 1 485 ? 2.271 32.439 -7.702 0.64 22.48 462 ILE A C 1
ATOM 3270 O O A ILE A 1 485 ? 1.326 31.663 -7.819 0.36 23.68 462 ILE A O 1
ATOM 3271 O O B ILE A 1 485 ? 1.408 31.577 -7.868 0.64 23.20 462 ILE A O 1
ATOM 3280 N N . PHE A 1 486 ? 3.121 32.422 -6.666 1.00 23.46 463 PHE A N 1
ATOM 3281 C CA . PHE A 1 486 ? 3.079 31.378 -5.645 1.00 24.17 463 PHE A CA 1
ATOM 3282 C C . PHE A 1 486 ? 1.865 31.571 -4.729 1.00 22.80 463 PHE A C 1
ATOM 3283 O O . PHE A 1 486 ? 1.088 30.639 -4.487 1.00 22.28 463 PHE A O 1
ATOM 3291 N N . ALA A 1 487 ? 1.713 32.795 -4.202 1.00 22.02 464 ALA A N 1
ATOM 3292 C CA . ALA A 1 487 ? 0.674 33.081 -3.215 1.00 23.82 464 ALA A CA 1
ATOM 3293 C C . ALA A 1 487 ? -0.727 32.873 -3.802 1.00 24.31 464 ALA A C 1
ATOM 3294 O O . ALA A 1 487 ? -1.654 32.504 -3.085 1.00 23.69 464 ALA A O 1
ATOM 3296 N N . ASN A 1 488 ? -0.868 33.075 -5.112 1.00 24.03 465 ASN A N 1
ATOM 3297 C CA . ASN A 1 488 ? -2.132 32.851 -5.809 1.00 25.79 465 ASN A CA 1
ATOM 3298 C C . ASN A 1 488 ? -2.695 31.457 -5.542 1.00 25.99 465 ASN A C 1
ATOM 3299 O O . ASN A 1 488 ? -3.919 31.272 -5.537 1.00 26.29 465 ASN A O 1
ATOM 3304 N N . HIS A 1 489 ? -1.817 30.478 -5.278 1.00 25.75 466 HIS A N 1
ATOM 3305 C CA . HIS A 1 489 ? -2.291 29.112 -5.099 1.00 23.65 466 HIS A CA 1
ATOM 3306 C C . HIS A 1 489 ? -2.437 28.762 -3.622 1.00 25.44 466 HIS A C 1
ATOM 3307 O O . HIS A 1 489 ? -2.572 27.595 -3.280 1.00 23.23 466 HIS A O 1
ATOM 3314 N N . SER A 1 490 ? -2.422 29.767 -2.741 1.00 26.84 467 SER A N 1
ATOM 3315 C CA . SER A 1 490 ? -2.356 29.489 -1.311 1.00 27.43 467 SER A CA 1
ATOM 3316 C C . SER A 1 490 ? -3.153 30.523 -0.504 1.00 28.27 467 SER A C 1
ATOM 3317 O O . SER A 1 490 ? -2.603 31.127 0.430 1.00 26.68 467 SER A O 1
ATOM 3320 N N . THR A 1 491 ? -4.399 30.799 -0.913 1.00 25.65 468 THR A N 1
ATOM 3321 C CA . THR A 1 491 ? -5.135 31.897 -0.290 1.00 26.99 468 THR A CA 1
ATOM 3322 C C . THR A 1 491 ? -6.287 31.334 0.528 1.00 25.86 468 THR A C 1
ATOM 3323 O O . THR A 1 491 ? -6.632 31.889 1.553 1.00 28.96 468 THR A O 1
ATOM 3327 N N . ARG A 1 492 ? -6.831 30.202 0.097 1.00 23.64 469 ARG A N 1
ATOM 3328 C CA . ARG A 1 492 ? -8.070 29.704 0.663 1.00 26.01 469 ARG A CA 1
ATOM 3329 C C . ARG A 1 492 ? -7.783 28.609 1.690 1.00 27.53 469 ARG A C 1
ATOM 3330 O O . ARG A 1 492 ? -7.187 27.591 1.352 1.00 27.05 469 ARG A O 1
ATOM 3338 N N . LEU A 1 493 ? -8.254 28.812 2.929 1.00 24.87 470 LEU A N 1
ATOM 3339 C CA . LEU A 1 493 ? -8.269 27.778 3.947 1.00 26.73 470 LEU A CA 1
ATOM 3340 C C . LEU A 1 493 ? -9.729 27.415 4.221 1.00 29.54 470 LEU A C 1
ATOM 3341 O O . LEU A 1 493 ? -10.424 26.967 3.315 1.00 30.21 470 LEU A O 1
ATOM 3346 N N . ASP A 1 494 ? -10.220 27.594 5.454 1.00 27.95 471 ASP A N 1
ATOM 3347 C CA . ASP A 1 494 ? -11.659 27.468 5.631 1.00 29.54 471 ASP A CA 1
ATOM 3348 C C . ASP A 1 494 ? -12.351 28.790 5.292 1.00 27.71 471 ASP A C 1
ATOM 3349 O O . ASP A 1 494 ? -13.561 28.852 5.213 1.00 27.59 471 ASP A O 1
ATOM 3354 N N . THR A 1 495 ? -11.569 29.846 5.088 1.00 27.52 472 THR A N 1
ATOM 3355 C CA . THR A 1 495 ? -12.088 31.118 4.622 1.00 28.44 472 THR A CA 1
ATOM 3356 C C . THR A 1 495 ? -10.986 31.692 3.747 1.00 28.15 472 THR A C 1
ATOM 3357 O O . THR A 1 495 ? -9.908 31.104 3.691 1.00 27.51 472 THR A O 1
ATOM 3361 N N . GLY A 1 496 ? -11.251 32.823 3.088 1.00 25.29 473 GLY A N 1
ATOM 3362 C CA . GLY A 1 496 ? -10.211 33.475 2.304 1.00 24.77 473 GLY A CA 1
ATOM 3363 C C . GLY A 1 496 ? -10.601 33.572 0.835 1.00 25.40 473 GLY A C 1
ATOM 3364 O O . GLY A 1 496 ? -11.557 32.934 0.394 1.00 28.18 473 GLY A O 1
ATOM 3365 N N . ARG A 1 497 ? -9.873 34.396 0.092 1.00 26.43 474 ARG A N 1
ATOM 3366 C CA . ARG A 1 497 ? -10.010 34.431 -1.356 1.00 27.40 474 ARG A CA 1
ATOM 3367 C C . ARG A 1 497 ? -9.821 33.018 -1.917 1.00 30.03 474 ARG A C 1
ATOM 3368 O O . ARG A 1 497 ? -8.892 32.307 -1.510 1.00 27.04 474 ARG A O 1
ATOM 3376 N N . PRO A 1 498 ? -10.680 32.562 -2.868 1.00 29.38 475 PRO A N 1
ATOM 3377 C CA . PRO A 1 498 ? -10.474 31.265 -3.535 1.00 28.45 475 PRO A CA 1
ATOM 3378 C C . PRO A 1 498 ? -9.131 31.220 -4.266 1.00 26.71 475 PRO A C 1
ATOM 3379 O O . PRO A 1 498 ? -8.683 32.223 -4.810 1.00 26.84 475 PRO A O 1
ATOM 3383 N N . ASP A 1 499 ? -8.478 30.053 -4.246 1.00 25.67 476 ASP A N 1
ATOM 3384 C CA . ASP A 1 499 ? -7.175 29.885 -4.872 1.00 25.61 476 ASP A CA 1
ATOM 3385 C C . ASP A 1 499 ? -7.319 29.986 -6.395 1.00 26.60 476 ASP A C 1
ATOM 3386 O O . ASP A 1 499 ? -8.314 29.515 -6.946 1.00 27.50 476 ASP A O 1
ATOM 3391 N N . SER A 1 500 ? -6.330 30.616 -7.040 1.00 22.95 477 SER A N 1
ATOM 3392 C CA . SER A 1 500 ? -6.133 30.619 -8.482 1.00 27.50 477 SER A CA 1
ATOM 3393 C C . SER A 1 500 ? -7.459 30.543 -9.243 1.00 27.20 477 SER A C 1
ATOM 3394 O O . SER A 1 500 ? -7.693 29.578 -9.978 1.00 25.29 477 SER A O 1
ATOM 3397 N N . PRO A 1 501 ? -8.344 31.569 -9.130 1.00 29.58 478 PRO A N 1
ATOM 3398 C CA . PRO A 1 501 ? -9.699 31.496 -9.717 1.00 26.92 478 PRO A CA 1
ATOM 3399 C C . PRO A 1 501 ? -9.819 31.416 -11.246 1.00 26.15 478 PRO A C 1
ATOM 3400 O O . PRO A 1 501 ? -10.744 30.792 -11.766 1.00 27.19 478 PRO A O 1
ATOM 3404 N N . GLU A 1 502 ? -8.879 32.043 -11.956 1.00 27.05 479 GLU A N 1
ATOM 3405 C CA . GLU A 1 502 ? -8.847 32.066 -13.407 1.00 30.66 479 GLU A CA 1
ATOM 3406 C C . GLU A 1 502 ? -8.421 30.699 -13.935 1.00 30.66 479 GLU A C 1
ATOM 3407 O O . GLU A 1 502 ? -8.992 30.230 -14.920 1.00 30.37 479 GLU A O 1
ATOM 3413 N N . ILE A 1 503 ? -7.388 30.112 -13.308 1.00 26.98 480 ILE A N 1
ATOM 3414 C CA . ILE A 1 503 ? -6.952 28.749 -13.594 1.00 29.28 480 ILE A CA 1
ATOM 3415 C C . ILE A 1 503 ? -8.134 27.801 -13.394 1.00 28.06 480 ILE A C 1
ATOM 3416 O O . ILE A 1 503 ? -8.365 26.920 -14.219 1.00 27.39 480 ILE A O 1
ATOM 3421 N N . LYS A 1 504 ? -8.888 27.996 -12.307 1.00 25.66 481 LYS A N 1
ATOM 3422 C CA . LYS A 1 504 ? -10.008 27.118 -12.028 1.00 26.18 481 LYS A CA 1
ATOM 3423 C C . LYS A 1 504 ? -11.075 27.241 -13.118 1.00 29.60 481 LYS A C 1
ATOM 3424 O O . LYS A 1 504 ? -11.664 26.242 -13.527 1.00 29.66 481 LYS A O 1
ATOM 3430 N N . ASN A 1 505 ? -11.361 28.473 -13.552 1.00 26.18 482 ASN A N 1
ATOM 3431 C CA . ASN A 1 505 ? -12.349 28.639 -14.605 1.00 25.19 482 ASN A CA 1
ATOM 3432 C C . ASN A 1 505 ? -11.851 27.980 -15.884 1.00 25.30 482 ASN A C 1
ATOM 3433 O O . ASN A 1 505 ? -12.624 27.323 -16.570 1.00 28.59 482 ASN A O 1
ATOM 3438 N N . THR A 1 50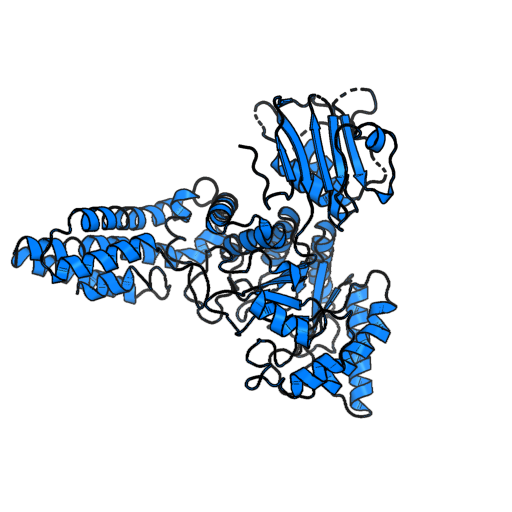6 ? -10.565 28.149 -16.178 1.00 26.36 483 THR A N 1
ATOM 3439 C CA . THR A 1 506 ? -9.942 27.552 -17.351 1.00 29.53 483 THR A CA 1
ATOM 3440 C C . THR A 1 506 ? -10.140 26.042 -17.349 1.00 30.00 483 THR A C 1
ATOM 3441 O O . THR A 1 506 ? -10.528 25.479 -18.370 1.00 31.51 483 THR A O 1
ATOM 3445 N N . ILE A 1 507 ? -9.907 25.401 -16.192 1.00 31.12 484 ILE A N 1
ATOM 3446 C CA . ILE A 1 507 ? -10.041 23.956 -16.052 1.00 25.85 484 ILE A CA 1
ATOM 3447 C C . ILE A 1 507 ? -11.506 23.547 -16.216 1.00 26.70 484 ILE A C 1
ATOM 3448 O O . ILE A 1 507 ? -11.811 22.645 -16.990 1.00 27.85 484 ILE A O 1
ATOM 3453 N N . ASP A 1 508 ? -12.417 24.207 -15.497 1.00 26.45 485 ASP A N 1
ATOM 3454 C CA . ASP A 1 508 ? -13.823 23.824 -15.503 1.00 30.64 485 ASP A CA 1
ATOM 3455 C C . ASP A 1 508 ? -14.364 23.880 -16.934 1.00 33.53 485 ASP A C 1
ATOM 3456 O O . ASP A 1 508 ? -15.177 23.042 -17.350 1.00 32.70 485 ASP A O 1
ATOM 3461 N N . SER A 1 509 ? -13.907 24.901 -17.666 1.00 32.33 486 SER A N 1
ATOM 3462 C CA . SER A 1 509 ? -14.275 25.146 -19.053 1.00 38.25 486 SER A CA 1
ATOM 3463 C C . SER A 1 509 ? -13.642 24.082 -19.956 1.00 36.44 486 SER A C 1
ATOM 3464 O O . SER A 1 509 ? -14.276 23.594 -20.889 1.00 37.43 486 SER A O 1
ATOM 3467 N N . LEU A 1 510 ? -12.391 23.716 -19.650 1.00 34.65 487 LEU A N 1
ATOM 3468 C CA . LEU A 1 510 ? -11.679 22.704 -20.406 1.00 35.21 487 LEU A CA 1
ATOM 3469 C C . LEU A 1 510 ? -12.461 21.391 -20.357 1.00 38.48 487 LEU A C 1
ATOM 3470 O O . LEU A 1 510 ? -12.662 20.762 -21.400 1.00 37.28 487 LEU A O 1
ATOM 3475 N N . TRP A 1 511 ? -12.917 20.997 -19.161 1.00 34.76 488 TRP A N 1
ATOM 3476 C CA . TRP A 1 511 ? -13.521 19.682 -19.009 1.00 36.37 488 TRP A CA 1
ATOM 3477 C C . TRP A 1 511 ? -14.824 19.562 -19.789 1.00 40.01 488 TRP A C 1
ATOM 3478 O O . TRP A 1 511 ? -15.151 18.468 -20.245 1.00 36.32 488 TRP A O 1
ATOM 3489 N N . GLU A 1 512 ? -15.564 20.670 -19.909 1.00 41.27 489 GLU A N 1
ATOM 3490 C CA . GLU A 1 512 ? -16.815 20.684 -20.650 1.00 47.65 489 GLU A CA 1
ATOM 3491 C C . GLU A 1 512 ? -16.523 20.469 -22.136 1.00 44.36 489 GLU A C 1
ATOM 3492 O O . GLU A 1 512 ? -17.187 19.675 -22.789 1.00 43.03 489 GLU A O 1
ATOM 3498 N N . LYS A 1 513 ? -15.512 21.173 -22.658 1.00 45.29 490 LYS A N 1
ATOM 3499 C CA . LYS A 1 513 ? -15.101 21.050 -24.051 1.00 45.80 490 LYS A CA 1
ATOM 3500 C C . LYS A 1 513 ? -14.546 19.656 -24.339 1.00 46.60 490 LYS A C 1
ATOM 3501 O O . LYS A 1 513 ? -14.763 19.101 -25.414 1.00 46.98 490 LYS A O 1
ATOM 3507 N N . TRP A 1 514 ? -13.813 19.110 -23.368 1.00 46.64 491 TRP A N 1
ATOM 3508 C CA . TRP A 1 514 ? -13.183 17.814 -23.514 1.00 44.55 491 TRP A CA 1
ATOM 3509 C C . TRP A 1 514 ? -14.272 16.765 -23.674 1.00 46.13 491 TRP A C 1
ATOM 3510 O O . TRP A 1 514 ? -14.202 15.968 -24.592 1.00 48.51 491 TRP A O 1
ATOM 3521 N N . GLU A 1 515 ? -15.292 16.804 -22.808 1.00 45.94 492 GLU A N 1
ATOM 3522 C CA . GLU A 1 515 ? -16.363 15.818 -22.855 1.00 53.32 492 GLU A CA 1
ATOM 3523 C C . GLU A 1 515 ? -17.136 15.898 -24.176 1.00 55.47 492 GLU A C 1
ATOM 3524 O O . GLU A 1 515 ? -17.767 14.922 -24.567 1.00 60.54 492 GLU A O 1
ATOM 3530 N N . ALA A 1 516 ? -17.051 17.045 -24.866 1.00 56.19 493 ALA A N 1
ATOM 3531 C CA . ALA A 1 516 ? -17.771 17.299 -26.104 1.00 52.43 493 ALA A CA 1
ATOM 3532 C C . ALA A 1 516 ? -16.869 17.121 -27.333 1.00 56.98 493 ALA A C 1
ATOM 3533 O O . ALA A 1 516 ? -17.315 17.318 -28.464 1.00 52.50 493 ALA A O 1
ATOM 3535 N N . GLY A 1 517 ? -15.595 16.758 -27.116 1.00 55.38 494 GLY A N 1
ATOM 3536 C CA . GLY A 1 517 ? -14.645 16.572 -28.206 1.00 48.13 494 GLY A CA 1
ATOM 3537 C C . GLY A 1 517 ? -14.333 17.860 -28.966 1.00 49.39 494 GLY A C 1
ATOM 3538 O O . GLY A 1 517 ? -13.966 17.816 -30.135 1.00 52.29 494 GLY A O 1
ATOM 3539 N N . SER A 1 518 ? -14.456 19.014 -28.301 1.00 49.08 495 SER A N 1
ATOM 3540 C CA . SER A 1 518 ? -14.115 20.285 -28.922 1.00 46.07 495 SER A CA 1
ATOM 3541 C C . SER A 1 518 ? -12.631 20.598 -28.696 1.00 48.30 495 SER A C 1
ATOM 3542 O O . SER A 1 518 ? -12.006 20.014 -27.814 1.00 51.49 495 SER A O 1
ATOM 3545 N N . ASP A 1 519 ? -12.062 21.493 -29.519 1.00 44.04 496 ASP A N 1
ATOM 3546 C CA . ASP A 1 519 ? -10.646 21.831 -29.469 1.00 48.45 496 ASP A CA 1
ATOM 3547 C C . ASP A 1 519 ? -10.348 22.620 -28.192 1.00 47.37 496 ASP A C 1
ATOM 3548 O O . ASP A 1 519 ? -11.098 23.523 -27.833 1.00 42.64 496 ASP A O 1
ATOM 3553 N N . ILE A 1 520 ? -9.249 22.276 -27.507 1.00 44.78 497 ILE A N 1
ATOM 3554 C CA . ILE A 1 520 ? -8.997 22.835 -26.187 1.00 44.15 497 ILE A CA 1
ATOM 3555 C C . ILE A 1 520 ? -7.617 23.479 -26.153 1.00 43.23 497 ILE A C 1
ATOM 3556 O O . ILE A 1 520 ? -7.053 23.645 -25.077 1.00 39.97 497 ILE A O 1
ATOM 3561 N N . SER A 1 521 ? -7.122 23.868 -27.334 1.00 42.64 498 SER A N 1
ATOM 3562 C CA . SER A 1 521 ? -5.776 24.381 -27.545 1.00 44.37 498 SER A CA 1
ATOM 3563 C C . SER A 1 521 ? -5.512 25.638 -26.729 1.00 39.60 498 SER A C 1
ATOM 3564 O O . SER A 1 521 ? -4.440 25.766 -26.153 1.00 41.23 498 SER A O 1
ATOM 3567 N N . LEU A 1 522 ? -6.464 26.572 -26.738 1.00 37.05 499 LEU A N 1
ATOM 3568 C CA . LEU A 1 522 ? -6.299 27.832 -26.034 1.00 37.60 499 LEU A CA 1
ATOM 3569 C C . LEU A 1 522 ? -6.171 27.587 -24.525 1.00 34.91 499 LEU A C 1
ATOM 3570 O O . LEU A 1 522 ? -5.341 28.202 -23.871 1.00 40.47 499 LEU A O 1
ATOM 3575 N N . GLU A 1 523 ? -6.984 26.678 -23.982 1.00 34.98 500 GLU A N 1
ATOM 3576 C CA . GLU A 1 523 ? -6.963 26.326 -22.569 1.00 36.32 500 GLU A CA 1
ATOM 3577 C C . GLU A 1 523 ? -5.669 25.604 -22.215 1.00 33.87 500 GLU A C 1
ATOM 3578 O O . GLU A 1 523 ? -5.029 25.944 -21.225 1.00 33.49 500 GLU A O 1
ATOM 3584 N N . LEU A 1 524 ? -5.278 24.619 -23.035 1.00 31.69 501 LEU A N 1
ATOM 3585 C CA . LEU A 1 524 ? -4.027 23.906 -22.814 1.00 36.43 501 LEU A CA 1
ATOM 3586 C C . LEU A 1 524 ? -2.853 24.883 -22.824 1.00 37.72 501 LEU A C 1
ATOM 3587 O O . LEU A 1 524 ? -1.958 24.816 -21.974 1.00 36.67 501 LEU A O 1
ATOM 3592 N N . SER A 1 525 ? -2.884 25.802 -23.792 1.00 34.29 502 SER A N 1
ATOM 3593 C CA . SER A 1 525 ? -1.885 26.850 -23.899 1.00 37.30 502 SER A CA 1
ATOM 3594 C C . SER A 1 525 ? -1.869 27.708 -22.635 1.00 36.13 502 SER A C 1
ATOM 3595 O O . SER A 1 525 ? -0.803 27.999 -22.119 1.00 35.89 502 SER A O 1
ATOM 3598 N N . ASN A 1 526 ? -3.055 28.099 -22.144 1.00 36.98 503 ASN A N 1
ATOM 3599 C CA . ASN A 1 526 ? -3.186 28.941 -20.964 1.00 36.97 503 ASN A CA 1
ATOM 3600 C C . ASN A 1 526 ? -2.628 28.204 -19.750 1.00 34.32 503 ASN A C 1
ATOM 3601 O O . ASN A 1 526 ? -1.832 28.765 -19.008 1.00 30.71 503 ASN A O 1
ATOM 3606 N N . LEU A 1 527 ? -3.031 26.934 -19.591 1.00 31.87 504 LEU A N 1
ATOM 3607 C CA . LEU A 1 527 ? -2.577 26.117 -18.481 1.00 34.11 504 LEU A CA 1
ATOM 3608 C C . LEU A 1 527 ? -1.066 25.924 -18.541 1.00 33.66 504 LEU A C 1
ATOM 3609 O O . LEU A 1 527 ? -0.398 26.028 -17.515 1.00 35.43 504 LEU A O 1
ATOM 3614 N N . GLN A 1 528 ? -0.520 25.703 -19.745 1.00 33.79 505 GLN A N 1
ATOM 3615 C CA . GLN A 1 528 ? 0.911 25.454 -19.895 1.00 32.26 505 GLN A CA 1
ATOM 3616 C C . GLN A 1 528 ? 1.748 26.648 -19.441 1.00 31.81 505 GLN A C 1
ATOM 3617 O O . GLN A 1 528 ? 2.826 26.464 -18.866 1.00 29.22 505 GLN A O 1
ATOM 3623 N N A ASN A 1 529 ? 1.278 27.862 -19.751 0.58 30.59 506 ASN A N 1
ATOM 3624 N N B ASN A 1 529 ? 1.247 27.856 -19.724 0.42 30.86 506 ASN A N 1
ATOM 3625 C CA A ASN A 1 529 ? 1.939 29.077 -19.295 0.58 32.15 506 ASN A CA 1
ATOM 3626 C CA B ASN A 1 529 ? 1.877 29.106 -19.324 0.42 31.98 506 ASN A CA 1
ATOM 3627 C C A ASN A 1 529 ? 1.955 29.116 -17.765 0.58 31.55 506 ASN A C 1
ATOM 3628 C C B ASN A 1 529 ? 1.912 29.211 -17.796 0.42 31.62 506 ASN A C 1
ATOM 3629 O O A ASN A 1 529 ? 2.986 29.396 -17.157 0.58 33.78 506 ASN A O 1
ATOM 3630 O O B ASN A 1 529 ? 2.920 29.618 -17.223 0.42 32.88 506 ASN A O 1
ATOM 3639 N N . GLU A 1 530 ? 0.800 28.862 -17.141 1.00 31.29 507 GLU A N 1
ATOM 3640 C CA . GLU A 1 530 ? 0.735 28.868 -15.680 1.00 32.91 507 GLU A CA 1
ATOM 3641 C C . GLU A 1 530 ? 1.737 27.872 -15.082 1.00 29.59 507 GLU A C 1
ATOM 3642 O O . GLU A 1 530 ? 2.535 28.240 -14.227 1.00 31.26 507 GLU A O 1
ATOM 3648 N N . PHE A 1 531 ? 1.732 26.630 -15.592 1.00 31.55 508 PHE A N 1
ATOM 3649 C CA . PHE A 1 531 ? 2.526 25.539 -15.049 1.00 31.77 508 PHE A CA 1
ATOM 3650 C C . PHE A 1 531 ? 4.014 25.823 -15.238 1.00 30.41 508 PHE A C 1
ATOM 3651 O O . PHE A 1 531 ? 4.825 25.440 -14.389 1.00 26.67 508 PHE A O 1
ATOM 3659 N N . SER A 1 532 ? 4.373 26.509 -16.334 1.00 30.23 509 SER A N 1
ATOM 3660 C CA . SER A 1 532 ? 5.774 26.843 -16.550 1.00 33.04 509 SER A CA 1
ATOM 3661 C C . SER A 1 532 ? 6.230 27.886 -15.529 1.00 32.54 509 SER A C 1
ATOM 3662 O O . SER A 1 532 ? 7.377 27.867 -15.103 1.00 30.76 509 SER A O 1
ATOM 3665 N N . LYS A 1 533 ? 5.344 28.811 -15.155 1.00 32.77 510 LYS A N 1
ATOM 3666 C CA . LYS A 1 533 ? 5.735 29.812 -14.172 1.00 31.52 510 LYS A CA 1
ATOM 3667 C C . LYS A 1 533 ? 5.916 29.128 -12.820 1.00 29.86 510 LYS A C 1
ATOM 3668 O O . LYS A 1 533 ? 6.855 29.440 -12.105 1.00 29.73 510 LYS A O 1
ATOM 3674 N N . MET A 1 534 ? 5.045 28.158 -12.520 1.00 30.05 511 MET A N 1
ATOM 3675 C CA . MET A 1 534 ? 5.088 27.405 -11.277 1.00 30.74 511 MET A CA 1
ATOM 3676 C C . MET A 1 534 ? 6.417 26.661 -11.173 1.00 31.19 511 MET A C 1
ATOM 3677 O O . MET A 1 534 ? 7.002 26.574 -10.092 1.00 29.54 511 MET A O 1
ATOM 3682 N N . VAL A 1 535 ? 6.891 26.131 -12.307 1.00 30.63 512 VAL A N 1
ATOM 3683 C CA . VAL A 1 535 ? 8.176 25.445 -12.329 1.00 31.57 512 VAL A CA 1
ATOM 3684 C C . VAL A 1 535 ? 9.305 26.406 -11.954 1.00 30.47 512 VAL A C 1
ATOM 3685 O O . VAL A 1 535 ? 10.220 26.014 -11.236 1.00 31.67 512 VAL A O 1
ATOM 3689 N N . GLN A 1 536 ? 9.237 27.654 -12.428 1.00 32.62 513 GLN A N 1
ATOM 3690 C CA . GLN A 1 536 ? 10.385 28.556 -12.371 1.00 32.18 513 GLN A CA 1
ATOM 3691 C C . GLN A 1 536 ? 10.460 29.371 -11.078 1.00 30.17 513 GLN A C 1
ATOM 3692 O O . GLN A 1 536 ? 11.547 29.793 -10.688 1.00 27.05 513 GLN A O 1
ATOM 3698 N N . VAL A 1 537 ? 9.322 29.706 -10.459 1.00 27.66 514 VAL A N 1
ATOM 3699 C CA . VAL A 1 537 ? 9.407 30.721 -9.416 1.00 28.77 514 VAL A CA 1
ATOM 3700 C C . VAL A 1 537 ? 10.100 30.216 -8.143 1.00 26.15 514 VAL A C 1
ATOM 3701 O O . VAL A 1 537 ? 10.769 31.009 -7.499 1.00 26.24 514 VAL A O 1
ATOM 3705 N N . PRO A 1 538 ? 10.023 28.919 -7.731 1.00 26.70 515 PRO A N 1
ATOM 3706 C CA . PRO A 1 538 ? 10.676 28.464 -6.498 1.00 26.57 515 PRO A CA 1
ATOM 3707 C C . PRO A 1 538 ? 12.179 28.754 -6.422 1.00 27.52 515 PRO A C 1
ATOM 3708 O O . PRO A 1 538 ? 12.635 29.390 -5.477 1.00 27.06 515 PRO A O 1
ATOM 3712 N N . ASN A 1 539 ? 12.926 28.367 -7.461 1.00 26.79 516 ASN A N 1
ATOM 3713 C CA . ASN A 1 539 ? 14.354 28.642 -7.523 1.00 27.46 516 ASN A CA 1
ATOM 3714 C C . ASN A 1 539 ? 14.612 30.138 -7.447 1.00 29.05 516 ASN A C 1
ATOM 3715 O O . ASN A 1 539 ? 15.567 30.566 -6.777 1.00 24.76 516 ASN A O 1
ATOM 3720 N N . LYS A 1 540 ? 13.784 30.930 -8.160 1.00 28.06 517 LYS A N 1
ATOM 3721 C CA . LYS A 1 540 ? 14.046 32.363 -8.169 1.00 29.71 517 LYS A CA 1
ATOM 3722 C C . LYS A 1 540 ? 13.795 32.947 -6.780 1.00 29.80 517 LYS A C 1
ATOM 3723 O O . LYS A 1 540 ? 14.530 33.833 -6.337 1.00 30.08 517 LYS A O 1
ATOM 3729 N N . LEU A 1 541 ? 12.726 32.479 -6.110 1.00 28.24 518 LEU A N 1
ATOM 3730 C CA . LEU A 1 541 ? 12.465 32.941 -4.755 1.00 29.67 518 LEU A CA 1
ATOM 3731 C C . LEU A 1 541 ? 13.540 32.432 -3.792 1.00 29.30 518 LEU A C 1
ATOM 3732 O O . LEU A 1 541 ? 13.964 33.170 -2.908 1.00 28.32 518 LEU A O 1
ATOM 3737 N N . ARG A 1 542 ? 13.991 31.179 -3.966 1.00 26.32 519 ARG A N 1
ATOM 3738 C CA . ARG A 1 542 ? 14.966 30.649 -3.022 1.00 28.59 519 ARG A CA 1
ATOM 3739 C C . ARG A 1 542 ? 16.270 31.435 -3.159 1.00 31.45 519 ARG A C 1
ATOM 3740 O O . ARG A 1 542 ? 16.984 31.684 -2.183 1.00 32.54 519 ARG A O 1
ATOM 3748 N N . SER A 1 543 ? 16.518 31.908 -4.376 1.00 29.98 520 SER A N 1
ATOM 3749 C CA . SER A 1 543 ? 17.726 32.657 -4.651 1.00 34.04 520 SER A CA 1
ATOM 3750 C C . SER A 1 543 ? 17.652 34.114 -4.178 1.00 36.22 520 SER A C 1
ATOM 3751 O O . SER A 1 543 ? 18.650 34.637 -3.681 1.00 36.72 520 SER A O 1
ATOM 3754 N N . ASN A 1 544 ? 16.496 34.782 -4.327 1.00 35.29 521 ASN A N 1
ATOM 3755 C CA . ASN A 1 544 ? 16.459 36.241 -4.274 1.00 33.47 521 ASN A CA 1
ATOM 3756 C C . ASN A 1 544 ? 15.549 36.796 -3.180 1.00 35.47 521 ASN A C 1
ATOM 3757 O O . ASN A 1 544 ? 15.581 37.989 -2.924 1.00 37.40 521 ASN A O 1
ATOM 3762 N N . LEU A 1 545 ? 14.707 35.979 -2.548 1.00 31.69 522 LEU A N 1
ATOM 3763 C CA . LEU A 1 545 ? 13.828 36.565 -1.544 1.00 32.79 522 LEU A CA 1
ATOM 3764 C C . LEU A 1 545 ? 14.653 37.050 -0.348 1.00 32.24 522 LEU A C 1
ATOM 3765 O O . LEU A 1 545 ? 15.354 36.259 0.288 1.00 31.97 522 LEU A O 1
ATOM 3770 N N . GLU A 1 546 ? 14.548 38.348 -0.021 1.00 34.70 523 GLU A N 1
ATOM 3771 C CA . GLU A 1 546 ? 15.408 38.953 0.993 1.00 33.63 523 GLU A CA 1
ATOM 3772 C C . GLU A 1 546 ? 15.028 38.492 2.397 1.00 33.31 523 GLU A C 1
ATOM 3773 O O . GLU A 1 546 ? 15.883 38.367 3.263 1.00 35.40 523 GLU A O 1
ATOM 3775 N N . ASN A 1 547 ? 13.737 38.274 2.636 1.00 31.34 524 ASN A N 1
ATOM 3776 C CA . ASN A 1 547 ? 13.270 37.843 3.944 1.00 30.75 524 ASN A CA 1
ATOM 3777 C C . ASN A 1 547 ? 13.518 36.340 4.084 1.00 29.95 524 ASN A C 1
ATOM 3778 O O . ASN A 1 547 ? 12.753 35.539 3.556 1.00 31.29 524 ASN A O 1
ATOM 3783 N N . LYS A 1 548 ? 14.570 35.958 4.822 1.00 28.86 525 LYS A N 1
ATOM 3784 C CA . LYS A 1 548 ? 14.976 34.563 4.906 1.00 30.77 525 LYS A CA 1
ATOM 3785 C C . LYS A 1 548 ? 14.149 33.767 5.924 1.00 31.21 525 LYS A C 1
ATOM 3786 O O . LYS A 1 548 ? 14.027 32.548 5.793 1.00 31.20 525 LYS A O 1
ATOM 3792 N N . ALA A 1 549 ? 13.622 34.409 6.976 1.00 27.43 526 ALA A N 1
ATOM 3793 C CA . ALA A 1 549 ? 12.693 33.674 7.833 1.00 27.64 526 ALA A CA 1
ATOM 3794 C C . ALA A 1 549 ? 11.476 33.256 7.010 1.00 27.69 526 ALA A C 1
ATOM 3795 O O . ALA A 1 549 ? 10.978 32.134 7.128 1.00 29.51 526 ALA A O 1
ATOM 3797 N N . LEU A 1 550 ? 11.014 34.168 6.146 1.00 27.36 527 LEU A N 1
ATOM 3798 C CA . LEU A 1 550 ? 9.872 33.877 5.298 1.00 27.36 527 LEU A CA 1
ATOM 3799 C C . LEU A 1 550 ? 10.216 32.731 4.340 1.00 26.69 527 LEU A C 1
ATOM 3800 O O . LEU A 1 550 ? 9.446 31.797 4.173 1.00 28.99 527 LEU A O 1
ATOM 3805 N N . LEU A 1 551 ? 11.383 32.805 3.705 1.00 27.94 528 LEU A N 1
ATOM 3806 C CA . LEU A 1 551 ? 11.802 31.770 2.769 1.00 28.13 528 LEU A CA 1
ATOM 3807 C C . LEU A 1 551 ? 11.837 30.405 3.460 1.00 28.47 528 LEU A C 1
ATOM 3808 O O . LEU A 1 551 ? 11.298 29.429 2.935 1.00 28.43 528 LEU A O 1
ATOM 3813 N N . ASN A 1 552 ? 12.421 30.351 4.664 1.00 25.19 529 ASN A N 1
ATOM 3814 C CA . ASN A 1 552 ? 12.504 29.110 5.415 1.00 25.11 529 ASN A CA 1
ATOM 3815 C C . ASN A 1 552 ? 11.120 28.568 5.776 1.00 27.33 529 ASN A C 1
ATOM 3816 O O . ASN A 1 552 ? 10.908 27.359 5.758 1.00 27.99 529 ASN A O 1
ATOM 3821 N N . GLN A 1 553 ? 10.171 29.452 6.129 1.00 29.25 530 GLN A N 1
ATOM 3822 C CA . GLN A 1 553 ? 8.848 28.992 6.535 1.00 27.24 530 GLN A CA 1
ATOM 3823 C C . GLN A 1 553 ? 8.139 28.315 5.357 1.00 26.91 530 GLN A C 1
ATOM 3824 O O . GLN A 1 553 ? 7.349 27.393 5.542 1.00 23.78 530 GLN A O 1
ATOM 3830 N N . LEU A 1 554 ? 8.456 28.771 4.143 1.00 26.60 531 LEU A N 1
ATOM 3831 C CA . LEU A 1 554 ? 7.750 28.399 2.925 1.00 26.21 531 LEU A CA 1
ATOM 3832 C C . LEU A 1 554 ? 8.497 27.335 2.114 1.00 27.54 531 LEU A C 1
ATOM 3833 O O . LEU A 1 554 ? 8.000 26.872 1.086 1.00 27.13 531 LEU A O 1
ATOM 3838 N N . ASP A 1 555 ? 9.695 26.942 2.545 1.00 27.81 532 ASP A N 1
ATOM 3839 C CA . ASP A 1 555 ? 10.564 26.186 1.639 1.00 29.85 532 ASP A CA 1
ATOM 3840 C C . ASP A 1 555 ? 9.938 24.886 1.151 1.00 27.33 532 ASP A C 1
ATOM 3841 O O . ASP A 1 555 ? 10.053 24.598 -0.035 1.00 29.75 532 ASP A O 1
ATOM 3846 N N . SER A 1 556 ? 9.327 24.090 2.039 1.00 29.04 533 SER A N 1
ATOM 3847 C CA . SER A 1 556 ? 8.662 22.858 1.616 1.00 31.80 533 SER A CA 1
ATOM 3848 C C . SER A 1 556 ? 7.522 23.129 0.628 1.00 32.80 533 SER A C 1
ATOM 3849 O O . SER A 1 556 ? 7.308 22.345 -0.312 1.00 30.74 533 SER A O 1
ATOM 3852 N N . HIS A 1 557 ? 6.787 24.230 0.859 1.00 28.60 534 HIS A N 1
ATOM 3853 C CA . HIS A 1 557 ? 5.694 24.631 -0.023 1.00 26.50 534 HIS A CA 1
ATOM 3854 C C . HIS A 1 557 ? 6.222 24.944 -1.420 1.00 25.17 534 HIS A C 1
ATOM 3855 O O . HIS A 1 557 ? 5.617 24.535 -2.401 1.00 24.81 534 HIS A O 1
ATOM 3862 N N . LEU A 1 558 ? 7.336 25.674 -1.487 1.00 21.88 535 LEU A N 1
ATOM 3863 C CA . LEU A 1 558 ? 7.926 26.071 -2.752 1.00 26.69 535 LEU A CA 1
ATOM 3864 C C . LEU A 1 558 ? 8.401 24.844 -3.539 1.00 27.53 535 LEU A C 1
ATOM 3865 O O . LEU A 1 558 ? 8.268 24.809 -4.754 1.00 29.00 535 LEU A O 1
ATOM 3870 N N . SER A 1 559 ? 8.986 23.855 -2.848 1.00 27.71 536 SER A N 1
ATOM 3871 C CA . SER A 1 559 ? 9.482 22.645 -3.484 1.00 28.14 536 SER A CA 1
ATOM 3872 C C . SER A 1 559 ? 8.321 21.858 -4.070 1.00 27.18 536 SER A C 1
ATOM 3873 O O . SER A 1 559 ? 8.429 21.356 -5.184 1.00 25.73 536 SER A O 1
ATOM 3876 N N . LYS A 1 560 ? 7.238 21.734 -3.289 1.00 24.29 537 LYS A N 1
ATOM 3877 C CA . LYS A 1 560 ? 6.046 21.045 -3.746 1.00 25.56 537 LYS A CA 1
ATOM 3878 C C . LYS A 1 560 ? 5.458 21.784 -4.949 1.00 26.39 537 LYS A C 1
ATOM 3879 O O . LYS A 1 560 ? 4.983 21.144 -5.892 1.00 26.19 537 LYS A O 1
ATOM 3885 N N . PHE A 1 561 ? 5.541 23.119 -4.929 1.00 25.63 538 PHE A N 1
ATOM 3886 C CA . PHE A 1 561 ? 4.948 23.952 -5.973 1.00 28.78 538 PHE A CA 1
ATOM 3887 C C . PHE A 1 561 ? 5.635 23.684 -7.312 1.00 28.84 538 PHE A C 1
ATOM 3888 O O . PHE A 1 561 ? 4.981 23.635 -8.339 1.00 28.95 538 PHE A O 1
ATOM 3896 N N . GLU A 1 562 ? 6.958 23.503 -7.276 1.00 30.81 539 GLU A N 1
ATOM 3897 C CA . GLU A 1 562 ? 7.739 23.191 -8.463 1.00 31.77 539 GLU A CA 1
ATOM 3898 C C . GLU A 1 562 ? 7.285 21.870 -9.076 1.00 30.04 539 GLU A C 1
ATOM 3899 O O . GLU A 1 562 ? 7.164 21.782 -10.293 1.00 32.55 539 GLU A O 1
ATOM 3905 N N . ILE A 1 563 ? 7.045 20.856 -8.236 1.00 27.24 540 ILE A N 1
ATOM 3906 C CA . ILE A 1 563 ? 6.579 19.543 -8.672 1.00 26.21 540 ILE A CA 1
ATOM 3907 C C . ILE A 1 563 ? 5.167 19.624 -9.269 1.00 28.18 540 ILE A C 1
ATOM 3908 O O . ILE A 1 563 ? 4.893 18.944 -10.266 1.00 26.59 540 ILE A O 1
ATOM 3913 N N . TYR A 1 564 ? 4.255 20.398 -8.642 1.00 23.49 541 TYR A N 1
ATOM 3914 C CA . TYR A 1 564 ? 2.948 20.651 -9.233 1.00 26.43 541 TYR A CA 1
ATOM 3915 C C . TYR A 1 564 ? 3.111 21.219 -10.648 1.00 26.49 541 TYR A C 1
ATOM 3916 O O . TYR A 1 564 ? 2.420 20.787 -11.560 1.00 26.91 541 TYR A O 1
ATOM 3925 N N . GLY A 1 565 ? 4.021 22.183 -10.827 1.00 26.91 542 GLY A N 1
ATOM 3926 C CA . GLY A 1 565 ? 4.269 22.735 -12.155 1.00 29.14 542 GLY A CA 1
ATOM 3927 C C . GLY A 1 565 ? 4.559 21.635 -13.183 1.00 31.66 542 GLY A C 1
ATOM 3928 O O . GLY A 1 565 ? 3.916 21.546 -14.238 1.00 28.51 542 GLY A O 1
ATOM 3929 N N . ASN A 1 566 ? 5.515 20.769 -12.826 1.00 31.75 543 ASN A N 1
ATOM 3930 C CA . ASN A 1 566 ? 5.950 19.658 -13.660 1.00 31.95 543 ASN A CA 1
ATOM 3931 C C . ASN A 1 566 ? 4.818 18.661 -13.876 1.00 33.58 543 ASN A C 1
ATOM 3932 O O . ASN A 1 566 ? 4.642 18.161 -14.990 1.00 34.45 543 ASN A O 1
ATOM 3937 N N . ALA A 1 567 ? 4.035 18.394 -12.818 1.00 31.27 544 ALA A N 1
ATOM 3938 C CA . ALA A 1 567 ? 2.938 17.449 -12.947 1.00 27.97 544 ALA A CA 1
ATOM 3939 C C . ALA A 1 567 ? 1.888 18.028 -13.892 1.00 29.43 544 ALA A C 1
ATOM 3940 O O . ALA A 1 567 ? 1.276 17.294 -14.678 1.00 31.31 544 ALA A O 1
ATOM 3942 N N . GLY A 1 568 ? 1.688 19.354 -13.820 1.00 29.60 545 GLY A N 1
ATOM 3943 C CA . GLY A 1 568 ? 0.711 20.009 -14.677 1.00 29.14 545 GLY A CA 1
ATOM 3944 C C . GLY A 1 568 ? 1.149 19.962 -16.145 1.00 28.29 545 GLY A C 1
ATOM 3945 O O . GLY A 1 568 ? 0.348 19.660 -17.018 1.00 29.11 545 GLY A O 1
ATOM 3946 N N . LEU A 1 569 ? 2.427 20.254 -16.403 1.00 28.83 546 LEU A N 1
ATOM 3947 C CA . LEU A 1 569 ? 2.994 20.142 -17.746 1.00 32.53 546 LEU A CA 1
ATOM 3948 C C . LEU A 1 569 ? 2.818 18.724 -18.300 1.00 35.00 546 LEU A C 1
ATOM 3949 O O . LEU A 1 569 ? 2.457 18.572 -19.468 1.00 32.13 546 LEU A O 1
ATOM 3954 N N . LYS A 1 570 ? 3.031 17.699 -17.453 1.00 33.27 547 LYS A N 1
ATOM 3955 C CA . LYS A 1 570 ? 2.875 16.311 -17.872 1.00 33.42 547 LYS A CA 1
ATOM 3956 C C . LYS A 1 570 ? 1.408 15.988 -18.163 1.00 34.58 547 LYS A C 1
ATOM 3957 O O . LYS A 1 570 ? 1.116 15.277 -19.122 1.00 31.09 547 LYS A O 1
ATOM 3963 N N . SER A 1 571 ? 0.487 16.525 -17.347 1.00 33.43 548 SER A N 1
ATOM 3964 C CA . SER A 1 571 ? -0.931 16.281 -17.553 1.00 32.48 548 SER A CA 1
ATOM 3965 C C . SER A 1 571 ? -1.381 16.825 -18.910 1.00 31.66 548 SER A C 1
ATOM 3966 O O . SER A 1 571 ? -2.206 16.194 -19.577 1.00 29.64 548 SER A O 1
ATOM 3969 N N A ILE A 1 572 ? -0.803 17.971 -19.300 0.36 31.36 549 ILE A N 1
ATOM 3970 N N B ILE A 1 572 ? -0.858 17.989 -19.309 0.64 31.30 549 ILE A N 1
ATOM 3971 C CA A ILE A 1 572 ? -1.066 18.651 -20.560 0.36 32.68 549 ILE A CA 1
ATOM 3972 C CA B ILE A 1 572 ? -1.201 18.544 -20.609 0.64 33.34 549 ILE A CA 1
ATOM 3973 C C A ILE A 1 572 ? -0.625 17.760 -21.722 0.36 34.90 549 ILE A C 1
ATOM 3974 C C B ILE A 1 572 ? -0.724 17.569 -21.686 0.64 35.48 549 ILE A C 1
ATOM 3975 O O A ILE A 1 572 ? -1.294 17.699 -22.752 0.36 34.45 549 ILE A O 1
ATOM 3976 O O B ILE A 1 572 ? -1.477 17.236 -22.603 0.64 33.81 549 ILE A O 1
ATOM 3985 N N . GLU A 1 573 ? 0.513 17.082 -21.540 1.00 36.28 550 GLU A N 1
ATOM 3986 C CA . GLU A 1 573 ? 1.070 16.166 -22.526 1.00 40.68 550 GLU A CA 1
ATOM 3987 C C . GLU A 1 573 ? 0.177 14.938 -22.673 1.00 39.92 550 GLU A C 1
ATOM 3988 O O . GLU A 1 573 ? -0.076 14.516 -23.798 1.00 39.13 550 GLU A O 1
ATOM 3994 N N . ILE A 1 574 ? -0.312 14.401 -21.541 1.00 37.81 551 ILE A N 1
ATOM 3995 C CA . ILE A 1 574 ? -1.166 13.216 -21.520 1.00 33.57 551 ILE A CA 1
ATOM 3996 C C . ILE A 1 574 ? -2.439 13.512 -22.306 1.00 36.74 551 ILE A C 1
ATOM 3997 O O . ILE A 1 574 ? -2.854 12.690 -23.127 1.00 36.38 551 ILE A O 1
ATOM 4002 N N . LEU A 1 575 ? -3.050 14.679 -22.046 1.00 34.01 552 LEU A N 1
ATOM 4003 C CA . LEU A 1 575 ? -4.230 15.108 -22.790 1.00 35.24 552 LEU A CA 1
ATOM 4004 C C . LEU A 1 575 ? -3.919 15.199 -24.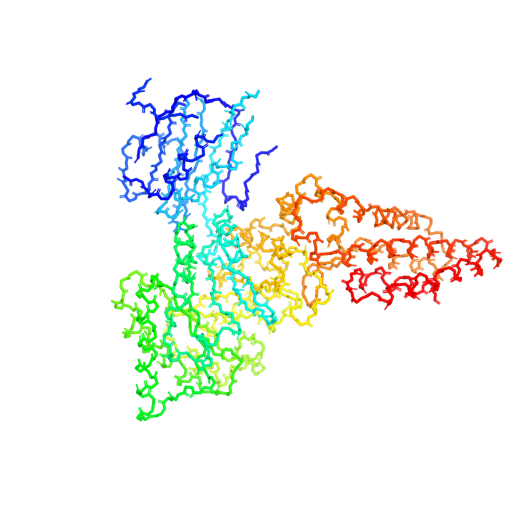292 1.00 37.62 552 LEU A C 1
ATOM 4005 O O . LEU A 1 575 ? -4.730 14.797 -25.127 1.00 35.89 552 LEU A O 1
ATOM 4010 N N . GLN A 1 576 ? -2.765 15.771 -24.638 1.00 36.00 553 GLN A N 1
ATOM 4011 C CA . GLN A 1 576 ? -2.399 15.966 -26.032 1.00 39.97 553 GLN A CA 1
ATOM 4012 C C . GLN A 1 576 ? -2.209 14.622 -26.733 1.00 42.92 553 GLN A C 1
ATOM 4013 O O . GLN A 1 576 ? -2.592 14.495 -27.886 1.00 42.59 553 GLN A O 1
ATOM 4019 N N . ASP A 1 577 ? -1.588 13.652 -26.040 1.00 39.80 554 ASP A N 1
ATOM 4020 C CA . ASP A 1 577 ? -1.393 12.297 -26.530 1.00 42.73 554 ASP A CA 1
ATOM 4021 C C . ASP A 1 577 ? -2.724 11.666 -26.925 1.00 48.78 554 ASP A C 1
ATOM 4022 O O . ASP A 1 577 ? -2.783 10.943 -27.920 1.00 51.70 554 ASP A O 1
ATOM 4027 N N . ILE A 1 578 ? -3.774 11.919 -26.130 1.00 47.30 555 ILE A N 1
ATOM 4028 C CA . ILE A 1 578 ? -5.086 11.339 -26.369 1.00 45.57 555 ILE A CA 1
ATOM 4029 C C . ILE A 1 578 ? -5.693 11.958 -27.627 1.00 51.53 555 ILE A C 1
ATOM 4030 O O . ILE A 1 578 ? -6.258 11.242 -28.450 1.00 54.62 555 ILE A O 1
ATOM 4035 N N . VAL A 1 579 ? -5.550 13.281 -27.779 1.00 49.74 556 VAL A N 1
ATOM 4036 C CA . VAL A 1 579 ? -6.014 13.987 -28.965 1.00 53.49 556 VAL A CA 1
ATOM 4037 C C . VAL A 1 579 ? -5.285 13.455 -30.206 1.00 56.56 556 VAL A C 1
ATOM 4038 O O . VAL A 1 579 ? -5.919 13.238 -31.230 1.00 57.23 556 VAL A O 1
ATOM 4042 N N . ASN A 1 580 ? -3.964 13.240 -30.110 1.00 53.30 557 ASN A N 1
ATOM 4043 C CA . ASN A 1 580 ? -3.145 12.755 -31.215 1.00 54.76 557 ASN A CA 1
ATOM 4044 C C . ASN A 1 580 ? -3.349 11.253 -31.454 1.00 57.12 557 ASN A C 1
ATOM 4045 O O . ASN A 1 580 ? -2.805 10.713 -32.414 1.00 60.90 557 ASN A O 1
ATOM 4050 N N . LYS A 1 581 ? -4.104 10.576 -30.574 1.00 56.82 558 LYS A N 1
ATOM 4051 C CA . LYS A 1 581 ? -4.332 9.135 -30.631 1.00 59.33 558 LYS A CA 1
ATOM 4052 C C . LYS A 1 581 ? -3.000 8.382 -30.732 1.00 68.25 558 LYS A C 1
ATOM 4053 O O . LYS A 1 581 ? -2.850 7.470 -31.547 1.00 70.24 558 LYS A O 1
ATOM 4055 N N . ASP A 1 582 ? -2.049 8.761 -29.864 1.00 64.56 559 ASP A N 1
ATOM 4056 C CA . ASP A 1 582 ? -0.674 8.287 -29.877 1.00 60.22 559 ASP A CA 1
ATOM 4057 C C . ASP A 1 582 ? -0.460 7.343 -28.695 1.00 58.97 559 ASP A C 1
ATOM 4058 O O . ASP A 1 582 ? 0.127 7.726 -27.682 1.00 62.90 559 ASP A O 1
ATOM 4063 N N . MET A 1 583 ? -0.907 6.092 -28.854 1.00 55.84 560 MET A N 1
ATOM 4064 C CA . MET A 1 583 ? -1.017 5.157 -27.746 1.00 56.98 560 MET A CA 1
ATOM 4065 C C . MET A 1 583 ? 0.331 5.002 -27.046 1.00 58.14 560 MET A C 1
ATOM 4066 O O . MET A 1 583 ? 0.391 4.885 -25.825 1.00 60.36 560 MET A O 1
ATOM 4068 N N . SER A 1 584 ? 1.415 5.030 -27.822 1.00 58.82 561 SER A N 1
ATOM 4069 C CA . SER A 1 584 ? 2.745 4.795 -27.283 1.00 62.86 561 SER A CA 1
ATOM 4070 C C . SER A 1 584 ? 3.190 5.956 -26.390 1.00 66.16 561 SER A C 1
ATOM 4071 O O . SER A 1 584 ? 3.702 5.733 -25.292 1.00 71.22 561 SER A O 1
ATOM 4074 N N . GLU A 1 585 ? 3.002 7.191 -26.877 1.00 62.74 562 GLU A N 1
ATOM 4075 C CA . GLU A 1 585 ? 3.416 8.388 -26.157 1.00 59.87 562 GLU A CA 1
ATOM 4076 C C . GLU A 1 585 ? 2.593 8.534 -24.881 1.00 52.37 562 GLU A C 1
ATOM 4077 O O . GLU A 1 585 ? 3.124 8.923 -23.847 1.00 48.59 562 GLU A O 1
ATOM 4083 N N . PHE A 1 586 ? 1.306 8.188 -24.977 1.00 49.22 563 PHE A N 1
ATOM 4084 C CA . PHE A 1 586 ? 0.356 8.246 -23.879 1.00 47.74 563 PHE A CA 1
ATOM 4085 C C . PHE A 1 586 ? 0.801 7.363 -22.720 1.00 50.28 563 PHE A C 1
ATOM 4086 O O . PHE A 1 586 ? 0.656 7.763 -21.567 1.00 53.17 563 PHE A O 1
ATOM 4094 N N . TRP A 1 587 ? 1.315 6.166 -23.029 1.00 54.46 564 TRP A N 1
ATOM 4095 C CA . TRP A 1 587 ? 1.677 5.190 -22.011 1.00 54.34 564 TRP A CA 1
ATOM 4096 C C . TRP A 1 587 ? 2.832 5.740 -21.188 1.00 46.71 564 TRP A C 1
ATOM 4097 O O . TRP A 1 587 ? 2.833 5.660 -19.962 1.00 49.94 564 TRP A O 1
ATOM 4099 N N . SER A 1 588 ? 3.813 6.287 -21.900 1.00 48.60 565 SER A N 1
ATOM 4100 C CA . SER A 1 588 ? 5.034 6.828 -21.329 1.00 45.53 565 SER A CA 1
ATOM 4101 C C . SER A 1 588 ? 4.732 8.032 -20.424 1.00 43.43 565 SER A C 1
ATOM 4102 O O . SER A 1 588 ? 5.204 8.097 -19.290 1.00 41.88 565 SER A O 1
ATOM 4105 N N . ASP A 1 589 ? 3.934 8.979 -20.933 1.00 41.80 566 ASP A N 1
ATOM 4106 C CA . ASP A 1 589 ? 3.618 10.211 -20.224 1.00 41.70 566 ASP A CA 1
ATOM 4107 C C . ASP A 1 589 ? 2.767 9.903 -18.997 1.00 38.62 566 ASP A C 1
ATOM 4108 O O . ASP A 1 589 ? 3.006 10.421 -17.913 1.00 45.84 566 ASP A O 1
ATOM 4113 N N . ASN A 1 590 ? 1.778 9.039 -19.186 1.00 39.49 567 ASN A N 1
ATOM 4114 C CA . ASN A 1 590 ? 0.953 8.553 -18.102 1.00 41.50 567 ASN A CA 1
ATOM 4115 C C . ASN A 1 590 ? 1.820 7.998 -16.973 1.00 45.25 567 ASN A C 1
ATOM 4116 O O . ASN A 1 590 ? 1.580 8.290 -15.806 1.00 48.15 567 ASN A O 1
ATOM 4121 N N . PHE A 1 591 ? 2.841 7.211 -17.332 1.00 47.81 568 PHE A N 1
ATOM 4122 C CA . PHE A 1 591 ? 3.758 6.616 -16.373 1.00 45.27 568 PHE A CA 1
ATOM 4123 C C . PHE A 1 591 ? 4.569 7.700 -15.660 1.00 41.75 568 PHE A C 1
ATOM 4124 O O . PHE A 1 591 ? 4.753 7.651 -14.447 1.00 39.12 568 PHE A O 1
ATOM 4132 N N . GLU A 1 592 ? 5.097 8.662 -16.414 1.00 36.10 569 GLU A N 1
ATOM 4133 C CA . GLU A 1 592 ? 5.828 9.748 -15.787 1.00 41.02 569 GLU A CA 1
ATOM 4134 C C . GLU A 1 592 ? 4.908 10.558 -14.865 1.00 37.82 569 GLU A C 1
ATOM 4135 O O . GLU A 1 592 ? 5.353 11.044 -13.833 1.00 40.67 569 GLU A O 1
ATOM 4141 N N . GLY A 1 593 ? 3.632 10.698 -15.244 1.00 37.67 570 GLY A N 1
ATOM 4142 C CA . GLY A 1 593 ? 2.668 11.482 -14.485 1.00 36.11 570 GLY A CA 1
ATOM 4143 C C . GLY A 1 593 ? 2.343 10.829 -13.147 1.00 37.91 570 GLY A C 1
ATOM 4144 O O . GLY A 1 593 ? 2.229 11.508 -12.119 1.00 35.90 570 GLY A O 1
ATOM 4145 N N . ILE A 1 594 ? 2.212 9.495 -13.166 1.00 39.57 571 ILE A N 1
ATOM 4146 C CA . ILE A 1 594 ? 1.965 8.758 -11.938 1.00 39.13 571 ILE A CA 1
ATOM 4147 C C . ILE A 1 594 ? 3.160 8.965 -11.003 1.00 37.74 571 ILE A C 1
ATOM 4148 O O . ILE A 1 594 ? 2.965 9.181 -9.811 1.00 38.12 571 ILE A O 1
ATOM 4153 N N . LYS A 1 595 ? 4.385 8.973 -11.543 1.00 36.58 572 LYS A N 1
ATOM 4154 C CA . LYS A 1 595 ? 5.565 9.161 -10.702 1.00 41.98 572 LYS A CA 1
ATOM 4155 C C . LYS A 1 595 ? 5.573 10.553 -10.070 1.00 39.91 572 LYS A C 1
ATOM 4156 O O . LYS A 1 595 ? 5.896 10.677 -8.896 1.00 37.23 572 LYS A O 1
ATOM 4162 N N . LEU A 1 596 ? 5.209 11.584 -10.847 1.00 37.43 573 LEU A N 1
ATOM 4163 C CA . LEU A 1 596 ? 5.127 12.946 -10.325 1.00 37.84 573 LEU A CA 1
ATOM 4164 C C . LEU A 1 596 ? 4.057 13.058 -9.242 1.00 32.76 573 LEU A C 1
ATOM 4165 O O . LEU A 1 596 ? 4.283 13.709 -8.232 1.00 33.95 573 LEU A O 1
ATOM 4170 N N . LEU A 1 597 ? 2.902 12.421 -9.453 1.00 34.68 574 LEU A N 1
ATOM 4171 C CA . LEU A 1 597 ? 1.863 12.386 -8.436 1.00 37.03 574 LEU A CA 1
ATOM 4172 C C . LEU A 1 597 ? 2.403 11.810 -7.132 1.00 38.30 574 LEU A C 1
ATOM 4173 O O . LEU A 1 597 ? 2.131 12.357 -6.060 1.00 37.47 574 LEU A O 1
ATOM 4178 N N . ARG A 1 598 ? 3.182 10.722 -7.239 1.00 40.75 575 ARG A N 1
ATOM 4179 C CA . ARG A 1 598 ? 3.797 10.103 -6.071 1.00 39.12 575 ARG A CA 1
ATOM 4180 C C . ARG A 1 598 ? 4.738 11.083 -5.377 1.00 34.62 575 ARG A C 1
ATOM 4181 O O . ARG A 1 598 ? 4.701 11.182 -4.157 1.00 37.64 575 ARG A O 1
ATOM 4189 N N . ASN A 1 599 ? 5.579 11.789 -6.136 1.00 29.85 576 ASN A N 1
ATOM 4190 C CA . ASN A 1 599 ? 6.463 12.783 -5.539 1.00 33.20 576 ASN A CA 1
ATOM 4191 C C . ASN A 1 599 ? 5.676 13.835 -4.738 1.00 35.13 576 ASN A C 1
ATOM 4192 O O . ASN A 1 599 ? 6.134 14.262 -3.686 1.00 38.15 576 ASN A O 1
ATOM 4197 N N . LEU A 1 600 ? 4.509 14.270 -5.244 1.00 35.33 577 LEU A N 1
ATOM 4198 C CA . LEU A 1 600 ? 3.666 15.294 -4.622 1.00 37.17 577 LEU A CA 1
ATOM 4199 C C . LEU A 1 600 ? 3.090 14.775 -3.309 1.00 34.76 577 LEU A C 1
ATOM 4200 O O . LEU A 1 600 ? 3.126 15.461 -2.298 1.00 37.99 577 LEU A O 1
ATOM 4205 N N . ASP A 1 601 ? 2.531 13.568 -3.361 1.00 36.80 578 ASP A N 1
ATOM 4206 C CA . ASP A 1 601 ? 1.904 12.924 -2.219 1.00 40.09 578 ASP A CA 1
ATOM 4207 C C . ASP A 1 601 ? 2.927 12.659 -1.120 1.00 42.31 578 ASP A C 1
ATOM 4208 O O . ASP A 1 601 ? 2.550 12.419 0.021 1.00 47.27 578 ASP A O 1
ATOM 4213 N N . GLY A 1 602 ? 4.217 12.721 -1.456 1.00 39.86 579 GLY A N 1
ATOM 4214 C CA . GLY A 1 602 ? 5.223 12.474 -0.442 1.00 38.52 579 GLY A CA 1
ATOM 4215 C C . GLY A 1 602 ? 5.552 13.714 0.387 1.00 40.54 579 GLY A C 1
ATOM 4216 O O . GLY A 1 602 ? 6.340 13.627 1.330 1.00 38.05 579 GLY A O 1
ATOM 4217 N N . ILE A 1 603 ? 4.994 14.875 0.010 1.00 37.90 580 ILE A N 1
ATOM 4218 C CA . ILE A 1 603 ? 5.378 16.105 0.688 1.00 38.81 580 ILE A CA 1
ATOM 4219 C C . ILE A 1 603 ? 4.189 16.606 1.512 1.00 38.79 580 ILE A C 1
ATOM 4220 O O . ILE A 1 603 ? 3.071 16.723 1.002 1.00 34.50 580 ILE A O 1
ATOM 4225 N N . LYS A 1 604 ? 4.462 16.870 2.793 1.00 37.49 581 LYS A N 1
ATOM 4226 C CA . LYS A 1 604 ? 3.456 17.178 3.806 1.00 41.92 581 LYS A CA 1
ATOM 4227 C C . LYS A 1 604 ? 2.708 18.480 3.465 1.00 37.77 581 LYS A C 1
ATOM 4228 O O . LYS A 1 604 ? 1.488 18.590 3.615 1.00 40.18 581 LYS A O 1
ATOM 4234 N N . ALA A 1 605 ? 3.458 19.475 3.004 1.00 34.03 582 ALA A N 1
ATOM 4235 C CA . ALA A 1 605 ? 2.978 20.817 2.720 1.00 34.08 582 ALA A CA 1
ATOM 4236 C C . ALA A 1 605 ? 1.795 20.766 1.753 1.00 33.45 582 ALA A C 1
ATOM 4237 O O . ALA A 1 605 ? 1.768 19.919 0.871 1.00 31.95 582 ALA A O 1
ATOM 4239 N N . THR A 1 606 ? 0.792 21.635 1.978 1.00 29.49 583 THR A N 1
ATOM 4240 C CA . THR A 1 606 ? -0.417 21.714 1.178 1.00 29.07 583 THR A CA 1
ATOM 4241 C C . THR A 1 606 ? -0.417 23.022 0.393 1.00 28.79 583 THR A C 1
ATOM 4242 O O . THR A 1 606 ? -0.298 24.098 0.964 1.00 26.28 583 THR A O 1
ATOM 4246 N N . ILE A 1 607 ? -0.515 22.926 -0.936 1.00 27.59 584 ILE A N 1
ATOM 4247 C CA . ILE A 1 607 ? -0.544 24.111 -1.778 1.00 25.96 584 ILE A CA 1
ATOM 4248 C C . ILE A 1 607 ? -1.206 23.728 -3.102 1.00 29.87 584 ILE A C 1
ATOM 4249 O O . ILE A 1 607 ? -0.995 22.612 -3.566 1.00 26.87 584 ILE A O 1
ATOM 4254 N N . ALA A 1 608 ? -2.016 24.634 -3.687 1.00 25.97 585 ALA A N 1
ATOM 4255 C CA . ALA A 1 608 ? -2.586 24.352 -4.993 1.00 25.36 585 ALA A CA 1
ATOM 4256 C C . ALA A 1 608 ? -3.490 23.122 -4.926 1.00 27.72 585 ALA A C 1
ATOM 4257 O O . ALA A 1 608 ? -3.712 22.470 -5.953 1.00 29.42 585 ALA A O 1
ATOM 4259 N N . ASN A 1 609 ? -4.082 22.865 -3.746 1.00 26.19 586 ASN A N 1
ATOM 4260 C CA . ASN A 1 609 ? -4.734 21.604 -3.408 1.00 25.17 586 ASN A CA 1
ATOM 4261 C C . ASN A 1 609 ? -6.215 21.606 -3.806 1.00 27.84 586 ASN A C 1
ATOM 4262 O O . ASN A 1 609 ? -6.818 20.544 -3.844 1.00 26.10 586 ASN A O 1
ATOM 4267 N N . ASN A 1 610 ? -6.794 22.777 -4.111 1.00 27.76 587 ASN A N 1
ATOM 4268 C CA . ASN A 1 610 ? -8.204 22.889 -4.480 1.00 28.67 587 ASN A CA 1
ATOM 4269 C C . ASN A 1 610 ? -8.408 22.934 -6.005 1.00 27.44 587 ASN A C 1
ATOM 4270 O O . ASN A 1 610 ? -9.503 22.646 -6.474 1.00 26.46 587 ASN A O 1
ATOM 4275 N N . VAL A 1 611 ? -7.413 23.402 -6.766 1.00 24.86 588 VAL A N 1
ATOM 4276 C CA . VAL A 1 611 ? -7.579 23.619 -8.205 1.00 27.01 588 VAL A CA 1
ATOM 4277 C C . VAL A 1 611 ? -6.613 22.747 -9.024 1.00 26.97 588 VAL A C 1
ATOM 4278 O O . VAL A 1 611 ? -7.058 21.934 -9.826 1.00 26.68 588 VAL A O 1
ATOM 4282 N N . VAL A 1 612 ? -5.298 22.886 -8.808 1.00 25.97 589 VAL A N 1
ATOM 4283 C CA . VAL A 1 612 ? -4.318 22.193 -9.636 1.00 26.94 589 VAL A CA 1
ATOM 4284 C C . VAL A 1 612 ? -4.291 20.701 -9.296 1.00 28.94 589 VAL A C 1
ATOM 4285 O O . VAL A 1 612 ? -4.220 19.845 -10.184 1.00 27.98 589 VAL A O 1
ATOM 4289 N N . ASP A 1 613 ? -4.306 20.394 -7.995 1.00 27.38 590 ASP A N 1
ATOM 4290 C CA . ASP A 1 613 ? -4.194 19.030 -7.530 1.00 24.71 590 ASP A CA 1
ATOM 4291 C C . ASP A 1 613 ? -5.292 18.142 -8.140 1.00 26.45 590 ASP A C 1
ATOM 4292 O O . ASP A 1 613 ? -4.984 17.080 -8.689 1.00 25.08 590 ASP A O 1
ATOM 4297 N N . PRO A 1 614 ? -6.608 18.459 -8.012 1.00 26.57 591 PRO A N 1
ATOM 4298 C CA . PRO A 1 614 ? -7.641 17.640 -8.652 1.00 26.46 591 PRO A CA 1
ATOM 4299 C C . PRO A 1 614 ? -7.536 17.527 -10.173 1.00 27.12 591 PRO A C 1
ATOM 4300 O O . PRO A 1 614 ? -7.961 16.519 -10.758 1.00 25.54 591 PRO A O 1
ATOM 4304 N N . PHE A 1 615 ? -7.016 18.583 -10.808 1.00 25.22 592 PHE A N 1
ATOM 4305 C CA . PHE A 1 615 ? -6.815 18.559 -12.245 1.00 26.50 592 PHE A CA 1
ATOM 4306 C C . PHE A 1 615 ? -5.844 17.426 -12.614 1.00 27.43 592 PHE A C 1
ATOM 4307 O O . PHE A 1 615 ? -6.164 16.561 -13.420 1.00 27.81 592 PHE A O 1
ATOM 4315 N N . ILE A 1 616 ? -4.662 17.423 -12.014 1.00 26.72 593 ILE A N 1
ATOM 4316 C CA . ILE A 1 616 ? -3.687 16.388 -12.298 1.00 30.28 593 ILE A CA 1
ATOM 4317 C C . ILE A 1 616 ? -4.251 15.005 -11.971 1.00 35.48 593 ILE A C 1
ATOM 4318 O O . ILE A 1 616 ? -4.047 14.075 -12.739 1.00 35.30 593 ILE A O 1
ATOM 4323 N N . ARG A 1 617 ? -4.999 14.872 -10.868 1.00 32.53 594 ARG A N 1
ATOM 4324 C CA . ARG A 1 617 ? -5.541 13.571 -10.517 1.00 33.54 594 ARG A CA 1
ATOM 4325 C C . ARG A 1 617 ? -6.645 13.150 -11.484 1.00 33.13 594 ARG A C 1
ATOM 4326 O O . ARG A 1 617 ? -6.813 11.961 -11.704 1.00 31.72 594 ARG A O 1
ATOM 4334 N N . LYS A 1 618 ? -7.419 14.098 -12.022 1.00 32.31 595 LYS A N 1
ATOM 4335 C CA . LYS A 1 618 ? -8.478 13.744 -12.955 1.00 32.23 595 LYS A CA 1
ATOM 4336 C C . LYS A 1 618 ? -7.880 13.225 -14.262 1.00 32.08 595 LYS A C 1
ATOM 4337 O O . LYS A 1 618 ? -8.413 12.307 -14.861 1.00 31.23 595 LYS A O 1
ATOM 4343 N N . VAL A 1 619 ? -6.776 13.826 -14.704 1.00 32.34 596 VAL A N 1
ATOM 4344 C CA . VAL A 1 619 ? -6.109 13.420 -15.932 1.00 36.69 596 VAL A CA 1
ATOM 4345 C C . VAL A 1 619 ? -5.670 11.953 -15.830 1.00 40.46 596 VAL A C 1
ATOM 4346 O O . VAL A 1 619 ? -5.804 11.207 -16.787 1.00 39.52 596 VAL A O 1
ATOM 4350 N N . HIS A 1 620 ? -5.166 11.529 -14.669 1.00 47.64 597 HIS A N 1
ATOM 4351 C CA . HIS A 1 620 ? -4.968 10.108 -14.414 1.00 58.97 597 HIS A CA 1
ATOM 4352 C C . HIS A 1 620 ? -6.264 9.508 -13.852 1.00 59.76 597 HIS A C 1
ATOM 4353 O O . HIS A 1 620 ? -6.536 8.342 -14.176 1.00 64.34 597 HIS A O 1
#

Secondary structure (DSSP, 8-state):
----SSPPSEEEE-S---B--SB--EE----HHHHHHHHHHHT--B--S---EEEEE-GGG--HHHHHHTTSS-----STT-EEEEEE--EEEEEESSHHHHHHHHHHHHTTEE----EE--EEEEE--SSSEEEEE---SSSPPPHHHHHHHHHHHHHTT--EEEE--TT-GGGTTTTTSPPPGGGHHHHHHHHHHHHHTT-EEEEEE-GGGT---SHHHHHHHHHHHHHHHHHHHHHT--EEEEE-SS-S---HHHHHHHHHHHHHHTGGGSTTPPPPEEE-SS-SGGGGEETTEEPHHHHHHHHHS-TTSEEEE-SSSSS-TT-B-HHHHHHHHHHHTS-EEEEE--S--TTSTTS---S---SB-TTGGGTEEEEEE---S-TGGGHHHHHHHHHHHH-TTT--HHHHHHHHHHHHHGGGHHHHHHHHTTS--SSSSSPSSHHHHHHHHHHHHHHHTT---HHHHHHHHHHHHHHHHHHHHHHHH-S-HHHHHHHHHHHHHHHHHHHHHHHHHHHHHHHHTT-HHHHHHHHHHHHHHHHHHHT-----STTTHHHHHHHH-

CATH classification: 3.30.379.10 (+1 more: 3.20.20.80)

B-factor: mean 45.27, std 19.19, range [15.33, 115.62]

Foldseek 3Di:
DQDFPLPFPDKDFDDDKDFDDLAAAEDDCAQPLLVVLLVVLSVCHHHDDDPNYEYQYEVVSVDDVQVVVCPVDDDPQDDALKWKWWQDPHYIYTYANDNNVSLVSSLRQSSQWDPVTIMGTGMITTGFFLFPAQEAEQPFDDDADDLVLLLVVLLVCLSRVHQEYEDDHPPPCCQEVVVLDADDPVCLVSVLSSLVSNVSSNYQYEYEHEDQADADQDDPSNVVSLVSNLVNVVNVVVSPHQHYEYEPAPYDDLALQSVQVSVQCCCVVPQPPDPNRAAYEYEFNQQAQCSQDDVPHGDPSLQNNLVNHDASHAYEHAFNDVADAQAHELVRLVSSLVSNVHQHAHEYEPPACNVPQLAGAQFEDDNHYLNNSVRHNHYYYHAYSQRLSRQLHSSSSSSCRGHSNVRDRVVSSLVSLCVSQPPLSVLVCLQNLFGNHDSYGDDHPVVLQVLLVVQVVCVVVVHDSVVSLVVLLVSLVSLLPSLVVCCVDRPPVSNCVVCNLVSVLSNLLSVLSNLLSQLVVCVVVVPVVSNVVSVVVNVVSLVVNVVGSHDTSCPGSVVSSVVSD

Nearest PDB structures (foldseek):
  6pv5-assembly1_A  TM=1.002E+00  e=4.600E-99  Clostridium perfringens ATCC 13124
  7khv-assembly2_D  TM=9.559E-01  e=4.752E-60  Clostridium perfringens
  2cbj-assembly1_A  TM=9.570E-01  e=4.987E-60  Clostridium perfringens
  2wb5-assembly1_A  TM=9.615E-01  e=1.080E-59  Clostridium perfringens
  5uhp-assembly2_D  TM=8.923E-01  e=2.256E-18  Homo sapiens